Protein AF-A0A7V5J0G6-F1 (afdb_monomer_lite)

Radius of gyration: 29.15 Å; chains: 1; bounding box: 82×30×79 Å

Foldseek 3Di:
DVVVVVVVCVVCVVVLLVPVVVLLLVLLLVLVLVLLCLVLVQVVLVVCLQPQLALDPDPVSSVVSNVVSVCSNVVSVVVSVVVVVVSVVVVCCSNPVLLVVLVVPDPPVVSVVVSSVVSVVVCCVLPVAQWLPDDLPDDFLVNLCRQADPQLVVLSVCVVVVHDNLVLCVLVCVQLVHDSVVCVVLQPPLVVCRSQLVNQLSVLCVVLVPTGRYSLSSVLSSLVVDPCSQVVCVVVVHHSCSSSVVVVVVVVPPPPPQDDSSDPPHDPQSQNPSVCVSNCNNQVLLNVQWDDLDDDPVLVVVCPPPLNVVLLVVLLCCCQPNLLAAEEEEAPPLCLSVSVSVVVVCLSRVVGDPQLNPAAETEGDLLVLVVVPPCSLVSLLVNVVSQVSDDRYEYEYEAPVSQVVDPPDNSVVSCVVVLPDSRYRYYYYYYPVVVVVCCVPDVSNVVSHDYDYRYHPPD

InterPro domains:
  IPR003959 ATPase, AAA-type, core [PF00004] (326-425)
  IPR027417 P-loop containing nucleoside triphosphate hydrolase [G3DSA:3.40.50.300] (274-457)
  IPR027417 P-loop containing nucleoside triphosphate hydrolase [SSF52540] (237-354)
  IPR027417 P-loop containing nucleoside triphosphate hydrolase [SSF52540] (313-457)
  IPR050130 ATP-dependent Clp protease/Chaperone ClpA/ClpB [PTHR11638] (278-456)

Organism: NCBI:txid2053526

Structure (mmCIF, N/CA/C/O backbone):
data_AF-A0A7V5J0G6-F1
#
_entry.id   AF-A0A7V5J0G6-F1
#
loop_
_atom_site.group_PDB
_atom_site.id
_atom_site.type_symbol
_atom_site.label_atom_id
_atom_site.label_alt_id
_atom_site.label_comp_id
_atom_site.label_asym_id
_atom_site.label_entity_id
_atom_site.label_seq_id
_atom_site.pdbx_PDB_ins_code
_atom_site.Cartn_x
_atom_site.Cartn_y
_atom_site.Cartn_z
_atom_site.occupancy
_atom_site.B_iso_or_equiv
_atom_site.auth_seq_id
_atom_site.auth_comp_id
_atom_site.auth_asym_id
_atom_site.auth_atom_id
_atom_site.pdbx_PDB_model_num
ATOM 1 N N . MET A 1 1 ? -20.314 -5.039 38.348 1.00 38.50 1 MET A N 1
ATOM 2 C CA . MET A 1 1 ? -19.892 -4.938 36.930 1.00 38.50 1 MET A CA 1
ATOM 3 C C . MET A 1 1 ? -21.085 -4.979 35.966 1.00 38.50 1 MET A C 1
ATOM 5 O O . MET A 1 1 ? -21.323 -3.988 35.291 1.00 38.50 1 MET A O 1
ATOM 9 N N . PHE A 1 2 ? -21.896 -6.047 35.969 1.00 35.44 2 PHE A N 1
ATOM 10 C CA . PHE A 1 2 ? -23.069 -6.216 35.088 1.00 35.44 2 PHE A CA 1
ATOM 11 C C . PHE A 1 2 ? -24.130 -5.101 35.223 1.00 35.44 2 PHE A C 1
ATOM 13 O O . PHE A 1 2 ? -24.577 -4.539 34.229 1.00 35.44 2 PHE A O 1
ATOM 20 N N . PHE A 1 3 ? -24.456 -4.694 36.456 1.00 36.72 3 PHE A N 1
ATOM 21 C CA . PHE A 1 3 ? -25.476 -3.668 36.733 1.00 36.72 3 PHE A CA 1
ATOM 22 C C . PHE A 1 3 ? -25.109 -2.255 36.241 1.00 36.72 3 PHE A C 1
ATOM 24 O O . PHE A 1 3 ? -25.955 -1.565 35.680 1.00 36.72 3 PHE A O 1
ATOM 31 N N . LYS A 1 4 ? -23.842 -1.831 36.389 1.00 45.47 4 LYS A N 1
ATOM 32 C CA . LYS A 1 4 ? -23.352 -0.545 35.846 1.00 45.47 4 LYS A CA 1
ATOM 33 C C . LYS A 1 4 ? -23.414 -0.527 34.312 1.00 45.47 4 LYS A C 1
ATOM 35 O O . LYS A 1 4 ? -23.750 0.497 33.728 1.00 45.47 4 LYS A O 1
ATOM 40 N N . TYR A 1 5 ? -23.132 -1.664 33.673 1.00 45.06 5 TYR A N 1
ATOM 41 C CA . TYR A 1 5 ? -23.184 -1.806 32.216 1.00 45.06 5 TYR A CA 1
ATOM 42 C C . TYR A 1 5 ? -24.625 -1.730 31.691 1.00 45.06 5 TYR A C 1
ATOM 44 O O . TYR A 1 5 ? -24.895 -1.019 30.725 1.00 45.06 5 TYR A O 1
ATOM 52 N N . LEU A 1 6 ? -25.566 -2.380 32.386 1.00 47.97 6 LEU A N 1
ATOM 53 C CA . LEU A 1 6 ? -26.996 -2.331 32.071 1.00 47.97 6 LEU A CA 1
ATOM 54 C C . LEU A 1 6 ? -27.551 -0.892 32.141 1.00 47.97 6 LEU A C 1
ATOM 56 O O . LEU A 1 6 ? -28.271 -0.462 31.244 1.00 47.97 6 LEU A O 1
ATOM 60 N N . LEU A 1 7 ? -27.154 -0.127 33.166 1.00 53.03 7 LEU A N 1
ATOM 61 C CA . LEU A 1 7 ? -27.546 1.277 33.378 1.00 53.03 7 LEU A CA 1
ATOM 62 C C . LEU A 1 7 ? -26.936 2.257 32.359 1.00 53.03 7 LEU A C 1
ATOM 64 O O . LEU A 1 7 ? -27.538 3.280 32.037 1.00 53.03 7 LEU A O 1
ATOM 68 N N . TYR A 1 8 ? -25.739 1.963 31.852 1.00 53.22 8 TYR A N 1
ATOM 69 C CA . TYR A 1 8 ? -25.131 2.728 30.762 1.00 53.22 8 TYR A CA 1
ATOM 70 C C . TYR A 1 8 ? -25.869 2.481 29.437 1.00 53.22 8 TYR A C 1
ATOM 72 O O . TYR A 1 8 ? -26.201 3.420 28.713 1.00 53.22 8 TYR A O 1
ATOM 80 N N . LEU A 1 9 ? -26.201 1.216 29.159 1.00 51.81 9 LEU A N 1
ATOM 81 C CA . LEU A 1 9 ? -26.947 0.805 27.970 1.00 51.81 9 LEU A CA 1
ATOM 82 C C . LEU A 1 9 ? -28.359 1.390 27.916 1.00 51.81 9 LEU A C 1
ATOM 84 O O . LEU A 1 9 ? -28.805 1.757 26.836 1.00 51.81 9 LEU A O 1
ATOM 88 N N . THR A 1 10 ? -29.065 1.519 29.042 1.00 59.56 10 THR A N 1
ATOM 89 C CA . THR A 1 10 ? -30.402 2.140 29.052 1.00 59.56 10 THR A CA 1
ATOM 90 C C . THR A 1 10 ? -30.366 3.627 28.691 1.00 59.56 10 THR A C 1
ATOM 92 O O . THR A 1 10 ? -31.259 4.091 27.986 1.00 59.56 10 THR A O 1
ATOM 95 N N . LYS A 1 11 ? -29.323 4.371 29.092 1.00 63.06 11 LYS A N 1
ATOM 96 C CA . LYS A 1 11 ? -29.144 5.786 28.707 1.00 63.06 11 LYS A CA 1
ATOM 97 C C . LYS A 1 11 ? -28.737 5.967 27.242 1.00 63.06 11 LYS A C 1
ATOM 99 O O . LYS A 1 11 ? -29.172 6.917 26.598 1.00 63.06 11 LYS A O 1
ATOM 104 N N . GLU A 1 12 ? -27.907 5.073 26.714 1.00 62.50 12 GLU A N 1
ATOM 105 C CA . GLU A 1 12 ? -27.416 5.142 25.330 1.00 62.50 12 GLU A CA 1
ATOM 106 C C . GLU A 1 12 ? -28.337 4.429 24.323 1.00 62.50 12 GLU A C 1
ATOM 108 O O . GLU A 1 12 ? -28.150 4.586 23.119 1.00 62.50 12 GLU A O 1
ATOM 113 N N . PHE A 1 13 ? -29.356 3.688 24.774 1.00 68.44 13 PHE A N 1
ATOM 114 C CA . PHE A 1 13 ? -30.238 2.886 23.918 1.00 68.44 13 PHE A CA 1
ATOM 11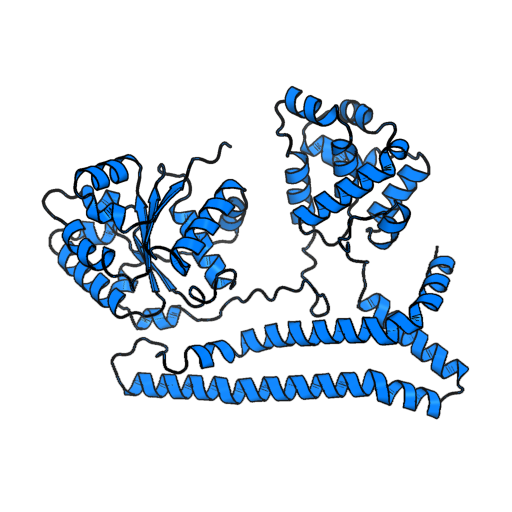5 C C . PHE A 1 13 ? -30.871 3.665 22.748 1.00 68.44 13 PHE A C 1
ATOM 117 O O . PHE A 1 13 ? -30.721 3.212 21.610 1.00 68.44 13 PHE A O 1
ATOM 124 N N . PRO A 1 14 ? -31.502 4.843 22.951 1.00 68.19 14 PRO A N 1
ATOM 125 C CA . PRO A 1 14 ? -32.080 5.597 21.839 1.00 68.19 14 PRO A CA 1
ATOM 126 C C . PRO A 1 14 ? -31.006 6.040 20.843 1.00 68.19 14 PRO A C 1
ATOM 128 O O . PRO A 1 14 ? -31.189 5.934 19.633 1.00 68.19 14 PRO A O 1
ATOM 131 N N . LYS A 1 15 ? -29.843 6.475 21.343 1.00 68.25 15 LYS A N 1
ATOM 132 C CA . LYS A 1 15 ? -28.718 6.859 20.484 1.00 68.25 15 LYS A CA 1
ATOM 133 C C . LYS A 1 15 ? -28.199 5.670 19.679 1.00 68.25 15 LYS A C 1
ATOM 135 O O . LYS A 1 15 ? -27.892 5.804 18.499 1.00 68.25 15 LYS A O 1
ATOM 140 N N . PHE A 1 16 ? -28.102 4.502 20.304 1.00 70.31 16 PHE A N 1
ATOM 141 C CA . PHE A 1 16 ? -27.613 3.303 19.646 1.00 70.31 16 PHE A CA 1
ATOM 142 C C . PHE A 1 16 ? -28.554 2.857 18.523 1.00 70.31 16 PHE A C 1
ATOM 144 O O . PHE A 1 16 ? -28.110 2.706 17.386 1.00 70.31 16 PHE A O 1
ATOM 151 N N . LEU A 1 17 ? -29.848 2.719 18.827 1.00 73.69 17 LEU A N 1
ATOM 152 C CA . LEU A 1 17 ? -30.859 2.273 17.871 1.00 73.69 17 LEU A CA 1
ATOM 153 C C . LEU A 1 17 ? -31.001 3.242 16.689 1.00 73.69 17 LEU A C 1
ATOM 155 O O . LEU A 1 17 ? -30.998 2.798 15.546 1.00 73.69 17 LEU A O 1
ATOM 159 N N . PHE A 1 18 ? -31.091 4.551 16.945 1.00 77.00 18 PHE A N 1
ATOM 160 C CA . PHE A 1 18 ? -31.396 5.533 15.898 1.00 77.00 18 PHE A CA 1
ATOM 161 C C . PHE A 1 18 ? -30.177 6.123 15.184 1.00 77.00 18 PHE A C 1
ATOM 163 O O . PHE A 1 18 ? -30.343 6.670 14.099 1.00 77.00 18 PHE A O 1
ATOM 170 N N . PHE A 1 19 ? -28.967 6.018 15.745 1.00 75.88 19 PHE A N 1
ATOM 171 C CA . PHE A 1 19 ? -27.763 6.583 15.119 1.00 75.88 19 PHE A CA 1
ATOM 172 C C . PHE A 1 19 ? -26.697 5.529 14.825 1.00 75.88 19 PHE A C 1
ATOM 174 O O . PHE A 1 19 ? -26.249 5.436 13.685 1.00 75.88 19 PHE A O 1
ATOM 181 N N . ARG A 1 20 ? -26.323 4.678 15.793 1.00 73.94 20 ARG A N 1
ATOM 182 C CA . ARG A 1 20 ? -25.214 3.726 15.582 1.00 73.94 20 ARG A CA 1
ATOM 183 C C . ARG A 1 20 ? -25.561 2.559 14.664 1.00 73.94 20 ARG A C 1
ATOM 185 O O . ARG A 1 20 ? -24.747 2.214 13.815 1.00 73.94 20 ARG A O 1
ATOM 192 N N . ILE A 1 21 ? -26.732 1.931 14.813 1.00 79.44 21 ILE A N 1
ATOM 193 C CA . ILE A 1 21 ? -27.115 0.814 13.926 1.00 79.44 21 ILE A CA 1
ATOM 194 C C . ILE A 1 21 ? -27.205 1.289 12.461 1.00 79.44 21 ILE A C 1
ATOM 196 O O . ILE A 1 21 ? -26.616 0.625 11.605 1.00 79.44 21 ILE A O 1
ATOM 200 N N . PRO A 1 22 ? -27.847 2.434 12.140 1.00 83.56 22 PRO A N 1
ATOM 201 C CA . PRO A 1 22 ? -27.806 2.987 10.788 1.00 83.56 22 PRO A CA 1
ATOM 202 C C . PRO A 1 22 ? -26.386 3.258 10.289 1.00 83.56 22 PRO A C 1
ATOM 204 O O . PRO A 1 22 ? -26.066 2.900 9.159 1.00 83.56 22 PRO A O 1
ATOM 207 N N . GLU A 1 23 ? -25.517 3.830 11.124 1.00 81.56 23 GLU A N 1
ATOM 208 C CA . GLU A 1 23 ? -24.124 4.105 10.759 1.00 81.56 23 GLU A CA 1
ATOM 209 C C . GLU A 1 23 ? -23.366 2.819 10.380 1.00 81.56 23 GLU A C 1
ATOM 211 O O . GLU A 1 23 ? -22.771 2.730 9.304 1.00 81.56 23 GLU A O 1
ATOM 216 N N . HIS A 1 24 ? -23.467 1.774 11.206 1.00 81.38 24 HIS A N 1
ATOM 217 C CA .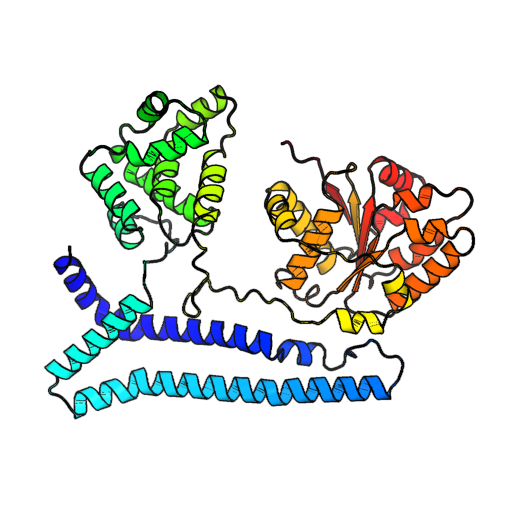 HIS A 1 24 ? -22.871 0.467 10.924 1.00 81.38 24 HIS A CA 1
ATOM 218 C C . HIS A 1 24 ? -23.460 -0.208 9.683 1.00 81.38 24 HIS A C 1
ATOM 220 O O . HIS A 1 24 ? -22.726 -0.867 8.948 1.00 81.38 24 HIS A O 1
ATOM 226 N N . LEU A 1 25 ? -24.756 -0.035 9.405 1.00 85.06 25 LEU A N 1
ATOM 227 C CA . LEU A 1 25 ? -25.374 -0.523 8.170 1.00 85.06 25 LEU A CA 1
ATOM 228 C C . LEU A 1 25 ? -24.869 0.229 6.937 1.00 85.06 25 LEU A C 1
ATOM 230 O O . LEU A 1 25 ? -24.676 -0.389 5.891 1.00 85.06 25 LEU A O 1
ATOM 234 N N . VAL A 1 26 ? -24.601 1.533 7.051 1.00 85.31 26 VAL A N 1
ATOM 235 C CA . VAL A 1 26 ? -23.973 2.319 5.980 1.00 85.31 26 VAL A CA 1
ATOM 236 C C . VAL A 1 26 ? -22.544 1.841 5.728 1.00 85.31 26 VAL A C 1
ATOM 238 O O . VAL A 1 26 ? -22.175 1.637 4.569 1.00 85.31 26 VAL A O 1
ATOM 241 N N . TYR A 1 27 ? -21.748 1.604 6.778 1.00 83.19 27 TYR A N 1
ATOM 242 C CA . TYR A 1 27 ? -20.416 1.010 6.621 1.00 83.19 27 TYR A CA 1
ATOM 243 C C . TYR A 1 27 ? -20.503 -0.384 6.004 1.00 83.19 27 TYR A C 1
ATOM 245 O O . TYR A 1 27 ? -19.831 -0.646 5.008 1.00 83.19 27 TYR A O 1
ATOM 253 N N . PHE A 1 28 ? -21.406 -1.232 6.503 1.00 87.88 28 PHE A N 1
ATOM 254 C CA . PHE A 1 28 ? -21.655 -2.559 5.951 1.00 87.88 28 PHE A CA 1
ATOM 255 C C . PHE A 1 28 ? -21.984 -2.497 4.466 1.00 87.88 28 PHE A C 1
ATOM 257 O O . PHE A 1 28 ? -21.340 -3.185 3.675 1.00 87.88 28 PHE A O 1
ATOM 264 N N . TYR A 1 29 ? -22.925 -1.639 4.068 1.00 88.69 29 TYR A N 1
ATOM 265 C CA . TYR A 1 29 ? -23.266 -1.409 2.669 1.00 88.69 29 TYR A CA 1
ATOM 266 C C . TYR A 1 29 ? -22.033 -0.995 1.867 1.00 88.69 29 TYR A C 1
ATOM 268 O O . TYR A 1 29 ? -21.673 -1.681 0.916 1.00 88.69 29 TYR A O 1
ATOM 276 N N . LYS A 1 30 ? -21.342 0.076 2.272 1.00 85.38 30 LYS A N 1
ATOM 277 C CA . LYS A 1 30 ? -20.170 0.612 1.564 1.00 85.38 30 LYS A CA 1
ATOM 278 C C . LYS A 1 30 ? -19.084 -0.450 1.364 1.00 85.38 30 LYS A C 1
ATOM 280 O O . LYS A 1 30 ? -18.555 -0.597 0.263 1.00 85.38 30 LYS A O 1
ATOM 285 N N . ASN A 1 31 ? -18.762 -1.189 2.418 1.00 84.56 31 ASN A N 1
ATOM 286 C CA . ASN A 1 31 ? -17.647 -2.127 2.449 1.00 84.56 31 ASN A CA 1
ATOM 287 C C . ASN A 1 31 ? -17.973 -3.434 1.719 1.00 84.56 31 ASN A C 1
ATOM 289 O O . ASN A 1 31 ? -17.174 -3.908 0.912 1.00 84.56 31 ASN A O 1
ATOM 293 N N . SER A 1 32 ? -19.170 -3.985 1.935 1.00 88.19 32 SER A N 1
ATOM 294 C CA . SER A 1 32 ? -19.633 -5.182 1.222 1.00 88.19 32 SER A CA 1
ATOM 295 C C . SER A 1 32 ? -19.868 -4.910 -0.264 1.00 88.19 32 SER A C 1
ATOM 297 O O . SER A 1 32 ? -19.494 -5.731 -1.099 1.00 88.19 32 SER A O 1
ATOM 299 N N . PHE A 1 33 ? -20.390 -3.727 -0.609 1.00 89.12 33 PHE A N 1
ATOM 300 C CA . PHE A 1 33 ? -20.491 -3.261 -1.989 1.00 89.12 33 PHE A CA 1
ATOM 301 C C . PHE A 1 33 ? -19.107 -3.171 -2.633 1.00 89.12 33 PHE A C 1
ATOM 303 O O . PHE A 1 33 ? -18.944 -3.624 -3.761 1.00 89.12 33 PHE A O 1
ATOM 310 N N . SER A 1 34 ? -18.101 -2.641 -1.926 1.00 82.12 34 SER A N 1
ATOM 311 C CA . SER A 1 34 ? -16.717 -2.591 -2.421 1.00 82.12 34 SER A CA 1
ATOM 312 C C . SER A 1 34 ? -16.161 -3.990 -2.713 1.00 82.12 34 SER A C 1
ATOM 314 O O . SER A 1 34 ? -15.592 -4.228 -3.777 1.00 82.12 34 SER A O 1
ATOM 316 N N . GLU A 1 35 ? -16.370 -4.953 -1.811 1.00 82.69 35 GLU A N 1
ATOM 317 C CA . GLU A 1 35 ? -15.878 -6.324 -2.004 1.00 82.69 35 GLU A CA 1
ATOM 318 C C . GLU A 1 35 ? -16.619 -7.061 -3.135 1.00 82.69 35 GLU A C 1
ATOM 320 O O . GLU A 1 35 ? -16.025 -7.853 -3.873 1.00 82.69 35 GLU A O 1
ATOM 325 N N . LEU A 1 36 ? -17.910 -6.779 -3.313 1.00 86.62 36 LEU A N 1
ATOM 326 C CA . LEU A 1 36 ? -18.710 -7.322 -4.405 1.00 86.62 36 LEU A CA 1
ATOM 327 C C . LEU A 1 36 ? -18.329 -6.678 -5.752 1.00 86.62 36 LEU A C 1
ATOM 329 O O . LEU A 1 36 ? -18.124 -7.390 -6.737 1.00 86.62 36 LEU A O 1
ATOM 333 N N . GLU A 1 37 ? -18.124 -5.357 -5.788 1.00 84.44 37 GLU A N 1
ATOM 334 C CA . GLU A 1 37 ? -17.611 -4.623 -6.952 1.00 84.44 37 GLU A CA 1
ATOM 335 C C . GLU A 1 37 ? -16.250 -5.168 -7.384 1.00 84.44 37 GLU A C 1
ATOM 337 O O . GLU A 1 37 ? -16.058 -5.419 -8.570 1.00 84.44 37 GLU A O 1
ATOM 342 N N . LYS A 1 38 ? -15.352 -5.464 -6.439 1.00 76.00 38 LYS A N 1
ATOM 343 C CA . LYS A 1 38 ? -14.037 -6.058 -6.711 1.00 76.00 38 LYS A CA 1
ATOM 344 C C . LYS A 1 38 ? -14.129 -7.401 -7.441 1.00 76.00 38 LYS A C 1
ATOM 346 O O . LYS A 1 38 ? -13.305 -7.687 -8.313 1.00 76.00 38 LYS A O 1
ATOM 351 N N . ARG A 1 39 ? -15.124 -8.233 -7.114 1.00 81.81 39 ARG A N 1
ATOM 352 C CA . ARG A 1 39 ? -15.357 -9.526 -7.787 1.00 81.81 39 ARG A CA 1
ATOM 353 C C . ARG A 1 39 ? -15.949 -9.340 -9.183 1.00 81.81 39 ARG A C 1
ATOM 355 O O . ARG A 1 39 ? -15.535 -10.020 -10.121 1.00 81.81 39 ARG A O 1
ATOM 362 N N . LEU A 1 40 ? -16.889 -8.407 -9.327 1.00 85.75 40 LEU A N 1
ATOM 363 C CA . LEU A 1 40 ? -17.576 -8.139 -10.594 1.00 85.75 40 LEU A CA 1
ATOM 364 C C . LEU A 1 40 ? -16.739 -7.295 -11.567 1.00 85.75 40 LEU A C 1
ATOM 366 O O . LEU A 1 40 ? -16.865 -7.439 -12.783 1.00 85.75 40 LEU A O 1
ATOM 370 N N . GLN A 1 41 ? -15.837 -6.468 -11.038 1.00 82.50 41 GLN A N 1
ATOM 371 C CA . GLN A 1 41 ? -14.930 -5.578 -11.759 1.00 82.50 41 GLN A CA 1
ATOM 372 C C . GLN A 1 41 ? -15.653 -4.581 -12.679 1.00 82.50 41 GLN A C 1
ATOM 374 O O . GLN A 1 41 ? -15.213 -4.325 -13.803 1.00 82.50 41 GLN A O 1
ATOM 379 N N . VAL A 1 42 ? -16.784 -4.025 -12.247 1.00 86.62 42 VAL A N 1
ATOM 380 C CA . VAL A 1 42 ? -17.612 -3.159 -13.104 1.00 86.62 42 VAL A CA 1
ATOM 381 C C . VAL A 1 42 ? -16.886 -1.857 -13.442 1.00 86.62 42 VAL A C 1
ATOM 383 O O . VAL A 1 42 ? -16.753 -1.529 -14.623 1.00 86.62 42 VAL A O 1
ATOM 386 N N . ARG A 1 43 ? -16.341 -1.141 -12.444 1.00 81.12 43 ARG A N 1
ATOM 387 C CA . ARG A 1 43 ? -15.629 0.131 -12.683 1.00 81.12 43 ARG A CA 1
ATOM 388 C C . ARG A 1 43 ? -14.358 -0.081 -13.491 1.00 81.12 43 ARG A C 1
ATOM 390 O O . ARG A 1 43 ? -14.043 0.726 -14.360 1.00 81.12 43 ARG A O 1
ATOM 397 N N . LEU A 1 44 ? -13.660 -1.186 -13.234 1.00 74.62 44 LEU A N 1
ATOM 398 C CA . LEU A 1 44 ? -12.487 -1.608 -13.997 1.00 74.62 44 LEU A CA 1
ATOM 399 C C . LEU A 1 44 ? -12.820 -1.758 -15.489 1.00 74.62 44 LEU A C 1
ATOM 401 O O . LEU A 1 44 ? -12.132 -1.202 -16.344 1.00 74.62 44 LEU A O 1
ATOM 405 N N . ASN A 1 45 ? -13.874 -2.514 -15.806 1.00 81.81 45 ASN A N 1
ATOM 406 C CA . ASN A 1 45 ? -14.262 -2.771 -17.190 1.00 81.81 45 ASN A CA 1
ATOM 407 C C . ASN A 1 45 ? -14.825 -1.523 -17.879 1.00 81.81 45 ASN A C 1
ATOM 409 O O . ASN A 1 45 ? -14.576 -1.357 -19.070 1.00 81.81 45 ASN A O 1
ATOM 413 N N . LEU A 1 46 ? -15.489 -0.626 -17.142 1.00 82.25 46 LEU A N 1
ATOM 414 C CA . LEU A 1 46 ? -15.877 0.703 -17.628 1.00 82.25 46 LEU A CA 1
ATOM 415 C C . LEU A 1 46 ? -14.656 1.575 -17.954 1.00 82.25 46 LEU A C 1
ATOM 417 O O . LEU A 1 46 ? -14.559 2.118 -19.050 1.00 82.25 46 LEU A O 1
ATOM 421 N N . GLY A 1 47 ? -13.689 1.679 -17.037 1.00 70.62 47 GLY A N 1
ATOM 422 C CA . GLY A 1 47 ? -12.478 2.483 -17.243 1.00 70.62 47 GLY A CA 1
ATOM 423 C C . GLY A 1 47 ? -11.599 1.970 -18.386 1.00 70.62 47 GLY A C 1
ATOM 424 O O . GLY A 1 47 ? -10.909 2.743 -19.046 1.00 70.62 47 GLY A O 1
ATOM 425 N N . MET A 1 48 ? -11.659 0.667 -18.661 1.00 73.31 48 MET A N 1
ATOM 426 C CA . MET A 1 48 ? -10.955 0.017 -19.765 1.00 73.31 48 MET A CA 1
ATOM 427 C C . MET A 1 48 ? -11.866 -0.339 -20.942 1.00 73.31 48 MET A C 1
ATOM 429 O O . MET A 1 48 ? -11.500 -1.200 -21.739 1.00 73.31 48 MET A O 1
ATOM 433 N N . PHE A 1 49 ? -13.030 0.301 -21.082 1.00 79.81 49 PHE A N 1
ATOM 434 C CA . PHE A 1 49 ? -14.032 -0.099 -22.075 1.00 79.81 49 PHE A CA 1
ATOM 435 C C . PHE A 1 49 ? -13.466 -0.149 -23.502 1.00 79.81 49 PHE A C 1
ATOM 437 O O . PHE A 1 49 ? -13.642 -1.136 -24.212 1.00 79.81 49 PHE A O 1
ATOM 444 N N . PHE A 1 50 ? -12.680 0.865 -23.874 1.00 72.75 50 PHE A N 1
ATOM 445 C CA . PHE A 1 50 ? -12.009 0.955 -25.176 1.00 72.75 50 PHE A CA 1
ATOM 446 C C . PHE A 1 50 ? -10.586 0.378 -25.186 1.00 72.75 50 PHE A C 1
ATOM 448 O O . PHE A 1 50 ? -9.868 0.506 -26.179 1.00 72.75 50 PHE A O 1
ATOM 455 N N . VAL A 1 51 ? -10.145 -0.238 -24.086 1.00 67.38 51 VAL A N 1
ATOM 456 C CA . VAL A 1 51 ? -8.827 -0.868 -23.994 1.00 67.38 51 VAL A CA 1
ATOM 457 C C . VAL A 1 51 ? -8.977 -2.359 -24.302 1.00 67.38 51 VAL A C 1
ATOM 459 O O . VAL A 1 51 ? -9.622 -3.088 -23.534 1.00 67.38 51 VAL A O 1
ATOM 462 N N . PRO A 1 52 ? -8.372 -2.851 -25.394 1.00 64.44 52 PRO A N 1
ATOM 463 C CA . PRO A 1 52 ? -8.427 -4.267 -25.719 1.00 64.44 52 PRO A CA 1
ATOM 464 C C . PRO A 1 52 ? -7.763 -5.088 -24.606 1.00 64.44 52 PRO A C 1
ATOM 466 O O . PRO A 1 52 ? -6.659 -4.768 -24.171 1.00 64.44 52 PRO A O 1
ATOM 469 N N . LEU A 1 53 ? -8.426 -6.158 -24.153 1.00 58.66 53 LEU A N 1
ATOM 470 C CA . LEU A 1 53 ? -7.945 -7.047 -23.080 1.00 58.66 53 LEU A CA 1
ATOM 471 C C . LEU A 1 53 ? -6.578 -7.679 -23.387 1.00 58.66 53 LEU A C 1
ATOM 473 O O . LEU A 1 53 ? -5.856 -8.056 -22.465 1.00 58.66 53 LEU A O 1
ATOM 477 N N . TRP A 1 54 ? -6.227 -7.770 -24.672 1.00 56.78 54 TRP A N 1
ATOM 478 C CA . TRP A 1 54 ? -5.103 -8.563 -25.174 1.00 56.78 54 TRP A CA 1
ATOM 479 C C . TRP A 1 54 ? -4.208 -7.812 -26.155 1.00 56.78 54 TRP A C 1
ATOM 481 O O . TRP A 1 54 ? -3.605 -8.469 -26.993 1.00 56.78 54 TRP A O 1
ATOM 491 N N . GLY A 1 55 ? -4.226 -6.469 -26.156 1.00 52.78 55 GLY A N 1
ATOM 492 C CA . GLY A 1 55 ? -3.444 -5.643 -27.098 1.00 52.78 55 GLY A CA 1
ATOM 493 C C . GLY A 1 55 ? -3.531 -6.100 -28.564 1.00 52.78 55 GLY A C 1
ATOM 494 O O . GLY A 1 55 ? -2.628 -5.853 -29.360 1.00 52.78 55 GLY A O 1
ATOM 495 N N . ALA A 1 56 ? -4.623 -6.791 -28.913 1.00 54.59 56 ALA A N 1
ATOM 496 C CA . ALA A 1 56 ? -4.709 -7.570 -30.131 1.00 54.59 56 ALA A CA 1
ATOM 497 C C . ALA A 1 56 ? -4.622 -6.634 -31.334 1.00 54.59 56 ALA A C 1
ATOM 499 O O . ALA A 1 56 ? -5.322 -5.617 -31.396 1.00 54.59 56 ALA A O 1
ATOM 500 N N . ARG A 1 57 ? -3.749 -6.958 -32.289 1.00 56.50 57 ARG A N 1
ATOM 501 C CA . ARG A 1 57 ? -3.694 -6.243 -33.571 1.00 56.50 57 ARG A CA 1
ATOM 502 C C . ARG A 1 57 ? -4.929 -6.546 -34.421 1.00 56.50 57 ARG A C 1
ATOM 504 O O . ARG A 1 57 ? -5.362 -5.682 -35.171 1.00 56.50 57 ARG A O 1
ATOM 511 N N . ASP A 1 58 ? -5.521 -7.723 -34.226 1.00 77.19 58 ASP A N 1
ATOM 512 C CA . ASP A 1 58 ? -6.679 -8.202 -34.972 1.00 77.19 58 ASP A CA 1
ATOM 513 C C . ASP A 1 58 ? -8.006 -7.610 -34.463 1.00 77.19 58 ASP A C 1
ATOM 515 O O . ASP A 1 58 ? -8.285 -7.572 -33.258 1.00 77.19 58 ASP A O 1
ATOM 519 N N . TRP A 1 59 ? -8.834 -7.147 -35.396 1.00 79.38 59 TRP A N 1
ATOM 520 C CA . TRP A 1 59 ? -10.099 -6.467 -35.128 1.00 79.38 59 TRP A CA 1
ATOM 521 C C . TRP A 1 59 ? -11.133 -7.406 -34.491 1.00 79.38 59 TRP A C 1
ATOM 523 O O . TRP A 1 59 ? -11.879 -6.978 -33.606 1.00 79.38 59 TRP A O 1
ATOM 533 N N . ALA A 1 60 ? -11.125 -8.694 -34.851 1.00 82.31 60 ALA A N 1
ATOM 534 C CA . ALA A 1 60 ? -12.048 -9.688 -34.307 1.00 82.31 60 ALA A CA 1
ATOM 535 C C . ALA A 1 60 ? -11.838 -9.894 -32.794 1.00 82.31 60 ALA A C 1
ATOM 537 O O . ALA A 1 60 ? -12.786 -9.876 -32.007 1.00 82.31 60 ALA A O 1
ATOM 538 N N . LEU A 1 61 ? -10.581 -9.989 -32.353 1.00 71.94 61 LEU A N 1
ATOM 539 C CA . LEU A 1 61 ? -10.230 -10.124 -30.934 1.00 71.94 61 LEU A CA 1
ATOM 540 C C . LEU A 1 61 ? -10.553 -8.859 -30.129 1.00 71.94 61 LEU A C 1
ATOM 542 O O . LEU A 1 61 ? -10.965 -8.949 -28.969 1.00 71.94 61 LEU A O 1
ATOM 546 N N . ARG A 1 62 ? -10.414 -7.672 -30.735 1.00 78.56 62 ARG A N 1
ATOM 547 C CA . ARG A 1 62 ? -10.863 -6.415 -30.114 1.00 78.56 62 ARG A CA 1
ATOM 548 C C . ARG A 1 62 ? -12.375 -6.406 -29.909 1.00 78.56 62 ARG A C 1
ATOM 550 O O . ARG A 1 62 ? -12.831 -5.998 -28.843 1.00 78.56 62 ARG A O 1
ATOM 557 N N . PHE A 1 63 ? -13.133 -6.896 -30.887 1.00 85.12 63 PHE A N 1
ATOM 558 C CA . PHE A 1 63 ? -14.588 -6.981 -30.806 1.00 85.12 63 PHE A CA 1
ATOM 559 C C . PHE A 1 63 ? -15.052 -7.964 -29.721 1.00 85.12 63 PHE A C 1
ATOM 561 O O . PHE A 1 63 ? -15.865 -7.602 -28.872 1.00 85.12 63 PHE A O 1
ATOM 568 N N . VAL A 1 64 ? -14.462 -9.162 -29.655 1.00 83.62 64 VAL A N 1
ATOM 569 C CA . VAL A 1 64 ? -14.743 -10.138 -28.583 1.00 83.62 64 VAL A CA 1
ATOM 570 C C . VAL A 1 64 ? -14.400 -9.562 -27.205 1.00 83.62 64 VAL A C 1
ATOM 572 O O . VAL A 1 64 ? -15.172 -9.708 -26.256 1.00 83.62 64 VAL A O 1
ATOM 575 N N . SER A 1 65 ? -13.269 -8.857 -27.088 1.00 79.00 65 SER A N 1
ATOM 576 C CA . SER A 1 65 ? -12.890 -8.165 -25.854 1.00 79.00 65 SER A CA 1
ATOM 577 C C . SER A 1 65 ? -13.930 -7.122 -25.441 1.00 79.00 65 SER A C 1
ATOM 579 O O . SER A 1 65 ? -14.247 -7.014 -24.257 1.00 79.00 65 SER A O 1
ATOM 581 N N . LEU A 1 66 ? -14.446 -6.344 -26.393 1.00 85.94 66 LEU A N 1
ATOM 582 C CA . LEU A 1 66 ? -15.474 -5.339 -26.135 1.00 85.94 66 LEU A CA 1
ATOM 583 C C . LEU A 1 66 ? -16.766 -6.000 -25.646 1.00 85.94 66 LEU A C 1
ATOM 585 O O . LEU A 1 66 ? -17.287 -5.592 -24.610 1.00 85.94 66 LEU A O 1
ATOM 589 N N . LEU A 1 67 ? -17.232 -7.058 -26.319 1.00 90.12 67 LEU A N 1
ATOM 590 C CA . LEU A 1 67 ? -18.425 -7.808 -25.911 1.00 90.12 67 LEU A CA 1
ATOM 591 C C . LEU A 1 67 ? -18.290 -8.384 -24.498 1.00 90.12 67 LEU A C 1
ATOM 593 O O . LEU A 1 67 ? -19.207 -8.258 -23.690 1.00 90.12 67 LEU A O 1
ATOM 597 N N . TYR A 1 68 ? -17.131 -8.955 -24.165 1.00 87.56 68 TYR A N 1
ATOM 598 C CA . TYR A 1 68 ? -16.870 -9.474 -22.824 1.00 87.56 68 TYR A CA 1
ATOM 599 C C . TYR A 1 68 ? -16.937 -8.381 -21.748 1.00 87.56 68 TYR A C 1
ATOM 601 O O . TYR A 1 68 ? -17.542 -8.579 -20.690 1.00 87.56 68 TYR A O 1
ATOM 609 N N . ARG A 1 69 ? -16.332 -7.211 -22.005 1.00 86.75 69 ARG A N 1
ATOM 610 C CA . ARG A 1 69 ? -16.406 -6.072 -21.077 1.00 86.75 69 ARG A CA 1
ATOM 611 C C . ARG A 1 69 ? -17.835 -5.573 -20.941 1.00 86.75 69 ARG A C 1
ATOM 613 O O . ARG A 1 69 ? -18.286 -5.368 -19.820 1.00 86.75 69 ARG A O 1
ATOM 620 N N . LEU A 1 70 ? -18.545 -5.424 -22.057 1.00 92.81 70 LEU A N 1
ATOM 621 C CA . LEU A 1 70 ? -19.935 -4.983 -22.081 1.00 92.81 70 LEU A CA 1
ATOM 622 C C . LEU A 1 70 ? -20.825 -5.923 -21.260 1.00 92.81 70 LEU A C 1
ATOM 624 O O . LEU A 1 70 ? -21.560 -5.457 -20.393 1.00 92.81 70 LEU A O 1
ATOM 628 N N . PHE A 1 71 ? -20.672 -7.237 -21.437 1.00 92.69 71 PHE A N 1
ATOM 629 C CA . PHE A 1 71 ? -21.367 -8.237 -20.629 1.00 92.69 71 PHE A CA 1
ATOM 630 C C . PHE A 1 71 ? -21.078 -8.065 -19.132 1.00 92.69 71 PHE A C 1
ATOM 632 O O . PHE A 1 71 ? -22.009 -7.970 -18.333 1.00 92.69 71 PHE A O 1
ATOM 639 N N . ARG A 1 72 ? -19.800 -7.957 -18.737 1.00 88.88 72 ARG A N 1
ATOM 640 C CA . ARG A 1 72 ? -19.430 -7.750 -17.326 1.00 88.88 72 ARG A CA 1
ATOM 641 C C . ARG A 1 72 ? -19.980 -6.451 -16.745 1.00 88.88 72 ARG A C 1
ATOM 643 O O . ARG A 1 72 ? -20.375 -6.439 -15.584 1.00 88.88 72 ARG A O 1
ATOM 650 N N . ILE A 1 73 ? -20.006 -5.373 -17.523 1.00 91.44 73 ILE A N 1
ATOM 651 C CA . ILE A 1 73 ? -20.525 -4.076 -17.078 1.00 91.44 73 ILE A CA 1
ATOM 652 C C . ILE A 1 73 ? -22.030 -4.152 -16.868 1.00 91.44 73 ILE A C 1
ATOM 654 O O . ILE A 1 73 ? -22.498 -3.741 -15.812 1.00 91.44 73 ILE A O 1
ATOM 658 N N . VAL A 1 74 ? -22.780 -4.690 -17.833 1.00 95.69 74 VAL A N 1
ATOM 659 C CA . VAL A 1 74 ? -24.245 -4.771 -17.761 1.00 95.69 74 VAL A CA 1
ATOM 660 C C . VAL A 1 74 ? -24.665 -5.723 -16.645 1.00 95.69 74 VAL A C 1
ATOM 662 O O . VAL A 1 74 ? -25.382 -5.324 -15.729 1.00 95.69 74 VAL A O 1
ATOM 665 N N . PHE A 1 75 ? -24.164 -6.959 -16.668 1.00 95.69 75 PHE A N 1
ATOM 666 C CA . PHE A 1 75 ? -24.534 -7.973 -15.684 1.00 95.69 75 PHE A CA 1
ATOM 667 C C . PHE A 1 75 ? -24.025 -7.619 -14.283 1.00 95.69 75 PHE A C 1
ATOM 669 O O . PHE A 1 75 ? -24.752 -7.743 -13.300 1.00 95.69 75 PHE A O 1
ATOM 676 N N . GLY A 1 76 ? -22.796 -7.107 -14.179 1.00 92.00 76 GLY A N 1
ATOM 677 C CA . GLY A 1 76 ? -22.242 -6.673 -12.903 1.00 92.00 76 GLY A CA 1
ATOM 678 C C . GLY A 1 76 ? -22.979 -5.463 -12.320 1.00 92.00 76 GLY A C 1
ATOM 679 O O . GLY A 1 76 ? -23.268 -5.454 -11.126 1.00 92.00 76 GLY A O 1
ATOM 680 N N . SER A 1 77 ? -23.345 -4.474 -13.144 1.00 93.75 77 SER A N 1
ATOM 681 C CA . SER A 1 77 ? -24.177 -3.340 -12.703 1.00 93.75 77 SER A CA 1
ATOM 682 C C . SER A 1 77 ? -25.554 -3.798 -12.230 1.00 93.75 77 SER A C 1
ATOM 684 O O . SER A 1 77 ? -26.039 -3.305 -11.216 1.00 93.75 77 SER A O 1
ATOM 686 N N . PHE A 1 78 ? -26.161 -4.769 -12.920 1.00 96.19 78 PHE A N 1
ATOM 687 C CA . PHE A 1 78 ? -27.438 -5.347 -12.512 1.00 96.19 78 PHE A CA 1
ATOM 688 C C . PHE A 1 78 ? -27.344 -6.031 -11.142 1.00 96.19 78 PHE A C 1
ATOM 690 O O . PHE A 1 78 ? -28.158 -5.749 -10.267 1.00 96.19 78 PHE A O 1
ATOM 697 N N . ILE A 1 79 ? -26.317 -6.860 -10.913 1.00 94.94 79 ILE A N 1
ATOM 698 C CA . ILE A 1 79 ? -26.098 -7.498 -9.605 1.00 94.94 79 ILE A CA 1
ATOM 699 C C . ILE A 1 79 ? -25.901 -6.445 -8.509 1.00 94.94 79 ILE A C 1
ATOM 701 O O . ILE A 1 79 ? -26.504 -6.565 -7.444 1.00 94.94 79 ILE A O 1
ATOM 705 N N . LEU A 1 80 ? -25.089 -5.410 -8.756 1.00 93.25 80 LEU A N 1
ATOM 706 C CA . LEU A 1 80 ? -24.871 -4.327 -7.789 1.00 93.25 80 LEU A CA 1
ATOM 707 C C . LEU A 1 80 ? -26.179 -3.599 -7.454 1.00 93.25 80 LEU A C 1
ATOM 709 O O . LEU A 1 80 ? -26.433 -3.322 -6.287 1.00 93.25 80 LEU A O 1
ATOM 713 N N . LEU A 1 81 ? -27.026 -3.338 -8.453 1.00 95.50 81 LEU A N 1
ATOM 714 C CA . LEU A 1 81 ? -28.329 -2.702 -8.262 1.00 95.50 81 LEU A CA 1
ATOM 715 C C . LEU A 1 81 ? -29.259 -3.577 -7.415 1.00 95.50 81 LEU A C 1
ATOM 717 O O . LEU A 1 81 ? -29.822 -3.092 -6.435 1.00 95.50 81 LEU A O 1
ATOM 721 N N . VAL A 1 82 ? -29.389 -4.864 -7.751 1.00 95.81 82 VAL A N 1
ATOM 722 C CA . VAL A 1 82 ? -30.197 -5.820 -6.974 1.00 95.81 82 VAL A CA 1
ATOM 723 C C . VAL A 1 82 ? -29.692 -5.902 -5.533 1.00 95.81 82 VAL A C 1
ATOM 725 O O . VAL A 1 82 ? -30.488 -5.858 -4.599 1.00 95.81 82 VAL A O 1
ATOM 728 N N . TYR A 1 83 ? -28.373 -5.951 -5.337 1.00 94.56 83 TYR A N 1
ATOM 729 C CA . TYR A 1 83 ? -27.755 -5.959 -4.014 1.00 94.56 83 TYR A CA 1
ATOM 730 C C . TYR A 1 83 ? -28.103 -4.705 -3.197 1.00 94.56 83 TYR A C 1
ATOM 732 O O . TYR A 1 83 ? -28.508 -4.811 -2.038 1.00 94.56 83 TYR A O 1
ATOM 740 N N . THR A 1 84 ? -28.010 -3.519 -3.807 1.00 92.62 84 THR A N 1
ATOM 741 C CA . THR A 1 84 ? -28.395 -2.255 -3.166 1.00 92.62 84 THR A CA 1
ATOM 742 C C . THR A 1 84 ? -29.878 -2.237 -2.793 1.00 92.62 84 THR A C 1
ATOM 744 O O . THR A 1 84 ? -30.212 -1.832 -1.680 1.00 92.62 84 THR A O 1
ATOM 747 N N . LEU A 1 85 ? -30.769 -2.714 -3.671 1.00 94.75 85 LEU A N 1
ATOM 748 C CA . LEU A 1 85 ? -32.204 -2.799 -3.380 1.00 94.75 85 LEU A CA 1
ATOM 749 C C . LEU A 1 85 ? -32.508 -3.763 -2.227 1.00 94.75 85 LEU A C 1
ATOM 751 O O . LEU A 1 85 ? -33.306 -3.430 -1.352 1.00 94.75 85 LEU A O 1
ATOM 755 N N . LEU A 1 86 ? -31.853 -4.927 -2.186 1.00 93.00 86 LEU A N 1
ATOM 756 C CA . LEU A 1 86 ? -32.021 -5.900 -1.103 1.00 93.00 86 LEU A CA 1
ATOM 757 C C . LEU A 1 86 ? -31.602 -5.319 0.252 1.00 93.00 86 LEU A C 1
ATOM 759 O O . LEU A 1 86 ? -32.343 -5.445 1.226 1.00 93.00 86 LEU A O 1
ATOM 763 N N . LEU A 1 87 ? -30.453 -4.641 0.318 1.00 90.00 87 LEU A N 1
ATOM 764 C CA . LEU A 1 87 ? -29.994 -4.009 1.558 1.00 90.00 87 LEU A CA 1
ATOM 765 C C . LEU A 1 87 ? -30.869 -2.826 1.979 1.00 90.00 87 LEU A C 1
ATOM 767 O O . LEU A 1 87 ? -31.153 -2.680 3.168 1.00 90.00 87 LEU A O 1
ATOM 771 N N . ALA A 1 88 ? -31.340 -2.015 1.030 1.00 88.81 88 ALA A N 1
ATOM 772 C CA . ALA A 1 88 ? -32.284 -0.938 1.316 1.00 88.81 88 ALA A CA 1
ATOM 773 C C . ALA A 1 88 ? -33.612 -1.489 1.863 1.00 88.81 88 ALA A C 1
ATOM 775 O O . ALA A 1 88 ? -34.123 -0.987 2.864 1.00 88.81 88 ALA A O 1
ATOM 776 N N . SER A 1 89 ? -34.130 -2.567 1.265 1.00 89.50 89 SER A N 1
ATOM 777 C CA . SER A 1 89 ? -35.326 -3.261 1.751 1.00 89.50 89 SER A CA 1
ATOM 778 C C . SER A 1 89 ? -35.113 -3.844 3.148 1.00 89.50 89 SER A C 1
ATOM 780 O O . SER A 1 89 ? -35.992 -3.731 3.998 1.00 89.50 89 SER A O 1
ATOM 782 N N . PHE A 1 90 ? -33.950 -4.443 3.415 1.00 88.00 90 PHE A N 1
ATOM 783 C CA . PHE A 1 90 ? -33.610 -4.963 4.738 1.00 88.00 90 PHE A CA 1
ATOM 784 C C . PHE A 1 90 ? -33.559 -3.849 5.794 1.00 88.00 90 PHE A C 1
ATOM 786 O O . PHE A 1 90 ? -34.163 -3.984 6.857 1.00 88.00 90 PHE A O 1
ATOM 793 N N . ALA A 1 91 ? -32.910 -2.721 5.489 1.00 85.56 91 ALA A N 1
ATOM 794 C CA . ALA A 1 91 ? -32.862 -1.565 6.383 1.00 85.56 91 ALA A CA 1
ATOM 795 C C . ALA A 1 91 ? -34.263 -0.985 6.650 1.00 85.56 91 ALA A C 1
ATOM 797 O O . ALA A 1 91 ? -34.600 -0.692 7.798 1.00 85.56 91 ALA A O 1
ATOM 798 N N . PHE A 1 92 ? -35.107 -0.878 5.618 1.00 86.25 92 PHE A N 1
ATOM 799 C CA . PHE A 1 92 ? -36.498 -0.443 5.761 1.00 86.25 92 PHE A CA 1
ATOM 800 C C . PHE A 1 92 ? -37.293 -1.372 6.686 1.00 86.25 92 PHE 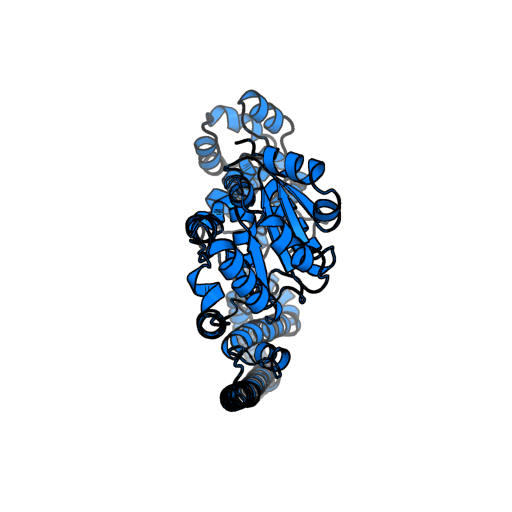A C 1
ATOM 802 O O . PHE A 1 92 ? -37.996 -0.909 7.589 1.00 86.25 92 PHE A O 1
ATOM 809 N N . LEU A 1 93 ? -37.153 -2.688 6.503 1.00 85.44 93 LEU A N 1
ATOM 810 C CA . LEU A 1 93 ? -37.822 -3.667 7.353 1.00 85.44 93 LEU A CA 1
ATOM 811 C C . LEU A 1 93 ? -37.374 -3.537 8.815 1.00 85.44 93 LEU A C 1
ATOM 813 O O . LEU A 1 93 ? -38.218 -3.528 9.712 1.00 85.44 93 LEU A O 1
ATOM 817 N N . LEU A 1 94 ? -36.073 -3.374 9.051 1.00 81.94 94 LEU A N 1
ATOM 818 C CA . LEU A 1 94 ? -35.500 -3.285 10.392 1.00 81.94 94 LEU A CA 1
ATOM 819 C C . LEU A 1 94 ? -35.939 -2.009 11.132 1.00 81.94 94 LEU A C 1
ATOM 821 O O . LEU A 1 94 ? -36.310 -2.091 12.300 1.00 81.94 94 LEU A O 1
ATOM 825 N N . PHE A 1 95 ? -35.949 -0.845 10.473 1.00 80.44 95 PHE A N 1
ATOM 826 C CA . PHE A 1 95 ? -36.200 0.434 11.156 1.00 80.44 95 PHE A CA 1
ATOM 827 C C . PHE A 1 95 ? -37.632 0.961 11.082 1.00 80.44 95 PHE A C 1
ATOM 829 O O . PHE A 1 95 ? -38.034 1.688 11.986 1.00 80.44 95 PHE A O 1
ATOM 836 N N . LEU A 1 96 ? -38.410 0.623 10.049 1.00 81.44 96 LEU A N 1
ATOM 837 C CA . LEU A 1 96 ? -39.811 1.052 9.955 1.00 81.44 96 LEU A CA 1
ATOM 838 C C . LEU A 1 96 ? -40.781 -0.074 10.300 1.00 81.44 96 LEU A C 1
ATOM 840 O O . LEU A 1 96 ? -41.677 0.114 11.123 1.00 81.44 96 LEU A O 1
ATOM 844 N N . SER A 1 97 ? -40.615 -1.249 9.689 1.00 82.31 97 SER A N 1
ATOM 845 C CA . SER A 1 97 ? -41.627 -2.305 9.810 1.00 82.31 97 SER A CA 1
ATOM 846 C C . SER A 1 97 ? -41.587 -3.026 11.159 1.00 82.31 97 SER A C 1
ATOM 848 O O . SER A 1 97 ? -42.637 -3.296 11.741 1.00 82.31 97 SER A O 1
ATOM 850 N N . LEU A 1 98 ? -40.389 -3.296 11.689 1.00 81.06 98 LEU A N 1
ATOM 851 C CA . LEU A 1 98 ? -40.212 -4.057 12.922 1.00 81.06 98 LEU A CA 1
ATOM 852 C C . LEU A 1 98 ? -40.724 -3.294 14.156 1.00 81.06 98 LEU A C 1
ATOM 854 O O . LEU A 1 98 ? -41.508 -3.882 14.902 1.00 81.06 98 LEU A O 1
ATOM 858 N N . PRO A 1 99 ? -40.418 -1.994 14.359 1.00 80.69 99 PRO A N 1
ATOM 859 C CA . PRO A 1 99 ? -41.041 -1.225 15.433 1.00 80.69 99 PRO A CA 1
ATOM 860 C C . PRO A 1 99 ? -42.564 -1.170 15.288 1.00 80.69 99 PRO A C 1
ATOM 862 O O . PRO A 1 99 ? -43.274 -1.441 16.253 1.00 80.69 99 PRO A O 1
ATOM 865 N N . TYR A 1 100 ? -43.077 -0.900 14.081 1.00 85.19 100 TYR A N 1
ATOM 866 C CA . TYR A 1 100 ? -44.520 -0.846 13.830 1.00 85.19 100 TYR A CA 1
ATOM 867 C C . TYR A 1 100 ? -45.224 -2.160 14.200 1.00 85.19 100 TYR A C 1
ATOM 869 O O . TYR A 1 100 ? -46.229 -2.148 14.911 1.00 85.19 100 TYR A O 1
ATOM 877 N N . PHE A 1 101 ? -44.685 -3.302 13.766 1.00 84.25 101 PHE A N 1
ATOM 878 C CA . PHE A 1 101 ? -45.269 -4.610 14.054 1.00 84.25 101 PHE A CA 1
ATOM 879 C C . PHE A 1 101 ? -45.197 -4.964 15.542 1.00 84.25 101 PHE A C 1
ATOM 881 O O . PHE A 1 101 ? -46.164 -5.501 16.087 1.00 84.25 101 PHE A O 1
ATOM 888 N N . LEU A 1 102 ? -44.087 -4.631 16.209 1.00 83.06 102 LEU A N 1
ATOM 889 C CA . LEU A 1 102 ? -43.930 -4.846 17.646 1.00 83.06 102 LEU A CA 1
ATOM 890 C C . LEU A 1 102 ? -44.951 -4.029 18.447 1.00 83.06 102 LEU A C 1
ATOM 892 O O . LEU A 1 102 ? -45.619 -4.595 19.308 1.00 83.06 102 LEU A O 1
ATOM 896 N N . PHE A 1 103 ? -45.139 -2.745 18.126 1.00 85.56 103 PHE A N 1
ATOM 897 C CA . PHE A 1 103 ? -46.135 -1.899 18.797 1.00 85.56 103 PHE A CA 1
ATOM 898 C C . PHE A 1 103 ? -47.583 -2.275 18.464 1.00 85.56 103 PHE A C 1
ATOM 900 O O . PHE A 1 103 ? -48.471 -2.048 19.280 1.00 85.56 103 PHE A O 1
ATOM 907 N N . LYS A 1 104 ? -47.835 -2.859 17.287 1.00 88.31 104 LYS A N 1
ATOM 908 C CA . LYS A 1 104 ? -49.164 -3.359 16.909 1.00 88.31 104 LYS A CA 1
ATOM 909 C C . LYS A 1 104 ? -49.521 -4.674 17.610 1.00 88.31 104 LYS A C 1
ATOM 911 O O . LYS A 1 104 ? -50.686 -4.888 17.928 1.00 88.31 104 LYS A O 1
ATOM 916 N N . SER A 1 105 ? -48.545 -5.561 17.800 1.00 88.12 105 SER A N 1
ATOM 917 C CA . SER A 1 105 ? -48.786 -6.945 18.241 1.00 88.12 105 SER A CA 1
ATOM 918 C C . SER A 1 105 ? -48.618 -7.147 19.745 1.00 88.12 105 SER A C 1
ATOM 920 O O . SER A 1 105 ? -49.131 -8.123 20.286 1.00 88.12 105 SER A O 1
ATOM 922 N N . PHE A 1 106 ? -47.905 -6.248 20.426 1.00 86.69 106 PHE A N 1
ATOM 923 C CA . PHE A 1 106 ? -47.590 -6.376 21.844 1.00 86.69 106 PHE A CA 1
ATOM 924 C C . PHE A 1 106 ? -47.937 -5.106 22.628 1.00 86.69 106 PHE A C 1
ATOM 926 O O . PHE A 1 106 ? -47.889 -4.005 22.077 1.00 86.69 106 PHE A O 1
ATOM 933 N N . PRO A 1 107 ? -48.220 -5.224 23.941 1.00 90.75 107 PRO A N 1
ATOM 934 C CA . PRO A 1 107 ? -48.298 -4.068 24.825 1.00 90.75 107 PRO A CA 1
ATOM 935 C C . PRO A 1 107 ? -47.024 -3.223 24.728 1.00 90.75 107 PRO A C 1
ATOM 937 O O . PRO A 1 107 ? -45.924 -3.771 24.633 1.00 90.75 107 PRO A O 1
ATOM 940 N N . VAL A 1 108 ? -47.166 -1.897 24.823 1.00 79.00 108 VAL A N 1
ATOM 941 C CA . VAL A 1 108 ? -46.071 -0.920 24.643 1.00 79.00 108 VAL A CA 1
ATOM 942 C C . VAL A 1 108 ? -44.817 -1.299 25.439 1.00 79.00 108 VAL A C 1
ATOM 944 O O . VAL A 1 108 ? -43.711 -1.256 24.907 1.00 79.00 108 VAL A O 1
ATOM 947 N N . PHE A 1 109 ? -44.984 -1.734 26.690 1.00 76.94 109 PHE A N 1
ATOM 948 C CA . PHE A 1 109 ? -43.874 -2.160 27.543 1.00 76.94 109 PHE A CA 1
ATOM 949 C C . PHE A 1 109 ? -43.105 -3.367 26.978 1.00 76.94 109 PHE A C 1
ATOM 951 O O . PHE A 1 109 ? -41.876 -3.357 26.938 1.00 76.94 109 PHE A O 1
ATOM 958 N N . LEU A 1 110 ? -43.814 -4.391 26.498 1.00 75.31 110 LEU A N 1
ATOM 959 C CA . LEU A 1 110 ? -43.201 -5.603 25.956 1.00 75.31 110 LEU A CA 1
ATOM 960 C C . LEU A 1 110 ? -42.546 -5.337 24.589 1.00 75.31 110 LEU A C 1
ATOM 962 O O . LEU A 1 110 ? -41.460 -5.844 24.317 1.00 75.31 110 LEU A O 1
ATOM 966 N N . ALA A 1 111 ? -43.162 -4.485 23.762 1.00 78.88 111 ALA A N 1
ATOM 967 C CA . ALA A 1 111 ? -42.590 -4.023 22.498 1.00 78.88 111 ALA A CA 1
ATOM 968 C C . ALA A 1 111 ? -41.264 -3.269 22.712 1.00 78.88 111 ALA A C 1
ATOM 970 O O . ALA A 1 111 ? -40.276 -3.539 22.026 1.00 78.88 111 ALA A O 1
ATOM 971 N N . LEU A 1 112 ? -41.214 -2.374 23.706 1.00 78.25 112 LEU A N 1
ATOM 972 C CA . LEU A 1 112 ? -39.993 -1.660 24.091 1.00 78.25 112 LEU A CA 1
ATOM 973 C C . LEU A 1 112 ? -38.913 -2.608 24.627 1.00 78.25 112 LEU A C 1
ATOM 975 O O . LEU A 1 112 ? -37.744 -2.449 24.282 1.00 78.25 112 LEU A O 1
ATOM 979 N N . LEU A 1 113 ? -39.290 -3.614 25.421 1.00 79.81 113 LEU A N 1
ATOM 980 C CA . LEU A 1 113 ? -38.358 -4.612 25.951 1.00 79.81 113 LEU A CA 1
ATOM 981 C C . LEU A 1 113 ? -37.750 -5.474 24.835 1.00 79.81 113 LEU A C 1
ATOM 983 O O . LEU A 1 113 ? -36.545 -5.719 24.831 1.00 79.81 113 LEU A O 1
ATOM 987 N N . LEU A 1 114 ? -38.553 -5.885 23.851 1.00 79.56 114 LEU A N 1
ATOM 988 C CA . LEU A 1 114 ? -38.075 -6.628 22.683 1.00 79.56 114 LEU A CA 1
ATOM 989 C C . LEU A 1 114 ? -37.156 -5.777 21.798 1.00 79.56 114 LEU A C 1
ATOM 991 O O . LEU A 1 114 ? -36.092 -6.250 21.399 1.00 79.56 114 LEU A O 1
ATOM 995 N N . LEU A 1 115 ? -37.506 -4.511 21.543 1.00 79.00 115 LEU A N 1
ATOM 996 C CA . LEU A 1 115 ? -36.624 -3.568 20.841 1.00 79.00 115 LEU A CA 1
ATOM 997 C C . LEU A 1 115 ? -35.299 -3.370 21.587 1.00 79.00 115 LEU A C 1
ATOM 999 O O . LEU A 1 115 ? -34.237 -3.344 20.959 1.00 79.00 115 LEU A O 1
ATOM 1003 N N . TYR A 1 116 ? -35.351 -3.277 22.918 1.00 77.88 116 TYR A N 1
ATOM 1004 C CA . TYR A 1 116 ? -34.167 -3.223 23.771 1.00 77.88 116 TYR A CA 1
ATOM 1005 C C . TYR A 1 116 ? -33.304 -4.473 23.624 1.00 77.88 116 TYR A C 1
ATOM 1007 O O . TYR A 1 116 ? -32.100 -4.360 23.405 1.00 77.88 116 TYR A O 1
ATOM 1015 N N . PHE A 1 117 ? -33.910 -5.658 23.651 1.00 78.06 117 PHE A N 1
ATOM 1016 C CA . PHE A 1 117 ? -33.200 -6.925 23.505 1.00 78.06 117 PHE A CA 1
ATOM 1017 C C . PHE A 1 117 ? -32.546 -7.088 22.122 1.00 78.06 117 PHE A C 1
ATOM 1019 O O . PHE A 1 117 ? -31.368 -7.428 22.032 1.00 78.06 117 PHE A O 1
ATOM 1026 N N . VAL A 1 118 ? -33.264 -6.770 21.040 1.00 76.56 118 VAL A N 1
ATOM 1027 C CA . VAL A 1 118 ? -32.722 -6.801 19.668 1.00 76.56 118 VAL A CA 1
ATOM 1028 C C . VAL A 1 118 ? -31.565 -5.812 19.516 1.00 76.56 118 VAL A C 1
ATOM 1030 O O . VAL A 1 118 ? -30.528 -6.148 18.946 1.00 76.56 118 VAL A O 1
ATOM 1033 N N . SER A 1 119 ? -31.700 -4.611 20.079 1.00 70.62 119 SER A N 1
ATOM 1034 C CA . SER A 1 119 ? -30.631 -3.608 20.052 1.00 70.62 119 SER A CA 1
ATOM 1035 C C . SER A 1 119 ? -29.443 -4.004 20.921 1.00 70.62 119 SER A C 1
ATOM 1037 O O . SER A 1 119 ? -28.313 -3.698 20.565 1.00 70.62 119 SER A O 1
ATOM 1039 N N . TYR A 1 120 ? -29.670 -4.705 22.032 1.00 71.88 120 TYR A N 1
ATOM 1040 C CA . TYR A 1 120 ? -28.613 -5.244 22.884 1.00 71.88 120 TYR A CA 1
ATOM 1041 C C . TYR A 1 120 ? -27.800 -6.318 22.152 1.00 71.88 120 TYR A C 1
ATOM 1043 O O . TYR A 1 120 ? -26.570 -6.266 22.156 1.00 71.88 120 TYR A O 1
ATOM 1051 N N . ILE A 1 121 ? -28.472 -7.237 21.451 1.00 73.81 121 ILE A N 1
ATOM 1052 C CA . ILE A 1 121 ? -27.808 -8.212 20.573 1.00 73.81 121 ILE A CA 1
ATOM 1053 C C . ILE A 1 121 ? -27.032 -7.478 19.476 1.00 73.81 121 ILE A C 1
ATOM 1055 O O . ILE A 1 121 ? -25.856 -7.763 19.261 1.00 73.81 121 ILE A O 1
ATOM 1059 N N . GLY A 1 122 ? -27.653 -6.488 18.828 1.00 70.19 122 GLY A N 1
ATOM 1060 C CA . GLY A 1 122 ? -26.996 -5.652 17.825 1.00 70.19 122 GLY A CA 1
ATOM 1061 C C . GLY A 1 122 ? -25.756 -4.939 18.372 1.00 70.19 122 GLY A C 1
ATOM 1062 O O . GLY A 1 122 ? -24.719 -4.937 17.722 1.00 70.19 122 GLY A O 1
ATOM 1063 N N . TYR A 1 123 ? -25.819 -4.396 19.588 1.00 66.62 123 TYR A N 1
ATOM 1064 C CA . TYR A 1 123 ? -24.684 -3.769 20.267 1.00 66.62 123 TYR A CA 1
ATOM 1065 C C . TYR A 1 123 ? -23.545 -4.756 20.494 1.00 66.62 123 TYR A C 1
ATOM 1067 O O . TYR A 1 123 ? -22.403 -4.438 20.177 1.00 66.62 123 TYR A O 1
ATOM 1075 N N . PHE A 1 124 ? -23.850 -5.958 20.983 1.00 65.94 124 PHE A N 1
ATOM 1076 C CA . PHE A 1 124 ? -22.851 -6.993 21.231 1.00 65.94 124 PHE A CA 1
ATOM 1077 C C . PHE A 1 124 ? -22.180 -7.482 19.936 1.00 65.94 124 PHE A C 1
ATOM 1079 O O . PHE A 1 124 ? -20.964 -7.658 19.895 1.00 65.94 124 PHE A O 1
ATOM 1086 N N . VAL A 1 125 ? -22.959 -7.652 18.863 1.00 66.69 125 VAL A N 1
ATOM 1087 C CA . VAL A 1 125 ? -22.461 -8.094 17.549 1.00 66.69 125 VAL A CA 1
ATOM 1088 C C . VAL A 1 125 ? -21.650 -6.998 16.847 1.00 66.69 125 VAL A C 1
ATOM 1090 O O . VAL A 1 125 ? -20.606 -7.285 16.263 1.00 66.69 125 VAL A O 1
ATOM 1093 N N . LEU A 1 126 ? -22.109 -5.744 16.901 1.00 64.31 126 LEU A N 1
ATOM 1094 C CA . LEU A 1 126 ? -21.484 -4.616 16.198 1.00 64.31 126 LEU A CA 1
ATOM 1095 C C . LEU A 1 126 ? -20.316 -3.993 16.972 1.00 64.31 126 LEU A C 1
ATOM 1097 O O . LEU A 1 126 ? -19.428 -3.411 16.358 1.00 64.31 126 LEU A O 1
ATOM 1101 N N . ASN A 1 127 ? -20.282 -4.127 18.299 1.00 61.06 127 ASN A N 1
ATOM 1102 C CA . ASN A 1 127 ? -19.191 -3.656 19.153 1.00 61.06 127 ASN A CA 1
ATOM 1103 C C . ASN A 1 127 ? -18.651 -4.796 20.033 1.00 61.06 127 ASN A C 1
ATOM 1105 O O . ASN A 1 127 ? -18.819 -4.733 21.253 1.00 61.06 127 ASN A O 1
ATOM 1109 N N . PRO A 1 128 ? -17.957 -5.812 19.477 1.00 49.91 128 PRO A N 1
ATOM 1110 C CA . PRO A 1 128 ? -17.376 -6.845 20.326 1.00 49.91 128 PRO A CA 1
ATOM 1111 C C . PRO A 1 128 ? -16.374 -6.251 21.333 1.00 49.91 128 PRO A C 1
ATOM 1113 O O . PRO A 1 128 ? -16.289 -6.729 22.457 1.00 49.91 128 PRO A O 1
ATOM 1116 N N . PHE A 1 129 ? -15.690 -5.153 20.986 1.00 49.84 129 PHE A N 1
ATOM 1117 C CA . PHE A 1 129 ? -14.863 -4.341 21.885 1.00 49.84 129 PHE A CA 1
ATOM 1118 C C . PHE A 1 129 ? -14.813 -2.907 21.333 1.00 49.84 129 PHE A C 1
ATOM 1120 O O . PHE A 1 129 ? -14.678 -2.731 20.121 1.00 49.84 129 PHE A O 1
ATOM 1127 N N . LYS A 1 130 ? -14.954 -1.878 22.181 1.00 48.38 130 LYS A N 1
ATOM 1128 C CA . LYS A 1 130 ? -14.931 -0.468 21.749 1.00 48.38 130 LYS A CA 1
ATOM 1129 C C . LYS A 1 130 ? -13.576 -0.191 21.088 1.00 48.38 130 LYS A C 1
ATOM 1131 O O . LYS A 1 130 ? -12.541 -0.337 21.735 1.00 48.38 130 LYS A O 1
ATOM 1136 N N . GLN A 1 131 ? -13.590 0.161 19.805 1.00 51.88 131 GLN A N 1
ATOM 1137 C CA . GLN A 1 131 ? -12.388 0.574 19.083 1.00 51.88 131 GLN A CA 1
ATOM 1138 C C . GLN A 1 131 ? -11.750 1.769 19.808 1.00 51.88 131 GLN A C 1
ATOM 1140 O O . GLN A 1 131 ? -12.466 2.611 20.366 1.00 51.88 131 GLN A O 1
ATOM 1145 N N . LEU A 1 132 ? -10.419 1.854 19.809 1.00 51.72 132 LEU A N 1
ATOM 1146 C CA . LEU A 1 132 ? -9.699 3.056 20.231 1.00 51.72 132 LEU A CA 1
ATOM 1147 C C . LEU A 1 132 ? -10.081 4.207 19.286 1.00 51.72 132 LEU A C 1
ATOM 1149 O O . LEU A 1 132 ? -9.473 4.410 18.243 1.00 51.72 132 LEU A O 1
ATOM 1153 N N . ILE A 1 133 ? -11.140 4.950 19.617 1.00 44.34 133 ILE A N 1
ATOM 1154 C CA . ILE A 1 133 ? -11.486 6.179 18.901 1.00 44.34 133 ILE A CA 1
ATOM 1155 C C . ILE A 1 133 ? -10.418 7.203 19.281 1.00 44.34 133 ILE A C 1
ATOM 1157 O O . ILE A 1 133 ? -10.404 7.705 20.411 1.00 44.34 133 ILE A O 1
ATOM 1161 N N . PHE A 1 134 ? -9.512 7.471 18.345 1.00 49.91 134 PHE A N 1
ATOM 1162 C CA . PHE A 1 134 ? -8.442 8.455 18.452 1.00 49.91 134 PHE A CA 1
ATOM 1163 C C . PHE A 1 134 ? -9.030 9.862 18.524 1.00 49.91 134 PHE A C 1
ATOM 1165 O O . PHE A 1 134 ? -9.282 10.523 17.524 1.00 49.91 134 PHE A O 1
ATOM 1172 N N . ASN A 1 135 ? -9.301 10.296 19.747 1.00 49.16 135 ASN A N 1
ATOM 1173 C CA . ASN A 1 135 ? -9.439 11.700 20.071 1.00 49.16 135 ASN A CA 1
ATOM 1174 C C . ASN A 1 135 ? -8.593 11.916 21.325 1.00 49.16 135 ASN A C 1
ATOM 1176 O O . ASN A 1 135 ? -8.814 11.239 22.334 1.00 49.16 135 ASN A O 1
ATOM 1180 N N . GLU A 1 136 ? -7.560 12.744 21.191 1.00 52.72 136 GLU A N 1
ATOM 1181 C CA . GLU A 1 136 ? -6.451 12.895 22.145 1.00 52.72 136 GLU A CA 1
ATOM 1182 C C . GLU A 1 136 ? -6.824 13.728 23.377 1.00 52.72 136 GLU A C 1
ATOM 1184 O O . GLU A 1 136 ? -6.073 13.768 24.347 1.00 52.72 136 GLU A O 1
ATOM 1189 N N . LYS A 1 137 ? -7.975 14.407 23.361 1.00 47.50 137 LYS A N 1
ATOM 1190 C CA . LYS A 1 137 ? -8.312 15.381 24.400 1.00 47.50 137 LYS A CA 1
ATOM 1191 C C . LYS A 1 137 ? -9.029 14.736 25.589 1.00 47.50 137 LYS A C 1
ATOM 1193 O O . LYS A 1 137 ? -10.089 14.140 25.422 1.00 47.50 137 LYS A O 1
ATOM 1198 N N . ASP A 1 138 ? -8.416 14.913 26.762 1.00 51.75 138 ASP A N 1
ATOM 1199 C CA . ASP A 1 138 ? -8.971 14.737 28.111 1.00 51.75 138 ASP A CA 1
ATOM 1200 C C . ASP A 1 138 ? -9.591 13.363 28.413 1.00 51.75 138 ASP A C 1
ATOM 1202 O O . ASP A 1 138 ? -10.758 13.267 28.781 1.00 51.75 138 ASP A O 1
ATOM 1206 N N . LYS A 1 139 ? -8.795 12.293 28.283 1.00 62.03 139 LYS A N 1
ATOM 1207 C CA . LYS A 1 139 ? -9.189 10.929 28.680 1.00 62.03 139 LYS A CA 1
ATOM 1208 C C . LYS A 1 139 ? -8.481 10.464 29.952 1.00 62.03 139 LYS A C 1
ATOM 1210 O O . LYS A 1 139 ? -7.293 10.733 30.120 1.00 62.03 139 LYS A O 1
ATOM 1215 N N . THR A 1 140 ? -9.192 9.722 30.797 1.00 62.84 140 THR A N 1
ATOM 1216 C CA . THR A 1 140 ? -8.670 9.069 32.018 1.00 62.84 140 THR A CA 1
ATOM 1217 C C . THR A 1 140 ? -8.539 7.548 31.843 1.00 62.84 140 THR A C 1
ATOM 1219 O O . THR A 1 140 ? -8.955 6.987 30.820 1.00 62.84 140 THR A O 1
ATOM 1222 N N . PHE A 1 141 ? -7.992 6.832 32.835 1.00 65.06 141 PHE A N 1
ATOM 1223 C CA . PHE A 1 141 ? -7.994 5.362 32.831 1.00 65.06 141 PHE A CA 1
ATOM 1224 C C . PHE A 1 141 ? -9.415 4.770 32.747 1.00 65.06 141 PHE A C 1
ATOM 1226 O O . PHE A 1 141 ? -9.607 3.726 32.114 1.00 65.06 141 PHE A O 1
ATOM 1233 N N . GLU A 1 142 ? -10.427 5.443 33.309 1.00 62.12 142 GLU A N 1
ATOM 1234 C CA . GLU A 1 142 ? -11.833 5.025 33.194 1.00 62.12 142 GLU A CA 1
ATOM 1235 C C . GLU A 1 142 ? -12.336 5.074 31.742 1.00 62.12 142 GLU A C 1
ATOM 1237 O O . GLU A 1 142 ? -13.085 4.191 31.308 1.00 62.12 142 GLU A O 1
ATOM 1242 N N . ASP A 1 143 ? -11.871 6.040 30.946 1.00 60.88 143 ASP A N 1
ATOM 1243 C CA . ASP A 1 143 ? -12.216 6.123 29.525 1.00 60.88 143 ASP A CA 1
ATOM 1244 C C . ASP A 1 143 ? -11.579 4.983 28.721 1.00 60.88 143 ASP A C 1
ATOM 1246 O O . ASP A 1 143 ? -12.242 4.378 27.861 1.00 60.88 143 ASP A O 1
ATOM 1250 N N . LEU A 1 144 ? -10.327 4.632 29.049 1.00 60.03 144 LEU A N 1
ATOM 1251 C CA . LEU A 1 144 ? -9.607 3.501 28.454 1.00 60.03 144 LEU A CA 1
ATOM 1252 C C . LEU A 1 144 ? -10.248 2.148 28.790 1.00 60.03 144 LEU A C 1
ATOM 1254 O O . LEU A 1 144 ? -10.199 1.232 27.963 1.00 60.03 144 LEU A O 1
ATOM 1258 N N . TYR A 1 145 ? -10.895 2.027 29.954 1.00 59.78 145 TYR A N 1
ATOM 1259 C CA . TYR A 1 145 ? -11.550 0.802 30.425 1.00 59.78 145 TYR A CA 1
ATOM 1260 C C . TYR A 1 145 ? -12.570 0.250 29.420 1.00 59.78 145 TYR A C 1
ATOM 1262 O O . TYR A 1 145 ? -12.678 -0.954 29.171 1.00 59.78 145 TYR A O 1
ATOM 1270 N N . SER A 1 146 ? -13.325 1.146 28.789 1.00 52.50 146 SER A N 1
ATOM 1271 C CA . SER A 1 146 ? -14.360 0.765 27.830 1.00 52.50 146 SER A CA 1
ATOM 1272 C C . SER A 1 146 ? -13.795 0.205 26.512 1.00 52.50 146 SER A C 1
ATOM 1274 O O . SER A 1 146 ? -14.470 -0.599 25.867 1.00 52.50 146 SER A O 1
ATOM 1276 N N . SER A 1 147 ? -12.554 0.559 26.159 1.00 53.59 147 SER A N 1
ATOM 1277 C CA . SER A 1 147 ? -11.833 0.176 24.928 1.00 53.59 147 SER A CA 1
ATOM 1278 C C . SER A 1 147 ? -10.748 -0.888 25.110 1.00 53.59 147 SER A C 1
ATOM 1280 O O . SER A 1 147 ? -10.051 -1.238 24.155 1.00 53.59 147 SER A O 1
ATOM 1282 N N . SER A 1 148 ? -10.590 -1.412 26.324 1.00 57.69 148 SER A N 1
ATOM 1283 C CA . SER A 1 148 ? -9.529 -2.354 26.656 1.00 57.69 148 SER A CA 1
ATOM 1284 C C . SER A 1 148 ? -9.968 -3.814 26.630 1.00 57.69 148 SER A C 1
ATOM 1286 O O . SER A 1 148 ? -11.099 -4.165 26.985 1.00 57.69 148 SER A O 1
ATOM 1288 N N . LEU A 1 149 ? -9.051 -4.679 26.178 1.00 58.12 149 LEU A N 1
ATOM 1289 C CA . LEU A 1 149 ? -9.211 -6.129 26.272 1.00 58.12 149 LEU A CA 1
ATOM 1290 C C . LEU A 1 149 ? -9.302 -6.550 27.741 1.00 58.12 149 LEU A C 1
ATOM 1292 O O . LEU A 1 149 ? -8.811 -5.869 28.637 1.00 58.12 149 LEU A O 1
ATOM 1296 N N . LEU A 1 150 ? -9.885 -7.719 27.999 1.00 55.50 150 LEU A N 1
ATOM 1297 C CA . LEU A 1 150 ? -10.151 -8.196 29.360 1.00 55.50 150 LEU A CA 1
ATOM 1298 C C . LEU A 1 150 ? -8.876 -8.275 30.229 1.00 55.50 150 LEU A C 1
ATOM 1300 O O . LEU A 1 150 ? -8.928 -7.966 31.415 1.00 55.50 150 LEU A O 1
ATOM 1304 N N . LYS A 1 151 ? -7.720 -8.605 29.630 1.00 60.34 151 LYS A N 1
ATOM 1305 C CA . LYS A 1 151 ? -6.403 -8.544 30.294 1.00 60.34 151 LYS A CA 1
ATOM 1306 C C . LYS A 1 151 ? -5.953 -7.109 30.596 1.00 60.34 151 LYS A C 1
ATOM 1308 O O . LYS A 1 151 ? -5.527 -6.838 31.707 1.00 60.34 151 LYS A O 1
ATOM 1313 N N . ALA A 1 152 ? -6.110 -6.184 29.652 1.00 60.59 152 ALA A N 1
ATOM 1314 C CA . ALA A 1 152 ? -5.784 -4.773 29.854 1.00 60.59 152 ALA A CA 1
ATOM 1315 C C . ALA A 1 152 ? -6.693 -4.104 30.903 1.00 60.59 152 ALA A C 1
ATOM 1317 O O . ALA A 1 152 ? -6.233 -3.254 31.652 1.00 60.59 152 ALA A O 1
ATOM 1318 N N . ARG A 1 153 ? -7.960 -4.527 31.031 1.00 64.12 153 ARG A N 1
ATOM 1319 C CA . ARG A 1 153 ? -8.840 -4.103 32.137 1.00 64.12 153 ARG A CA 1
ATOM 1320 C C . ARG A 1 153 ? -8.318 -4.554 33.491 1.00 64.12 153 ARG A C 1
ATOM 1322 O O . ARG A 1 153 ? -8.212 -3.735 34.391 1.00 64.12 153 ARG A O 1
ATOM 1329 N N . LYS A 1 154 ? -7.962 -5.837 33.612 1.00 68.12 154 LYS A N 1
ATOM 1330 C CA . LYS A 1 154 ? -7.354 -6.375 34.836 1.00 68.12 154 LYS A CA 1
ATOM 1331 C C . LYS A 1 154 ? -6.054 -5.649 35.178 1.00 68.12 154 LYS A C 1
ATOM 1333 O O . LYS A 1 154 ? -5.814 -5.394 36.348 1.00 68.12 154 LYS A O 1
ATOM 1338 N N . PHE A 1 155 ? -5.265 -5.290 34.165 1.00 72.31 155 PHE A N 1
ATOM 1339 C CA . PHE A 1 155 ? -4.036 -4.521 34.333 1.00 72.31 155 PHE A CA 1
ATOM 1340 C C . PHE A 1 155 ? -4.290 -3.093 34.844 1.00 72.31 155 PHE A C 1
ATOM 1342 O O . PHE A 1 155 ? -3.641 -2.638 35.781 1.00 72.31 155 PHE A O 1
ATOM 1349 N N . LEU A 1 156 ? -5.285 -2.400 34.285 1.00 69.62 156 LEU A N 1
ATOM 1350 C CA . LEU A 1 156 ? -5.713 -1.084 34.772 1.00 69.62 156 LEU A CA 1
ATOM 1351 C C . LEU A 1 156 ? -6.238 -1.151 36.213 1.00 69.62 156 LEU A C 1
ATOM 1353 O O . LEU A 1 156 ? -5.884 -0.305 37.027 1.00 69.62 156 LEU A O 1
ATOM 1357 N N . GLU A 1 157 ? -7.029 -2.174 36.547 1.00 70.62 157 GLU A N 1
ATOM 1358 C CA . GLU A 1 157 ? -7.504 -2.412 37.916 1.00 70.62 157 GLU A CA 1
ATOM 1359 C C . GLU A 1 157 ? -6.339 -2.691 38.879 1.00 70.62 157 GLU A C 1
ATOM 1361 O O . GLU A 1 157 ? -6.329 -2.163 39.988 1.00 70.62 157 GLU A O 1
ATOM 1366 N N . SER A 1 158 ? -5.319 -3.460 38.470 1.00 74.31 158 SER A N 1
ATOM 1367 C CA . SER A 1 158 ? -4.130 -3.670 39.309 1.00 74.31 158 SER A CA 1
ATOM 1368 C C . SER A 1 158 ? -3.335 -2.385 39.531 1.00 74.31 158 SER A C 1
ATOM 1370 O O . SER A 1 158 ? -2.910 -2.141 40.656 1.00 74.31 158 SER A O 1
ATOM 1372 N N . ILE A 1 159 ? -3.211 -1.523 38.514 1.00 73.62 159 ILE A N 1
ATOM 1373 C CA . ILE A 1 159 ? -2.575 -0.204 38.662 1.00 73.62 159 ILE A CA 1
ATOM 1374 C C . ILE A 1 159 ? -3.378 0.665 39.640 1.00 73.62 159 ILE A C 1
ATOM 1376 O O . ILE A 1 159 ? -2.806 1.269 40.544 1.00 73.62 159 ILE A O 1
ATOM 1380 N N . GLN A 1 160 ? -4.707 0.712 39.505 1.00 70.00 160 GLN A N 1
ATOM 1381 C CA . GLN A 1 160 ? -5.578 1.512 40.374 1.00 70.00 160 GLN A CA 1
ATOM 1382 C C . GLN A 1 160 ? -5.587 1.024 41.827 1.00 70.00 160 GLN A C 1
ATOM 1384 O O . GLN A 1 160 ? -5.612 1.844 42.746 1.00 70.00 160 GLN A O 1
ATOM 1389 N N . ASP A 1 161 ? -5.483 -0.281 42.052 1.00 72.00 161 ASP A N 1
ATOM 1390 C CA . ASP A 1 161 ? -5.497 -0.872 43.390 1.00 72.00 161 ASP A CA 1
ATOM 1391 C C . ASP A 1 161 ? -4.093 -1.045 44.001 1.00 72.00 161 ASP A C 1
ATOM 1393 O O . ASP A 1 161 ? -3.975 -1.646 45.066 1.00 72.00 161 ASP A O 1
ATOM 1397 N N . ASN A 1 162 ? -3.030 -0.532 43.356 1.00 66.25 162 ASN A N 1
ATOM 1398 C CA . ASN A 1 162 ? -1.624 -0.763 43.743 1.00 66.25 162 ASN A CA 1
ATOM 1399 C C . ASN A 1 162 ? -1.309 -2.256 43.967 1.00 66.25 162 ASN A C 1
ATOM 1401 O O . ASN A 1 162 ? -0.611 -2.629 44.911 1.00 66.25 162 ASN A O 1
ATOM 1405 N N . ARG A 1 163 ? -1.870 -3.124 43.124 1.00 67.25 163 ARG A N 1
ATOM 1406 C CA . ARG A 1 163 ? -1.587 -4.560 43.125 1.00 67.25 163 ARG A CA 1
ATOM 1407 C C . ARG A 1 163 ? -0.413 -4.859 42.200 1.00 67.25 163 ARG A C 1
ATOM 1409 O O . ARG A 1 163 ? -0.133 -4.091 41.285 1.00 67.25 163 ARG A O 1
ATOM 1416 N N . ASP A 1 164 ? 0.229 -5.994 42.447 1.00 67.19 164 ASP A N 1
ATOM 1417 C CA . ASP A 1 164 ? 1.376 -6.476 41.685 1.00 67.19 164 ASP A CA 1
ATOM 1418 C C . ASP A 1 164 ? 1.085 -6.508 40.169 1.00 67.19 164 ASP A C 1
ATOM 1420 O O . ASP A 1 164 ? 0.081 -7.071 39.711 1.00 67.19 164 ASP A O 1
ATOM 1424 N N . ILE A 1 165 ? 1.959 -5.848 39.410 1.00 70.06 165 ILE A N 1
ATOM 1425 C CA . ILE A 1 165 ? 1.902 -5.692 37.956 1.00 70.06 165 ILE A CA 1
ATOM 1426 C C . ILE A 1 165 ? 3.024 -6.450 37.238 1.00 70.06 165 ILE A C 1
ATOM 1428 O O . ILE A 1 165 ? 3.082 -6.423 36.006 1.00 70.06 165 ILE A O 1
ATOM 1432 N N . ASP A 1 166 ? 3.843 -7.201 37.973 1.00 69.56 166 ASP A N 1
ATOM 1433 C CA . ASP A 1 166 ? 5.085 -7.800 37.490 1.00 69.56 166 ASP A CA 1
ATOM 1434 C C . ASP A 1 166 ? 4.877 -8.750 36.306 1.00 69.56 166 ASP A C 1
ATOM 1436 O O . ASP A 1 166 ? 5.621 -8.749 35.319 1.00 69.56 166 ASP A O 1
ATOM 1440 N N . SER A 1 167 ? 3.773 -9.497 36.349 1.00 71.38 167 SER A N 1
ATOM 1441 C CA . SER A 1 167 ? 3.381 -10.447 35.299 1.00 71.38 167 SER A CA 1
ATOM 1442 C C . SER A 1 167 ? 3.174 -9.830 33.908 1.00 71.38 167 SER A C 1
ATOM 1444 O O . SER A 1 167 ? 3.141 -10.566 32.925 1.00 71.38 167 SER A O 1
ATOM 1446 N N . TYR A 1 168 ? 3.019 -8.506 33.800 1.00 74.75 168 TYR A N 1
ATOM 1447 C CA . TYR A 1 168 ? 2.815 -7.814 32.522 1.00 74.75 168 TYR A CA 1
ATOM 1448 C C . TYR A 1 168 ? 4.113 -7.278 31.906 1.00 74.75 168 TYR A C 1
ATOM 1450 O O . TYR A 1 168 ? 4.124 -6.922 30.728 1.00 74.75 168 TYR A O 1
ATOM 1458 N N . PHE A 1 169 ? 5.200 -7.239 32.678 1.00 84.00 169 PHE A N 1
ATOM 1459 C CA . PHE A 1 169 ? 6.504 -6.737 32.240 1.00 84.00 169 PHE A CA 1
ATOM 1460 C C . PHE A 1 169 ? 7.520 -7.858 31.997 1.00 84.00 169 PHE A C 1
ATOM 1462 O O . PHE A 1 169 ? 8.508 -7.634 31.298 1.00 84.00 169 PHE A O 1
ATOM 1469 N N . SER A 1 170 ? 7.260 -9.079 32.479 1.00 80.19 170 SER A N 1
ATOM 1470 C CA . SER A 1 170 ? 8.115 -10.249 32.235 1.00 80.19 170 SER A CA 1
ATOM 1471 C C . SER A 1 170 ? 8.353 -10.518 30.746 1.00 80.19 170 SER A C 1
ATOM 1473 O O . SER A 1 170 ? 9.464 -10.845 30.341 1.00 80.19 170 SER A O 1
ATOM 1475 N N . ASP A 1 171 ? 7.327 -10.338 29.911 1.00 78.94 171 ASP A N 1
ATOM 1476 C CA . ASP A 1 171 ? 7.428 -10.565 28.465 1.00 78.94 171 ASP A CA 1
ATOM 1477 C C . ASP A 1 171 ? 8.304 -9.512 27.772 1.00 78.94 171 ASP A C 1
ATOM 1479 O O . ASP A 1 171 ? 8.997 -9.827 26.804 1.00 78.94 171 ASP A O 1
ATOM 1483 N N . ILE A 1 172 ? 8.298 -8.277 28.283 1.00 84.50 172 ILE A N 1
ATOM 1484 C CA . ILE A 1 172 ? 9.160 -7.190 27.806 1.00 84.50 172 ILE A CA 1
ATOM 1485 C C . ILE A 1 172 ? 10.604 -7.445 28.244 1.00 84.50 172 ILE A C 1
ATOM 1487 O O . ILE A 1 172 ? 11.511 -7.345 27.422 1.00 84.50 172 ILE A O 1
ATOM 1491 N N . ALA A 1 173 ? 10.811 -7.823 29.510 1.00 84.94 173 ALA A N 1
ATOM 1492 C CA . ALA A 1 173 ? 12.126 -8.148 30.064 1.00 84.94 173 ALA A CA 1
ATOM 1493 C C . ALA A 1 173 ? 12.814 -9.258 29.261 1.00 84.94 173 ALA A C 1
ATOM 1495 O O . ALA A 1 173 ? 13.938 -9.091 28.797 1.00 84.94 173 ALA A O 1
ATOM 1496 N N . ASN A 1 174 ? 12.082 -10.348 29.014 1.00 81.06 174 ASN A N 1
ATOM 1497 C CA . ASN A 1 174 ? 12.564 -11.476 28.225 1.00 81.06 174 ASN A CA 1
ATOM 1498 C C . ASN A 1 174 ? 12.899 -11.081 26.782 1.00 81.06 174 ASN A C 1
ATOM 1500 O O . ASN A 1 174 ? 13.850 -11.607 26.217 1.00 81.06 174 ASN A O 1
ATOM 1504 N N . TYR A 1 175 ? 12.123 -10.178 26.174 1.00 79.62 175 TYR A N 1
ATOM 1505 C CA . TYR A 1 175 ? 12.375 -9.729 24.804 1.00 79.62 175 TYR A CA 1
ATOM 1506 C C . TYR A 1 175 ? 13.614 -8.838 24.687 1.00 79.62 175 TYR A C 1
ATOM 1508 O O . TYR A 1 175 ? 14.362 -8.960 23.724 1.00 79.62 175 TYR A O 1
ATOM 1516 N N . LEU A 1 176 ? 13.813 -7.937 25.648 1.00 80.25 176 LEU A N 1
ATOM 1517 C CA . LEU A 1 176 ? 14.959 -7.028 25.668 1.00 80.25 176 LEU A CA 1
ATOM 1518 C C . LEU A 1 176 ? 16.226 -7.679 26.246 1.00 80.25 176 LEU A C 1
ATOM 1520 O O . LEU A 1 176 ? 17.250 -7.010 26.334 1.00 80.25 176 LEU A O 1
ATOM 1524 N N . GLU A 1 177 ? 16.149 -8.947 26.663 1.00 81.12 177 GLU A N 1
ATOM 1525 C CA . GLU A 1 177 ? 17.220 -9.666 27.368 1.00 81.12 177 GLU A CA 1
ATOM 1526 C C . GLU A 1 177 ? 17.707 -8.917 28.627 1.00 81.12 177 GLU A C 1
ATOM 1528 O O . GLU A 1 177 ? 18.890 -8.907 28.966 1.00 81.12 177 GLU A O 1
ATOM 1533 N N . LEU A 1 178 ? 16.772 -8.278 29.338 1.00 85.38 178 LEU A N 1
ATOM 1534 C CA . LEU A 1 178 ? 17.037 -7.500 30.549 1.00 85.38 178 LEU A CA 1
ATOM 1535 C C . LEU A 1 178 ? 16.646 -8.270 31.812 1.00 85.38 178 LEU A C 1
ATOM 1537 O O . LEU A 1 178 ? 15.679 -9.035 31.818 1.00 85.38 178 LEU A O 1
ATOM 1541 N N . ASP A 1 179 ? 17.350 -8.007 32.917 1.00 82.31 179 ASP A N 1
ATOM 1542 C CA . ASP A 1 179 ? 16.919 -8.485 34.232 1.00 82.31 179 ASP A CA 1
ATOM 1543 C C . ASP A 1 179 ? 15.644 -7.743 34.657 1.00 82.31 179 ASP A C 1
ATOM 1545 O O . ASP A 1 179 ? 15.587 -6.511 34.694 1.00 82.31 179 ASP A O 1
ATOM 1549 N N . TYR A 1 180 ? 14.621 -8.513 35.022 1.00 80.69 180 TYR A N 1
ATOM 1550 C CA . TYR A 1 180 ? 13.350 -8.008 35.521 1.00 80.69 180 TYR A CA 1
ATOM 1551 C C . TYR A 1 180 ? 13.520 -7.013 36.681 1.00 80.69 180 TYR A C 1
ATOM 1553 O O . TYR A 1 180 ? 12.866 -5.971 36.712 1.00 80.69 180 TYR A O 1
ATOM 1561 N N . LYS A 1 181 ? 14.457 -7.283 37.599 1.00 79.88 181 LYS A N 1
ATOM 1562 C CA . LYS A 1 181 ? 14.725 -6.408 38.755 1.00 79.88 181 LYS A CA 1
ATOM 1563 C C . LYS A 1 181 ? 15.256 -5.030 38.359 1.00 79.88 181 LYS A C 1
ATOM 1565 O O . LYS A 1 181 ? 15.148 -4.073 39.127 1.00 79.88 181 LYS A O 1
ATOM 1570 N N . GLU A 1 182 ? 15.866 -4.910 37.180 1.00 79.19 182 GLU A N 1
ATOM 1571 C CA . GLU A 1 182 ? 16.290 -3.615 36.647 1.00 79.19 182 GLU A CA 1
ATOM 1572 C C . GLU A 1 182 ? 15.095 -2.827 36.094 1.00 79.19 182 GLU A C 1
ATOM 1574 O O . GLU A 1 182 ? 15.046 -1.609 36.272 1.00 79.19 182 GLU A O 1
ATOM 1579 N N . LEU A 1 183 ? 14.106 -3.515 35.509 1.00 78.62 183 LEU A N 1
ATOM 1580 C CA . LEU A 1 183 ? 12.881 -2.907 34.981 1.00 78.62 183 LEU A CA 1
ATOM 1581 C C . LEU A 1 183 ? 11.915 -2.443 36.076 1.00 78.62 183 LEU A C 1
ATOM 1583 O O . LEU A 1 183 ? 11.279 -1.402 35.912 1.00 78.62 183 LEU A O 1
ATOM 1587 N N . GLU A 1 184 ? 11.857 -3.150 37.207 1.00 78.38 184 GLU A N 1
ATOM 1588 C CA . GLU A 1 184 ? 11.003 -2.821 38.362 1.00 78.38 184 GLU A CA 1
ATOM 1589 C C . GLU A 1 184 ? 11.170 -1.363 38.832 1.00 78.38 184 GLU A C 1
ATOM 1591 O O . GLU A 1 184 ? 10.204 -0.690 39.197 1.00 78.38 184 GLU A O 1
ATOM 1596 N N . LYS A 1 185 ? 12.385 -0.813 38.714 1.00 80.19 185 LYS A N 1
ATOM 1597 C CA . LYS A 1 185 ? 12.707 0.577 39.083 1.00 80.19 185 LYS A CA 1
ATOM 1598 C C . LYS A 1 185 ? 11.889 1.611 38.298 1.00 80.19 185 LYS A C 1
ATOM 1600 O O . LYS A 1 185 ? 11.525 2.650 38.850 1.00 80.19 185 LYS A O 1
ATOM 1605 N N . PHE A 1 186 ? 11.558 1.311 37.042 1.00 82.12 186 PHE A N 1
ATOM 1606 C CA . PHE A 1 186 ? 10.795 2.183 36.140 1.00 82.12 186 PHE A CA 1
ATOM 1607 C C . PHE A 1 186 ? 9.273 2.011 36.281 1.00 82.12 186 PHE A C 1
ATOM 1609 O O . PHE A 1 186 ? 8.494 2.753 35.683 1.00 82.12 186 PHE A O 1
ATOM 1616 N N . ILE A 1 187 ? 8.833 1.049 37.090 1.00 76.75 187 ILE A N 1
ATOM 1617 C CA . ILE A 1 187 ? 7.420 0.706 37.283 1.00 76.75 187 ILE A CA 1
ATOM 1618 C C . ILE A 1 187 ? 6.859 1.382 38.558 1.00 76.75 187 ILE A C 1
ATOM 1620 O O . ILE A 1 187 ? 5.709 1.187 38.947 1.00 76.75 187 ILE A O 1
ATOM 1624 N N . SER A 1 188 ? 7.640 2.258 39.197 1.00 72.31 188 SER A N 1
ATOM 1625 C CA . SER A 1 188 ? 7.217 3.049 40.357 1.00 72.31 188 SER A CA 1
ATOM 1626 C C . SER A 1 188 ? 6.447 4.326 39.964 1.00 72.31 188 SER A C 1
ATOM 1628 O O . SER A 1 188 ? 6.617 4.875 38.874 1.00 72.31 188 SER A O 1
ATOM 1630 N N . ASN A 1 189 ? 5.568 4.804 40.856 1.00 71.88 189 ASN A N 1
ATOM 1631 C CA . ASN A 1 189 ? 4.807 6.063 40.725 1.00 71.88 189 ASN A CA 1
ATOM 1632 C C . ASN A 1 189 ? 3.915 6.185 39.469 1.00 71.88 189 ASN A C 1
ATOM 1634 O O . ASN A 1 189 ? 3.627 7.280 38.990 1.00 71.88 189 ASN A O 1
ATOM 1638 N N . VAL A 1 190 ? 3.416 5.058 38.950 1.00 76.50 190 VAL A N 1
ATOM 1639 C CA . VAL A 1 190 ? 2.556 4.999 37.747 1.00 76.50 190 VAL A CA 1
ATOM 1640 C C . VAL A 1 190 ? 1.292 5.858 37.886 1.00 76.50 190 VAL A C 1
ATOM 1642 O O . VAL A 1 190 ? 0.862 6.486 36.920 1.00 76.50 190 VAL A O 1
ATOM 1645 N N . LYS A 1 191 ? 0.705 5.926 39.089 1.00 72.44 191 LYS A N 1
ATOM 1646 C CA . LYS A 1 191 ? -0.508 6.719 39.355 1.00 72.44 191 LYS A CA 1
ATOM 1647 C C . LYS A 1 191 ? -0.308 8.217 39.140 1.00 72.44 191 LYS A C 1
ATOM 1649 O O . LYS A 1 191 ? -1.191 8.864 38.586 1.00 72.44 191 LYS A O 1
ATOM 1654 N N . ASP A 1 192 ? 0.851 8.752 39.513 1.00 78.44 192 ASP A N 1
ATOM 1655 C CA . ASP A 1 192 ? 1.118 10.192 39.435 1.00 78.44 192 ASP A CA 1
ATOM 1656 C C . ASP A 1 192 ? 1.238 10.677 37.979 1.00 78.44 192 ASP A C 1
ATOM 1658 O O . ASP A 1 192 ? 1.026 11.854 37.689 1.00 78.44 192 ASP A O 1
ATOM 1662 N N . LYS A 1 193 ? 1.514 9.756 37.043 1.00 81.25 193 LYS A N 1
ATOM 1663 C CA . LYS A 1 193 ? 1.670 10.025 35.606 1.00 81.25 193 LYS A CA 1
ATOM 1664 C C . LYS A 1 193 ? 0.513 9.506 34.742 1.00 81.25 193 LYS A C 1
ATOM 1666 O O . LYS A 1 193 ? 0.670 9.357 33.530 1.00 81.25 193 LYS A O 1
ATOM 1671 N N . GLU A 1 194 ? -0.668 9.267 35.323 1.00 80.19 194 GLU A N 1
ATOM 1672 C CA . GLU A 1 194 ? -1.841 8.709 34.621 1.00 80.19 194 GLU A CA 1
ATOM 1673 C C . GLU A 1 194 ? -2.117 9.395 33.272 1.00 80.19 194 GLU A C 1
ATOM 1675 O O . GLU A 1 194 ? -2.216 8.730 32.239 1.00 80.19 194 GLU A O 1
ATOM 1680 N N . LYS A 1 195 ? -2.196 10.731 33.255 1.00 79.62 195 LYS A N 1
ATOM 1681 C CA . LYS A 1 195 ? -2.539 11.491 32.042 1.00 79.62 195 LYS A CA 1
ATOM 1682 C C . LYS A 1 195 ? -1.513 11.289 30.922 1.00 79.62 195 LYS A C 1
ATOM 1684 O O . LYS A 1 195 ? -1.880 11.191 29.748 1.00 79.62 195 LYS A O 1
ATOM 1689 N N . GLU A 1 196 ? -0.236 11.214 31.277 1.00 84.25 196 GLU A N 1
ATOM 1690 C CA . GLU A 1 196 ? 0.858 11.036 30.325 1.00 84.25 196 GLU A CA 1
ATOM 1691 C C . GLU A 1 196 ? 0.871 9.613 29.763 1.00 84.25 196 GLU A C 1
ATOM 1693 O O . GLU A 1 196 ? 0.951 9.430 28.547 1.00 84.25 196 GLU A O 1
ATOM 1698 N N . ILE A 1 197 ? 0.659 8.613 30.625 1.00 85.44 197 ILE A N 1
ATOM 1699 C CA . ILE A 1 197 ? 0.540 7.205 30.229 1.00 85.44 197 ILE A CA 1
ATOM 1700 C C . ILE A 1 197 ? -0.630 7.027 29.274 1.00 85.44 197 ILE A C 1
ATOM 1702 O O . ILE A 1 197 ? -0.448 6.450 28.204 1.00 85.44 197 ILE A O 1
ATOM 1706 N N . VAL A 1 198 ? -1.815 7.552 29.600 1.00 81.00 198 VAL A N 1
ATOM 1707 C CA . VAL A 1 198 ? -3.001 7.468 28.730 1.00 81.00 198 VAL A CA 1
ATOM 1708 C C . VAL A 1 198 ? -2.721 8.103 27.366 1.00 81.00 198 VAL A C 1
ATOM 1710 O O . VAL A 1 198 ? -3.030 7.511 26.330 1.00 81.00 198 VAL A O 1
ATOM 1713 N N . THR A 1 199 ? -2.083 9.274 27.348 1.00 82.56 199 THR A N 1
ATOM 1714 C CA . THR A 1 199 ? -1.745 9.985 26.107 1.00 82.56 199 THR A CA 1
ATOM 1715 C C . THR A 1 199 ? -0.748 9.190 25.262 1.00 82.56 199 THR A C 1
ATOM 1717 O O . THR A 1 199 ? -0.969 8.979 24.067 1.00 82.56 199 THR A O 1
ATOM 1720 N N . ARG A 1 200 ? 0.327 8.682 25.877 1.00 85.56 200 ARG A N 1
ATOM 1721 C CA . ARG A 1 200 ? 1.359 7.886 25.199 1.00 85.56 200 ARG A CA 1
ATOM 1722 C C . ARG A 1 200 ? 0.797 6.572 24.666 1.00 85.56 200 ARG A C 1
ATOM 1724 O O . ARG A 1 200 ? 1.063 6.205 23.528 1.00 85.56 200 ARG A O 1
ATOM 1731 N N . THR A 1 201 ? -0.041 5.919 25.459 1.00 84.81 201 THR A N 1
ATOM 1732 C CA . THR A 1 201 ? -0.784 4.710 25.098 1.00 84.81 201 THR A CA 1
ATOM 1733 C C . THR A 1 201 ? -1.629 4.946 23.842 1.00 84.81 201 THR A C 1
ATOM 1735 O O . THR A 1 201 ? -1.543 4.189 22.878 1.00 84.81 201 THR A O 1
ATOM 1738 N N . LEU A 1 202 ? -2.418 6.026 23.806 1.00 78.25 202 LEU A N 1
ATOM 1739 C CA . LEU A 1 202 ? -3.227 6.370 22.634 1.00 78.25 202 LEU A CA 1
ATOM 1740 C C . LEU A 1 202 ? -2.357 6.638 21.404 1.00 78.25 202 LEU A C 1
ATOM 1742 O O . LEU A 1 202 ? -2.674 6.147 20.321 1.00 78.25 202 LEU A O 1
ATOM 1746 N N . ARG A 1 203 ? -1.239 7.349 21.573 1.00 80.62 203 ARG A N 1
ATOM 1747 C CA . ARG A 1 203 ? -0.292 7.639 20.492 1.00 80.62 203 ARG A CA 1
ATOM 1748 C C . ARG A 1 203 ? 0.316 6.364 19.902 1.00 80.62 203 ARG A C 1
ATOM 1750 O O . ARG A 1 203 ? 0.172 6.143 18.705 1.00 80.62 203 ARG A O 1
ATOM 1757 N N . LEU A 1 204 ? 0.857 5.474 20.739 1.00 79.69 204 LEU A N 1
ATOM 1758 C CA . LEU A 1 204 ? 1.400 4.177 20.306 1.00 79.69 204 LEU A CA 1
ATOM 1759 C C . LEU A 1 204 ? 0.348 3.333 19.577 1.00 79.69 204 LEU A C 1
ATOM 1761 O O . LEU A 1 204 ? 0.620 2.750 18.529 1.00 79.69 204 LEU A O 1
ATOM 1765 N N . GLY A 1 205 ? -0.884 3.303 20.094 1.00 75.88 205 GLY A N 1
ATOM 1766 C CA . GLY A 1 205 ? -1.995 2.630 19.422 1.00 75.88 205 GLY A CA 1
ATOM 1767 C C . GLY A 1 205 ? -2.304 3.228 18.045 1.00 75.88 205 GLY A C 1
ATOM 1768 O O . GLY A 1 205 ? -2.612 2.484 17.114 1.00 75.88 205 GLY A O 1
ATOM 1769 N N . THR A 1 206 ? -2.188 4.553 17.899 1.00 72.56 206 THR A N 1
ATOM 1770 C CA . THR A 1 206 ? -2.431 5.272 16.634 1.00 72.56 206 THR A CA 1
ATOM 1771 C C . THR A 1 206 ? -1.356 4.950 15.610 1.00 72.56 206 THR A C 1
ATOM 1773 O O . THR A 1 206 ? -1.673 4.535 14.492 1.00 72.56 206 THR A O 1
ATOM 1776 N N . ASP A 1 207 ? -0.094 5.097 16.009 1.00 71.31 207 ASP A N 1
ATOM 1777 C CA . ASP A 1 207 ? 1.074 4.931 15.144 1.00 71.31 207 ASP A CA 1
ATOM 1778 C C . ASP A 1 207 ? 1.142 3.499 14.598 1.00 71.31 207 ASP A C 1
ATOM 1780 O O . ASP A 1 207 ? 1.367 3.269 13.406 1.00 71.31 207 ASP A O 1
ATOM 1784 N N . LEU A 1 208 ? 0.820 2.524 15.451 1.00 70.88 208 LEU A N 1
ATOM 1785 C CA . LEU A 1 208 ? 0.783 1.110 15.092 1.00 70.88 208 LEU A CA 1
ATOM 1786 C C . LEU A 1 208 ? -0.536 0.678 14.420 1.00 70.88 208 LEU A C 1
ATOM 1788 O O . LEU A 1 208 ? -0.653 -0.461 13.958 1.00 70.88 208 LEU A O 1
ATOM 1792 N N . LYS A 1 209 ? -1.520 1.582 14.301 1.00 67.56 209 LYS A N 1
ATOM 1793 C CA . LYS A 1 209 ? -2.873 1.328 13.764 1.00 67.56 209 LYS A CA 1
ATOM 1794 C C . LYS A 1 209 ? -3.590 0.179 14.477 1.00 67.56 209 LYS A C 1
ATOM 1796 O O . LYS A 1 209 ? -4.273 -0.640 13.853 1.00 67.56 209 LYS A O 1
ATOM 1801 N N . TYR A 1 210 ? -3.420 0.098 15.790 1.00 71.69 210 TYR A N 1
ATOM 1802 C CA . TYR A 1 210 ? -4.026 -0.929 16.624 1.00 71.69 210 TYR A CA 1
ATOM 1803 C C . TYR A 1 210 ? -5.426 -0.519 17.078 1.00 71.69 210 TYR A C 1
ATOM 1805 O O . TYR A 1 210 ? -5.676 0.606 17.500 1.00 71.69 210 TYR A O 1
ATOM 1813 N N . ARG A 1 211 ? -6.366 -1.466 16.984 1.00 60.72 211 ARG A N 1
ATOM 1814 C CA . ARG A 1 211 ? -7.797 -1.229 17.240 1.00 60.72 211 ARG A CA 1
ATOM 1815 C C . ARG A 1 211 ? -8.205 -1.365 18.698 1.00 60.72 211 ARG A C 1
ATOM 1817 O O . ARG A 1 211 ? -9.225 -0.805 19.095 1.00 60.72 211 ARG A O 1
ATOM 1824 N N . TYR A 1 212 ? -7.443 -2.131 19.470 1.00 67.81 212 TYR A N 1
ATOM 1825 C CA . TYR A 1 212 ? -7.758 -2.471 20.852 1.00 67.81 212 TYR A CA 1
ATOM 1826 C C . TYR A 1 212 ? -6.566 -2.177 21.741 1.00 67.81 212 TYR A C 1
ATOM 1828 O O . TYR A 1 212 ? -5.419 -2.348 21.329 1.00 67.81 212 TYR A O 1
ATOM 1836 N N . LEU A 1 213 ? -6.856 -1.792 22.977 1.00 71.19 213 LEU A N 1
ATOM 1837 C CA . LEU A 1 213 ? -5.835 -1.624 23.993 1.00 71.19 213 LEU A CA 1
ATOM 1838 C C . LEU A 1 213 ? -5.422 -2.996 24.552 1.00 71.19 213 LEU A C 1
ATOM 1840 O O . LEU A 1 213 ? -6.242 -3.659 25.202 1.00 71.19 213 LEU A O 1
ATOM 1844 N N . SER A 1 214 ? -4.178 -3.423 24.301 1.00 75.94 214 SER A N 1
ATOM 1845 C CA . SER A 1 214 ? -3.570 -4.572 24.993 1.00 75.94 214 SER A CA 1
ATOM 1846 C C . SER A 1 214 ? -2.838 -4.144 26.264 1.00 75.94 214 SER A C 1
ATOM 1848 O O . SER A 1 214 ? -2.524 -2.969 26.461 1.00 75.94 214 SER A O 1
ATOM 1850 N N . SER A 1 215 ? -2.575 -5.123 27.131 1.00 79.94 215 SER A N 1
ATOM 1851 C CA . SER A 1 215 ? -1.717 -4.948 28.303 1.00 79.94 215 SER A CA 1
ATOM 1852 C C . SER A 1 215 ? -0.305 -4.526 27.907 1.00 79.94 215 SER A C 1
ATOM 1854 O O . SER A 1 215 ? 0.265 -3.663 28.555 1.00 79.94 215 SER A O 1
ATOM 1856 N N . ASP A 1 216 ? 0.213 -5.068 26.806 1.00 82.94 216 ASP A N 1
ATOM 1857 C CA . ASP A 1 216 ? 1.574 -4.808 26.322 1.00 82.94 216 ASP A CA 1
ATOM 1858 C C . ASP A 1 216 ? 1.732 -3.348 25.896 1.00 82.94 216 ASP A C 1
ATOM 1860 O O . ASP A 1 216 ? 2.733 -2.712 26.197 1.00 82.94 216 ASP A O 1
ATOM 1864 N N . LEU A 1 217 ? 0.706 -2.784 25.249 1.00 83.06 217 LEU A N 1
ATOM 1865 C CA . LEU A 1 217 ? 0.712 -1.385 24.822 1.00 83.06 217 LEU A CA 1
ATOM 1866 C C . LEU A 1 217 ? 0.711 -0.423 26.017 1.00 83.06 217 LEU A C 1
ATOM 1868 O O . LEU A 1 217 ? 1.414 0.584 25.994 1.00 83.06 217 LEU A O 1
ATOM 1872 N N . LEU A 1 218 ? -0.044 -0.757 27.068 1.00 84.75 218 LEU A N 1
ATOM 1873 C CA . LEU A 1 218 ? -0.016 -0.028 28.337 1.00 84.75 218 LEU A CA 1
ATOM 1874 C C . LEU A 1 218 ? 1.338 -0.185 29.044 1.00 84.75 218 LEU A C 1
ATOM 1876 O O . LEU A 1 218 ? 1.890 0.805 29.506 1.00 84.75 218 LEU A O 1
ATOM 1880 N N . ALA A 1 219 ? 1.890 -1.398 29.104 1.00 87.19 219 ALA A N 1
ATOM 1881 C CA . ALA A 1 219 ? 3.176 -1.667 29.744 1.00 87.19 219 ALA A CA 1
ATOM 1882 C C . ALA A 1 219 ? 4.323 -0.911 29.049 1.00 87.19 219 ALA A C 1
ATOM 1884 O O . ALA A 1 219 ? 5.106 -0.230 29.708 1.00 87.19 219 ALA A O 1
ATOM 1885 N N . CYS A 1 220 ? 4.367 -0.922 27.713 1.00 88.75 220 CYS A N 1
ATOM 1886 C CA . CYS A 1 220 ? 5.324 -0.126 26.944 1.00 88.75 220 CYS A CA 1
ATOM 1887 C C . CYS A 1 220 ? 5.124 1.382 27.144 1.00 88.75 220 CYS A C 1
ATOM 1889 O O . CYS A 1 220 ? 6.103 2.116 27.256 1.00 88.75 220 CYS A O 1
ATOM 1891 N N . ALA A 1 221 ? 3.877 1.861 27.218 1.00 88.56 221 ALA A N 1
ATOM 1892 C CA . ALA A 1 221 ? 3.605 3.269 27.492 1.00 88.56 221 ALA A CA 1
ATOM 1893 C C . ALA A 1 221 ? 4.096 3.691 28.885 1.00 88.56 221 ALA A C 1
ATOM 1895 O O . ALA A 1 221 ? 4.668 4.770 29.005 1.00 88.56 221 ALA A O 1
ATOM 1896 N N . ILE A 1 222 ? 3.923 2.845 29.907 1.00 88.62 222 ILE A N 1
ATOM 1897 C CA . ILE A 1 222 ? 4.436 3.095 31.263 1.00 88.62 222 ILE A CA 1
ATOM 1898 C C . ILE A 1 222 ? 5.956 3.273 31.232 1.00 88.62 222 ILE A C 1
ATOM 1900 O O . ILE A 1 222 ? 6.449 4.261 31.767 1.00 88.62 222 ILE A O 1
ATOM 1904 N N . LEU A 1 223 ? 6.684 2.376 30.559 1.00 88.19 223 LEU A N 1
ATOM 1905 C CA . LEU A 1 223 ? 8.143 2.474 30.439 1.00 88.19 223 LEU A CA 1
ATOM 1906 C C . LEU A 1 223 ? 8.573 3.737 29.683 1.00 88.19 223 LEU A C 1
ATOM 1908 O O . LEU A 1 223 ? 9.452 4.455 30.146 1.00 88.19 223 LEU A O 1
ATOM 1912 N N . TYR A 1 224 ? 7.920 4.061 28.563 1.00 87.81 224 TYR A N 1
ATOM 1913 C CA . TYR A 1 224 ? 8.259 5.247 27.768 1.00 87.81 224 TYR A CA 1
ATOM 1914 C C . TYR A 1 224 ? 7.991 6.583 28.465 1.00 87.81 224 TYR A C 1
ATOM 1916 O O . TYR A 1 224 ? 8.604 7.584 28.106 1.00 87.81 224 TYR A O 1
ATOM 1924 N N . VAL A 1 225 ? 7.063 6.619 29.419 1.00 87.75 225 VAL A N 1
ATOM 1925 C CA . VAL A 1 225 ? 6.756 7.817 30.217 1.00 87.75 225 VAL A CA 1
ATOM 1926 C C . VAL A 1 225 ? 7.818 8.077 31.300 1.00 87.75 225 VAL A C 1
ATOM 1928 O O . VAL A 1 225 ? 7.866 9.148 31.913 1.00 87.75 225 VAL A O 1
ATOM 1931 N N . GLN A 1 226 ? 8.714 7.120 31.544 1.00 87.88 226 GLN A N 1
ATOM 1932 C CA . GLN A 1 226 ? 9.846 7.338 32.433 1.00 87.88 226 GLN A CA 1
ATOM 1933 C C . GLN A 1 226 ? 11.015 7.961 31.675 1.00 87.88 226 GLN A C 1
ATOM 1935 O O . GLN A 1 226 ? 11.616 7.341 30.800 1.00 87.88 226 GLN A O 1
ATOM 1940 N N . GLU A 1 227 ? 11.380 9.181 32.066 1.00 81.06 227 GLU A N 1
ATOM 1941 C CA . GLU A 1 227 ? 12.463 9.951 31.440 1.00 81.06 227 GLU A CA 1
ATOM 1942 C C . GLU A 1 227 ? 13.814 9.217 31.468 1.00 81.06 227 GLU A C 1
ATOM 1944 O O . GLU A 1 227 ? 14.622 9.344 30.547 1.00 81.06 227 GLU A O 1
ATOM 1949 N N . ASP A 1 228 ? 14.057 8.411 32.504 1.00 86.19 228 ASP A N 1
ATOM 1950 C CA . ASP A 1 228 ? 15.307 7.668 32.668 1.00 86.19 228 ASP A CA 1
ATOM 1951 C C . ASP A 1 228 ? 15.333 6.332 31.918 1.00 86.19 228 ASP A C 1
ATOM 1953 O O . ASP A 1 228 ? 16.402 5.744 31.757 1.00 86.19 228 ASP A O 1
ATOM 1957 N N . PHE A 1 229 ? 14.189 5.853 31.421 1.00 87.31 229 PHE A N 1
ATOM 1958 C CA . PHE A 1 229 ? 14.127 4.573 30.721 1.00 87.31 229 PHE A CA 1
ATOM 1959 C C . PHE A 1 229 ? 14.822 4.633 29.355 1.00 87.31 229 PHE A C 1
ATOM 1961 O O . PHE A 1 229 ? 15.548 3.710 28.999 1.00 87.31 229 PHE A O 1
ATOM 1968 N N . ILE A 1 230 ? 14.678 5.741 28.619 1.00 84.06 230 ILE A N 1
ATOM 1969 C CA . ILE A 1 230 ? 15.360 5.926 27.324 1.00 84.06 230 ILE A CA 1
ATOM 1970 C C . ILE A 1 230 ? 16.881 5.930 27.525 1.00 84.06 230 ILE A C 1
ATOM 1972 O O . ILE A 1 230 ? 17.590 5.184 26.857 1.00 84.06 230 ILE A O 1
ATOM 1976 N N . LYS A 1 231 ? 17.375 6.674 28.525 1.00 86.12 231 LYS A N 1
ATOM 1977 C CA . LYS A 1 231 ? 18.805 6.681 28.883 1.00 86.12 231 LYS A CA 1
ATOM 1978 C C . LYS A 1 231 ? 19.300 5.287 29.266 1.00 86.12 231 LYS A C 1
ATOM 1980 O O . LYS A 1 231 ? 20.435 4.924 28.978 1.00 86.12 231 LYS A O 1
ATOM 1985 N N . TYR A 1 232 ? 18.465 4.512 29.952 1.00 87.44 232 TYR A N 1
ATOM 1986 C CA . TYR A 1 232 ? 18.796 3.148 30.338 1.00 87.44 232 TYR A CA 1
ATOM 1987 C C . TYR A 1 232 ? 18.898 2.204 29.129 1.00 87.44 232 TYR A C 1
ATOM 1989 O O . TYR A 1 232 ? 19.816 1.385 29.097 1.00 87.44 232 TYR A O 1
ATOM 1997 N N . LEU A 1 233 ? 18.033 2.345 28.116 1.00 83.88 233 LEU A N 1
ATOM 1998 C CA . LEU A 1 233 ? 18.171 1.609 26.853 1.00 83.88 233 LEU A CA 1
ATOM 1999 C C . LEU A 1 233 ? 19.483 1.958 26.141 1.00 83.88 233 LEU A C 1
ATOM 2001 O O . LEU A 1 233 ? 20.217 1.048 25.752 1.00 83.88 233 LEU A O 1
ATOM 2005 N N . ASP A 1 234 ? 19.826 3.248 26.072 1.00 83.88 234 ASP A N 1
ATOM 2006 C CA . ASP A 1 234 ? 21.081 3.709 25.468 1.00 83.88 234 ASP A CA 1
ATOM 2007 C C . ASP A 1 234 ? 22.303 3.093 26.175 1.00 83.88 234 ASP A C 1
ATOM 2009 O O . ASP A 1 234 ? 23.219 2.593 25.524 1.00 83.88 234 ASP A O 1
ATOM 2013 N N . LEU A 1 235 ? 22.297 3.043 27.515 1.00 87.50 235 LEU A N 1
ATOM 2014 C CA . LEU A 1 235 ? 23.359 2.407 28.311 1.00 87.50 235 LEU A CA 1
ATOM 2015 C C . LEU A 1 235 ? 23.508 0.902 28.042 1.00 87.50 235 LEU A C 1
ATOM 2017 O O . LEU A 1 235 ? 24.582 0.340 28.266 1.00 87.50 235 LEU A O 1
ATOM 2021 N N . LYS A 1 236 ? 22.441 0.240 27.591 1.00 84.44 236 LYS A N 1
ATOM 2022 C CA . LYS A 1 236 ? 22.425 -1.187 27.244 1.00 84.44 236 LYS A CA 1
ATOM 2023 C C . LYS A 1 236 ? 22.666 -1.434 25.751 1.00 84.44 236 LYS A C 1
ATOM 2025 O O . LYS A 1 236 ? 22.573 -2.579 25.322 1.00 84.44 236 LYS A O 1
ATOM 2030 N N . ASN A 1 237 ? 23.009 -0.399 24.975 1.00 80.56 237 ASN A N 1
ATOM 2031 C CA . ASN A 1 237 ? 23.133 -0.450 23.513 1.00 80.56 237 ASN A CA 1
ATOM 2032 C C . ASN A 1 237 ? 21.853 -0.948 22.815 1.00 80.56 237 ASN A C 1
ATOM 2034 O O . ASN A 1 237 ? 21.922 -1.597 21.771 1.00 80.56 237 ASN A O 1
ATOM 2038 N N . LEU A 1 238 ? 20.684 -0.663 23.394 1.00 77.38 238 LEU A N 1
ATOM 2039 C CA . LEU A 1 238 ? 19.389 -0.976 22.800 1.00 77.38 238 LEU A CA 1
ATOM 2040 C C . LEU A 1 238 ? 18.821 0.277 22.123 1.00 77.38 238 LEU A C 1
ATOM 2042 O O . LEU A 1 238 ? 18.845 1.351 22.723 1.00 77.38 238 LEU A O 1
ATOM 2046 N N . PRO A 1 239 ? 18.265 0.172 20.904 1.00 76.12 239 PRO A N 1
ATOM 2047 C CA . PRO A 1 239 ? 17.659 1.320 20.241 1.00 76.12 239 PRO A CA 1
ATOM 2048 C C . PRO A 1 239 ? 16.443 1.838 21.024 1.00 76.12 239 PRO A C 1
ATOM 2050 O O . PRO A 1 239 ? 15.678 1.055 21.593 1.00 76.12 239 PRO A O 1
ATOM 2053 N N . ALA A 1 240 ? 16.206 3.152 20.995 1.00 75.19 240 ALA A N 1
ATOM 2054 C CA . ALA A 1 240 ? 15.062 3.783 21.668 1.00 75.19 240 ALA A CA 1
ATOM 2055 C C . ALA A 1 240 ? 13.699 3.208 21.218 1.00 75.19 240 ALA A C 1
ATOM 2057 O O . ALA A 1 240 ? 12.743 3.160 21.997 1.00 75.19 240 ALA A O 1
ATOM 2058 N N . ASP A 1 241 ? 13.632 2.685 19.993 1.00 76.12 241 ASP A N 1
ATOM 2059 C CA . ASP A 1 241 ? 12.426 2.109 19.387 1.00 76.12 241 ASP A CA 1
ATOM 2060 C C . ASP A 1 241 ? 12.249 0.609 19.704 1.00 76.12 241 ASP A C 1
ATOM 2062 O O . ASP A 1 241 ? 11.367 -0.055 19.154 1.00 76.12 241 ASP A O 1
ATOM 2066 N N . SER A 1 242 ? 13.067 0.035 20.596 1.00 78.12 242 SER A N 1
ATOM 2067 C CA . SER A 1 242 ? 13.032 -1.402 20.921 1.00 78.12 242 SER A CA 1
ATOM 2068 C C . SER A 1 242 ? 11.649 -1.886 21.371 1.00 78.12 242 SER A C 1
ATOM 2070 O O . SER A 1 242 ? 11.213 -2.975 20.983 1.00 78.12 242 SER A O 1
ATOM 2072 N N . LEU A 1 243 ? 10.924 -1.078 22.155 1.00 82.38 243 LEU A N 1
ATOM 2073 C CA . LEU A 1 243 ? 9.565 -1.416 22.590 1.00 82.38 243 LEU A CA 1
ATOM 2074 C C . LEU A 1 243 ? 8.551 -1.336 21.441 1.00 82.38 243 LEU A C 1
ATOM 2076 O O . LEU A 1 243 ? 7.616 -2.135 21.396 1.00 82.38 243 LEU A O 1
ATOM 2080 N N . ASP A 1 244 ? 8.740 -0.438 20.476 1.00 81.00 244 ASP A N 1
ATOM 2081 C CA . ASP A 1 244 ? 7.883 -0.369 19.289 1.00 81.00 244 ASP A CA 1
ATOM 2082 C C . ASP A 1 244 ? 8.044 -1.624 18.423 1.00 81.00 244 ASP A C 1
ATOM 2084 O O . ASP A 1 244 ? 7.063 -2.155 17.888 1.00 81.00 244 ASP A O 1
ATOM 2088 N N . VAL A 1 245 ? 9.270 -2.149 18.316 1.00 73.81 245 VAL A N 1
ATOM 2089 C CA . VAL A 1 245 ? 9.543 -3.429 17.645 1.00 73.81 245 VAL A CA 1
ATOM 2090 C C . VAL A 1 245 ? 8.905 -4.591 18.412 1.00 73.81 245 VAL A C 1
ATOM 2092 O O . VAL A 1 245 ? 8.211 -5.410 17.801 1.00 73.81 245 VAL A O 1
ATOM 2095 N N . PHE A 1 246 ? 9.047 -4.629 19.741 1.00 81.75 246 PHE A N 1
ATOM 2096 C CA . PHE A 1 246 ? 8.374 -5.617 20.591 1.00 81.75 246 PHE A CA 1
ATOM 2097 C C . PHE A 1 246 ? 6.860 -5.634 20.353 1.00 81.75 246 PHE A C 1
ATOM 2099 O O . PHE A 1 246 ? 6.275 -6.691 20.093 1.00 81.75 246 PHE A O 1
ATOM 2106 N N . LEU A 1 247 ? 6.223 -4.459 20.377 1.00 79.38 247 LEU A N 1
ATOM 2107 C CA . LEU A 1 247 ? 4.793 -4.318 20.123 1.00 79.38 247 LEU A CA 1
ATOM 2108 C C . LEU A 1 247 ? 4.432 -4.819 18.722 1.00 79.38 247 LEU A C 1
ATOM 2110 O O . LEU A 1 247 ? 3.451 -5.541 18.564 1.00 79.38 247 LEU A O 1
ATOM 2114 N N . LYS A 1 248 ? 5.215 -4.504 17.687 1.00 75.00 248 LYS A N 1
ATOM 2115 C CA . LYS A 1 248 ? 4.984 -5.040 16.332 1.00 75.00 248 LYS A CA 1
ATOM 2116 C C . LYS A 1 248 ? 5.028 -6.571 16.305 1.00 75.00 248 LYS A C 1
ATOM 2118 O O . LYS A 1 248 ? 4.157 -7.191 15.689 1.00 75.00 248 LYS A O 1
ATOM 2123 N N . ILE A 1 249 ? 5.982 -7.187 17.002 1.00 70.38 249 ILE A N 1
ATOM 2124 C CA . ILE A 1 249 ? 6.126 -8.647 17.067 1.00 70.38 249 ILE A CA 1
ATOM 2125 C C . ILE A 1 249 ? 4.959 -9.285 17.820 1.00 70.38 249 ILE A C 1
ATOM 2127 O O . ILE A 1 249 ? 4.343 -10.215 17.296 1.00 70.38 249 ILE A O 1
ATOM 2131 N N . GLN A 1 250 ? 4.608 -8.802 19.013 1.00 73.44 250 GLN A N 1
ATOM 2132 C CA . GLN A 1 250 ? 3.522 -9.408 19.794 1.00 73.44 250 GLN A CA 1
ATOM 2133 C C . GLN A 1 250 ? 2.187 -9.334 19.062 1.00 73.44 250 GLN A C 1
ATOM 2135 O O . GLN A 1 250 ? 1.456 -10.319 18.964 1.00 73.44 250 GLN A O 1
ATOM 2140 N N . TYR A 1 251 ? 1.906 -8.196 18.439 1.00 69.38 251 TYR A N 1
ATOM 2141 C CA . TYR A 1 251 ? 0.672 -8.017 17.690 1.00 69.38 251 TYR A CA 1
ATOM 2142 C C . TYR A 1 251 ? 0.655 -8.754 16.352 1.00 69.38 251 TYR A C 1
ATOM 2144 O O . TYR A 1 251 ? -0.426 -9.048 15.845 1.00 69.38 251 TYR A O 1
ATOM 2152 N N . SER A 1 252 ? 1.812 -9.114 15.789 1.00 63.84 252 SER A N 1
ATOM 2153 C CA . SER A 1 252 ? 1.862 -10.009 14.627 1.00 63.84 252 SER A CA 1
ATOM 2154 C C . SER A 1 252 ? 1.342 -11.419 14.945 1.00 63.84 252 SER A C 1
ATOM 2156 O O . SER A 1 252 ? 0.808 -12.083 14.055 1.00 63.84 252 SER A O 1
ATOM 2158 N N . LYS A 1 253 ? 1.452 -11.855 16.213 1.00 61.91 253 LYS A N 1
ATOM 2159 C CA . LYS A 1 253 ? 0.974 -13.161 16.700 1.00 61.91 253 LYS A CA 1
ATOM 2160 C C . LYS A 1 253 ? -0.527 -13.173 16.981 1.00 61.91 253 LYS A C 1
ATOM 2162 O O . LYS A 1 253 ? -1.149 -14.234 16.958 1.00 61.91 253 LYS A O 1
ATOM 2167 N N . ILE A 1 254 ? -1.117 -12.011 17.253 1.00 56.94 254 ILE A N 1
ATOM 2168 C CA . ILE A 1 254 ? -2.565 -11.877 17.400 1.00 56.94 254 ILE A CA 1
ATOM 2169 C C . ILE A 1 254 ? -3.160 -12.024 15.994 1.00 56.94 254 ILE A C 1
ATOM 2171 O O . ILE A 1 254 ? -2.700 -11.337 15.076 1.00 56.94 254 ILE A O 1
ATOM 2175 N N . PRO A 1 255 ? -4.169 -12.891 15.771 1.00 49.75 255 PRO A N 1
ATOM 2176 C CA . PRO A 1 255 ? -4.871 -12.891 14.499 1.00 49.75 255 PRO A CA 1
ATOM 2177 C C . PRO A 1 255 ? -5.346 -11.463 14.268 1.00 49.75 255 PRO A C 1
ATOM 2179 O O . PRO A 1 255 ? -6.090 -10.920 15.084 1.00 49.75 255 PRO A O 1
ATOM 2182 N N . LYS A 1 256 ? -4.861 -10.824 13.194 1.00 53.25 256 LYS A N 1
ATOM 2183 C CA . LYS A 1 256 ? -5.377 -9.524 12.775 1.00 53.25 256 LYS A CA 1
ATOM 2184 C C . LYS A 1 256 ? -6.880 -9.721 12.675 1.00 53.25 256 LYS A C 1
ATOM 2186 O O . LYS A 1 256 ? -7.324 -10.393 11.746 1.00 53.25 256 LYS A O 1
ATOM 2191 N N . ASN A 1 257 ? -7.641 -9.191 13.634 1.00 52.41 257 ASN A N 1
ATOM 2192 C CA . ASN A 1 257 ? -9.077 -9.041 13.485 1.00 52.41 257 ASN A CA 1
ATOM 2193 C C . ASN A 1 257 ? -9.212 -8.081 12.315 1.00 52.41 257 ASN A C 1
ATOM 2195 O O . ASN A 1 257 ? -9.145 -6.862 12.480 1.00 52.41 257 ASN A O 1
ATOM 2199 N N . SER A 1 258 ? -9.239 -8.648 11.110 1.00 56.28 258 SER A N 1
ATOM 2200 C CA . SER A 1 258 ? -9.435 -7.887 9.902 1.00 56.28 258 SER A CA 1
ATOM 2201 C C . SER A 1 258 ? -10.723 -7.111 10.106 1.00 56.28 258 SER A C 1
ATOM 2203 O O . SER A 1 258 ? -11.663 -7.689 10.660 1.00 56.28 258 SER A O 1
ATOM 2205 N N . PRO A 1 259 ? -10.763 -5.843 9.682 1.00 66.25 259 PRO A N 1
ATOM 2206 C CA . PRO A 1 259 ? -11.991 -5.085 9.673 1.00 66.25 259 PRO A CA 1
ATOM 2207 C C . PRO A 1 259 ? -13.204 -5.931 9.326 1.00 66.25 259 PRO A C 1
ATOM 2209 O O . PRO A 1 259 ? -13.208 -6.615 8.299 1.00 66.25 259 PRO A O 1
ATOM 2212 N N . ASN A 1 260 ? -14.218 -5.894 10.183 1.00 76.56 260 ASN A N 1
ATOM 2213 C CA . ASN A 1 260 ? -15.515 -6.410 9.806 1.00 76.56 260 ASN A CA 1
ATOM 2214 C C . ASN A 1 260 ? -16.112 -5.480 8.756 1.00 76.56 260 ASN A C 1
ATOM 2216 O O . ASN A 1 260 ? -15.788 -4.294 8.681 1.00 76.56 260 ASN A O 1
ATOM 2220 N N . LEU A 1 261 ? -17.034 -6.003 7.955 1.00 78.69 261 LEU A N 1
ATOM 2221 C CA . LEU A 1 261 ? -17.682 -5.209 6.914 1.00 78.69 261 LEU A CA 1
ATOM 2222 C C . LEU A 1 261 ? -18.427 -3.992 7.482 1.00 78.69 261 LEU A C 1
ATOM 2224 O O . LEU A 1 261 ? -18.599 -3.019 6.770 1.00 78.69 261 LEU A O 1
ATOM 2228 N N . TRP A 1 262 ? -18.847 -4.000 8.744 1.00 78.12 262 TRP A N 1
ATOM 2229 C CA . TRP A 1 262 ? -19.534 -2.876 9.395 1.00 78.12 262 TRP A CA 1
ATOM 2230 C C . TRP A 1 262 ? -18.599 -1.881 10.109 1.00 78.12 262 TRP A C 1
ATOM 2232 O O . TRP A 1 262 ? -19.090 -0.958 10.763 1.00 78.12 262 TRP A O 1
ATOM 2242 N N . ASP A 1 263 ? -17.278 -2.052 9.992 1.00 72.88 263 ASP A N 1
ATOM 2243 C CA . ASP A 1 263 ? -16.286 -1.138 10.567 1.00 72.88 263 ASP A CA 1
ATOM 2244 C C . ASP A 1 263 ? -15.953 0.013 9.598 1.00 72.88 263 ASP A C 1
ATOM 2246 O O . ASP A 1 263 ? -15.871 -0.168 8.380 1.00 72.88 263 ASP A O 1
ATOM 2250 N N . ASN A 1 264 ? -15.712 1.212 10.130 1.00 72.12 264 ASN A N 1
ATOM 2251 C CA . ASN A 1 264 ? -15.408 2.404 9.328 1.00 72.12 264 ASN A CA 1
ATOM 2252 C C . ASN A 1 264 ? -14.012 2.376 8.674 1.00 72.12 264 ASN A C 1
ATOM 2254 O O . ASN A 1 264 ? -13.808 2.956 7.608 1.00 72.12 264 ASN A O 1
ATOM 2258 N N . ASP A 1 265 ? -13.067 1.676 9.292 1.00 62.69 265 ASP A N 1
ATOM 2259 C CA . ASP A 1 265 ? -11.678 1.495 8.884 1.00 62.69 265 ASP A CA 1
ATOM 2260 C C . ASP A 1 265 ? -11.475 0.195 8.083 1.00 62.69 265 ASP A C 1
ATOM 2262 O O . ASP A 1 265 ? -10.345 -0.247 7.857 1.00 62.69 265 ASP A O 1
ATOM 2266 N N . PHE A 1 266 ? -12.569 -0.415 7.606 1.00 70.44 266 PHE A N 1
ATOM 2267 C CA . PHE A 1 266 ? -12.503 -1.469 6.602 1.00 70.44 266 PHE A CA 1
ATOM 2268 C C . PHE A 1 266 ? -11.873 -0.947 5.318 1.00 70.44 266 PHE A C 1
ATOM 2270 O O . PHE A 1 266 ? -12.426 -0.124 4.588 1.00 70.44 266 PHE A O 1
ATOM 2277 N N . VAL A 1 267 ? -10.703 -1.494 5.016 1.00 60.88 267 VAL A N 1
ATOM 2278 C CA . VAL A 1 267 ? -10.043 -1.309 3.734 1.00 60.88 267 VAL A CA 1
ATOM 2279 C C . VAL A 1 267 ? -10.265 -2.583 2.937 1.00 60.88 267 VAL A C 1
ATOM 2281 O O . VAL A 1 267 ? -9.650 -3.612 3.225 1.00 60.88 267 VAL A O 1
ATOM 2284 N N . SER A 1 268 ? -11.119 -2.526 1.908 1.00 60.09 268 SER A N 1
ATOM 2285 C CA . SER A 1 268 ? -11.115 -3.583 0.899 1.00 60.09 268 SER A CA 1
ATOM 2286 C C . SER A 1 268 ? -9.736 -3.547 0.254 1.00 60.09 268 SER A C 1
ATOM 2288 O O . SER A 1 268 ? -9.429 -2.617 -0.496 1.00 60.09 268 SER A O 1
ATOM 2290 N N . ASN A 1 269 ? -8.883 -4.527 0.551 1.00 55.41 269 ASN A N 1
ATOM 2291 C CA . ASN A 1 269 ? -7.675 -4.731 -0.232 1.00 55.41 269 ASN A CA 1
ATOM 2292 C C . ASN A 1 269 ? -8.161 -5.043 -1.650 1.00 55.41 269 ASN A C 1
ATOM 2294 O O . ASN A 1 269 ? -8.610 -6.164 -1.920 1.00 55.41 269 ASN A O 1
ATOM 2298 N N . TYR A 1 270 ? -8.152 -4.038 -2.529 1.00 49.03 270 TYR A N 1
ATOM 2299 C CA . TYR A 1 270 ? -8.392 -4.196 -3.955 1.00 49.03 270 TYR A CA 1
ATOM 2300 C C . TYR A 1 270 ? -7.238 -5.035 -4.478 1.00 49.03 270 TYR A C 1
ATOM 2302 O O . TYR A 1 270 ? -6.256 -4.503 -4.959 1.00 49.03 270 TYR A O 1
ATOM 2310 N N . VAL A 1 271 ? -7.312 -6.355 -4.318 1.00 47.50 271 VAL A N 1
ATOM 2311 C CA . VAL A 1 271 ? -6.491 -7.279 -5.088 1.00 47.50 271 VAL A CA 1
ATOM 2312 C C . VAL A 1 271 ? -7.094 -7.218 -6.472 1.00 47.50 271 VAL A C 1
ATOM 2314 O O . VAL A 1 271 ? -8.129 -7.842 -6.701 1.00 47.50 271 VAL A O 1
ATOM 2317 N N . TYR A 1 272 ? -6.533 -6.387 -7.347 1.00 49.16 272 TYR A N 1
ATOM 2318 C CA . TYR A 1 272 ? -7.010 -6.309 -8.717 1.00 49.16 272 TYR A CA 1
ATOM 2319 C C . TYR A 1 272 ? -6.865 -7.691 -9.352 1.00 49.16 272 TYR A C 1
ATOM 2321 O O . TYR A 1 272 ? -5.739 -8.133 -9.580 1.00 49.16 272 TYR A O 1
ATOM 2329 N N . PRO A 1 273 ? -7.970 -8.377 -9.697 1.00 41.84 273 PRO A N 1
ATOM 2330 C CA . PRO A 1 273 ? -7.920 -9.620 -10.446 1.00 41.84 273 PRO A CA 1
ATOM 2331 C C . PRO A 1 273 ? -7.852 -9.255 -11.933 1.00 41.84 273 PRO A C 1
ATOM 2333 O O . PRO A 1 273 ? -8.592 -9.793 -12.757 1.00 41.84 273 PRO A O 1
ATOM 2336 N N . TYR A 1 274 ? -7.017 -8.268 -12.283 1.00 43.47 274 TYR A N 1
ATOM 2337 C CA . TYR A 1 274 ? -6.554 -8.186 -13.652 1.00 43.47 274 TYR A CA 1
ATOM 2338 C C . TYR A 1 274 ? -5.610 -9.366 -13.787 1.00 43.47 274 TYR A C 1
ATOM 2340 O O . TYR A 1 274 ? -4.510 -9.363 -13.236 1.00 43.47 274 TYR A O 1
ATOM 2348 N N . ASP A 1 275 ? -6.100 -10.417 -14.428 1.00 44.34 275 ASP A N 1
ATOM 2349 C CA . ASP A 1 275 ? -5.290 -11.558 -14.801 1.00 44.34 275 ASP A CA 1
ATOM 2350 C C . ASP A 1 275 ? -4.269 -11.067 -15.838 1.00 44.34 275 ASP A C 1
ATOM 2352 O O . ASP A 1 275 ? -4.493 -11.122 -17.050 1.00 44.34 275 ASP A O 1
ATOM 2356 N N . LEU A 1 276 ? -3.173 -10.476 -15.344 1.00 48.25 276 LEU A N 1
ATOM 2357 C CA . LEU A 1 276 ? -2.048 -9.982 -16.141 1.00 48.25 276 LEU A CA 1
ATOM 2358 C C . LEU A 1 276 ? -1.502 -11.101 -17.042 1.00 48.25 276 LEU A C 1
ATOM 2360 O O . LEU A 1 276 ? -1.022 -10.801 -18.132 1.00 48.25 276 LEU A O 1
ATOM 2364 N N . SER A 1 277 ? -1.729 -12.371 -16.668 1.00 38.91 277 SER A N 1
ATOM 2365 C CA . SER A 1 277 ? -1.410 -13.552 -17.477 1.00 38.91 277 SER A CA 1
ATOM 2366 C C . SER A 1 277 ? -2.057 -13.553 -18.870 1.00 38.91 277 SER A C 1
ATOM 2368 O O . SER A 1 277 ? -1.584 -14.224 -19.784 1.00 38.91 277 SER A O 1
ATOM 2370 N N . LYS A 1 278 ? -3.133 -12.780 -19.091 1.00 40.00 278 LYS A N 1
ATOM 2371 C CA . LYS A 1 278 ? -3.755 -12.643 -20.420 1.00 40.00 278 LYS A CA 1
ATOM 2372 C C . LYS A 1 278 ? -3.211 -11.477 -21.241 1.00 40.00 278 LYS A C 1
ATOM 2374 O O . LYS A 1 278 ? -3.247 -11.563 -22.467 1.00 40.00 278 LYS A O 1
ATOM 2379 N N . GLN A 1 279 ? -2.661 -10.432 -20.613 1.00 47.62 279 GLN A N 1
ATOM 2380 C CA . GLN A 1 279 ? -1.780 -9.493 -21.323 1.00 47.62 279 GLN A CA 1
ATOM 2381 C C . GLN A 1 279 ? -0.473 -10.184 -21.729 1.00 47.62 279 GLN A C 1
ATOM 2383 O O . GLN A 1 279 ? 0.095 -9.821 -22.759 1.00 47.62 279 GLN A O 1
ATOM 2388 N N . ASP A 1 280 ? -0.074 -11.249 -21.020 1.00 47.66 280 ASP A N 1
ATOM 2389 C CA . ASP A 1 280 ? 1.100 -12.044 -21.382 1.00 47.66 280 ASP A CA 1
ATOM 2390 C C . ASP A 1 280 ? 0.979 -12.765 -22.750 1.00 47.66 280 ASP A C 1
ATOM 2392 O O . ASP A 1 280 ? 1.958 -13.251 -23.313 1.00 47.66 280 ASP A O 1
ATOM 2396 N N . LYS A 1 281 ? -0.209 -12.812 -23.361 1.00 46.91 281 LYS A N 1
ATOM 2397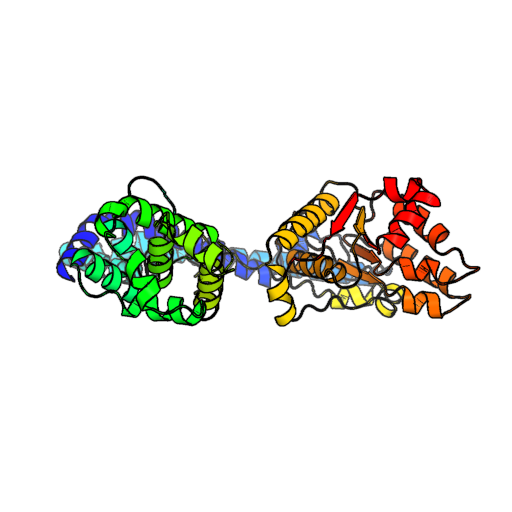 C CA . LYS A 1 281 ? -0.367 -13.322 -24.736 1.00 46.91 281 LYS A CA 1
ATOM 2398 C C . LYS A 1 281 ? -0.193 -12.244 -25.811 1.00 46.91 281 LYS A C 1
ATOM 2400 O O . LYS A 1 281 ? 0.081 -12.571 -26.959 1.00 46.91 281 LYS A O 1
ATOM 2405 N N . SER A 1 282 ? -0.350 -10.970 -25.446 1.00 53.75 282 SER A N 1
ATOM 2406 C CA . SER A 1 282 ? -0.269 -9.818 -26.357 1.00 53.75 282 SER A CA 1
ATOM 2407 C C . SER A 1 282 ? 1.154 -9.371 -26.658 1.00 53.75 282 SER A C 1
ATOM 2409 O O . SER A 1 282 ? 1.363 -8.639 -27.625 1.00 53.75 282 SER A O 1
ATOM 2411 N N . THR A 1 283 ? 2.091 -9.716 -25.777 1.00 64.94 283 THR A N 1
ATOM 2412 C CA . THR A 1 283 ? 3.454 -9.183 -25.783 1.00 64.94 283 THR A CA 1
ATOM 2413 C C . THR A 1 283 ? 4.487 -10.312 -25.847 1.00 64.94 283 THR A C 1
ATOM 2415 O O . THR A 1 283 ? 5.246 -10.517 -24.898 1.00 64.94 283 THR A O 1
ATOM 2418 N N . PRO A 1 284 ? 4.465 -11.136 -26.911 1.00 69.50 284 PRO A N 1
ATOM 2419 C CA . PRO A 1 284 ? 5.189 -12.402 -26.941 1.00 69.50 284 PRO A CA 1
ATOM 2420 C C . PRO A 1 284 ? 6.707 -12.219 -26.852 1.00 69.50 284 PRO A C 1
ATOM 2422 O O . PRO A 1 284 ? 7.368 -13.035 -26.210 1.00 69.50 284 PRO A O 1
ATOM 2425 N N . ILE A 1 285 ? 7.261 -11.158 -27.453 1.00 77.12 285 ILE A N 1
ATOM 2426 C CA . ILE A 1 285 ? 8.703 -10.896 -27.406 1.00 77.12 285 ILE A CA 1
ATOM 2427 C C . ILE A 1 285 ? 9.061 -10.362 -26.024 1.00 77.12 285 ILE A C 1
ATOM 2429 O O . ILE A 1 285 ? 9.952 -10.902 -25.377 1.00 77.12 285 ILE A O 1
ATOM 2433 N N . LEU A 1 286 ? 8.326 -9.362 -25.534 1.00 75.38 286 LEU A N 1
ATOM 2434 C CA . LEU A 1 286 ? 8.588 -8.770 -24.227 1.00 75.38 286 LEU A CA 1
ATOM 2435 C C . LEU A 1 286 ? 8.509 -9.817 -23.106 1.00 75.38 286 LEU A C 1
ATOM 2437 O O . LEU A 1 286 ? 9.372 -9.835 -22.242 1.00 75.38 286 LEU A O 1
ATOM 2441 N N . ASN A 1 287 ? 7.531 -10.726 -23.135 1.00 72.56 287 ASN A N 1
ATOM 2442 C CA . ASN A 1 287 ? 7.349 -11.716 -22.065 1.00 72.56 287 ASN A CA 1
ATOM 2443 C C . ASN A 1 287 ? 8.387 -12.822 -22.079 1.00 72.56 287 ASN A C 1
ATOM 2445 O O . ASN A 1 287 ? 8.712 -13.356 -21.025 1.00 72.56 287 ASN A O 1
ATOM 2449 N N . LYS A 1 288 ? 8.908 -13.168 -23.259 1.00 75.56 288 LYS A N 1
ATOM 2450 C CA . LYS A 1 288 ? 9.961 -14.174 -23.379 1.00 75.56 288 LYS A CA 1
ATOM 2451 C C . LYS A 1 288 ? 11.242 -13.746 -22.654 1.00 75.56 288 LYS A C 1
ATOM 2453 O O . LYS A 1 288 ? 11.961 -14.606 -22.161 1.00 75.56 288 LYS A O 1
ATOM 2458 N N . TYR A 1 289 ? 11.503 -12.439 -22.590 1.00 77.88 289 TYR A N 1
ATOM 2459 C CA . TYR A 1 289 ? 12.699 -11.848 -21.977 1.00 77.88 289 TYR A CA 1
ATOM 2460 C C . TYR A 1 289 ? 12.383 -11.015 -20.723 1.00 77.88 289 TYR A C 1
ATOM 2462 O O . TYR A 1 289 ? 13.240 -10.277 -20.229 1.00 77.88 289 TYR A O 1
ATOM 2470 N N . ALA A 1 290 ? 11.150 -11.111 -20.216 1.00 76.44 290 ALA A N 1
ATOM 2471 C CA . ALA A 1 290 ? 10.742 -10.449 -18.989 1.00 76.44 290 ALA A CA 1
ATOM 2472 C C . ALA A 1 290 ? 10.801 -11.402 -17.797 1.00 76.44 290 ALA A C 1
ATOM 2474 O O . ALA A 1 290 ? 10.321 -12.533 -17.855 1.00 76.44 290 ALA A O 1
ATOM 2475 N N . ASN A 1 291 ? 11.307 -10.896 -16.678 1.00 69.38 291 ASN A N 1
ATOM 2476 C CA . ASN A 1 291 ? 11.295 -11.599 -15.408 1.00 69.38 291 ASN A CA 1
ATOM 2477 C C . ASN A 1 291 ? 9.987 -11.338 -14.657 1.00 69.38 291 ASN A C 1
ATOM 2479 O O . ASN A 1 291 ? 9.489 -10.208 -14.588 1.00 69.38 291 ASN A O 1
ATOM 2483 N N . SER A 1 292 ? 9.448 -12.388 -14.032 1.00 63.28 292 SER A N 1
ATOM 2484 C CA . SER A 1 292 ? 8.335 -12.243 -13.095 1.00 63.28 292 SER A CA 1
ATOM 2485 C C . SER A 1 292 ? 8.816 -11.509 -11.843 1.00 63.28 292 SER A C 1
ATOM 2487 O O . SER A 1 292 ? 9.709 -11.975 -11.131 1.00 63.28 292 SER A O 1
ATOM 2489 N N . LEU A 1 293 ? 8.193 -10.368 -11.538 1.00 66.06 293 LEU A N 1
ATOM 2490 C CA . LEU A 1 293 ? 8.299 -9.713 -10.234 1.00 66.06 293 LEU A CA 1
ATOM 2491 C C . LEU A 1 293 ? 7.440 -10.489 -9.228 1.00 66.06 293 LEU A C 1
ATOM 2493 O O . LEU A 1 293 ? 6.419 -9.995 -8.748 1.00 66.06 293 LEU A O 1
ATOM 2497 N N . ASP A 1 294 ? 7.803 -11.743 -8.966 1.00 55.66 294 ASP A N 1
ATOM 2498 C CA . ASP A 1 294 ? 7.082 -12.556 -7.999 1.00 55.66 294 ASP A CA 1
ATOM 2499 C C . ASP A 1 294 ? 7.406 -12.075 -6.582 1.00 55.66 294 ASP A C 1
ATOM 2501 O O . ASP A 1 294 ? 8.562 -11.774 -6.245 1.00 55.66 294 ASP A O 1
ATOM 2505 N N . VAL A 1 295 ? 6.365 -11.954 -5.761 1.00 54.97 295 VAL A N 1
ATOM 2506 C CA . VAL A 1 295 ? 6.482 -11.423 -4.403 1.00 54.97 295 VAL A CA 1
ATOM 2507 C C . VAL A 1 295 ? 5.901 -12.435 -3.434 1.00 54.97 295 VAL A C 1
ATOM 2509 O O . VAL A 1 295 ? 4.689 -12.548 -3.257 1.00 54.97 295 VAL A O 1
ATOM 2512 N N . SER A 1 296 ? 6.797 -13.192 -2.804 1.00 48.16 296 SER A N 1
ATOM 2513 C CA . SER A 1 296 ? 6.439 -14.133 -1.747 1.00 48.16 296 SER A CA 1
ATOM 2514 C C . SER A 1 296 ? 6.090 -13.386 -0.452 1.00 48.16 296 SER A C 1
ATOM 2516 O O . SER A 1 296 ? 6.560 -12.272 -0.203 1.00 48.16 296 SER A O 1
ATOM 2518 N N . LYS A 1 297 ? 5.291 -14.003 0.426 1.00 37.50 297 LYS A N 1
ATOM 2519 C CA . LYS A 1 297 ? 4.957 -13.407 1.732 1.00 37.50 297 LYS A CA 1
ATOM 2520 C C . LYS A 1 297 ? 6.195 -13.103 2.590 1.00 37.50 297 LYS A C 1
ATOM 2522 O O . LYS A 1 297 ? 6.178 -12.105 3.291 1.00 37.50 297 LYS A O 1
ATOM 2527 N N . LYS A 1 298 ? 7.272 -13.892 2.482 1.00 40.19 298 LYS A N 1
ATOM 2528 C CA . LYS A 1 298 ? 8.537 -13.663 3.211 1.00 40.19 298 LYS A CA 1
ATOM 2529 C C . LYS A 1 298 ? 9.245 -12.371 2.802 1.00 40.19 298 LYS A C 1
ATOM 2531 O O . LYS A 1 298 ? 9.837 -11.715 3.644 1.00 40.19 298 LYS A O 1
ATOM 2536 N N . SER A 1 299 ? 9.145 -11.960 1.536 1.00 46.84 299 SER A N 1
ATOM 2537 C CA . SER A 1 299 ? 9.724 -10.679 1.106 1.00 46.84 299 SER A CA 1
ATOM 2538 C C . SER A 1 299 ? 9.011 -9.459 1.703 1.00 46.84 299 SER A C 1
ATOM 2540 O O . SER A 1 299 ? 9.613 -8.395 1.747 1.00 46.84 299 SER A O 1
ATOM 2542 N N . LEU A 1 300 ? 7.769 -9.603 2.196 1.00 48.94 300 LEU A N 1
ATOM 2543 C CA . LEU A 1 300 ? 6.968 -8.487 2.714 1.00 48.94 300 LEU A CA 1
ATOM 2544 C C . LEU A 1 300 ? 7.510 -7.858 3.998 1.00 48.94 300 LEU A C 1
ATOM 2546 O O . LEU A 1 300 ? 7.276 -6.675 4.220 1.00 48.94 300 LEU A O 1
ATOM 2550 N N . GLU A 1 301 ? 8.194 -8.630 4.838 1.00 44.62 301 GLU A N 1
ATOM 2551 C CA . GLU A 1 301 ? 8.617 -8.187 6.172 1.00 44.62 301 GLU A CA 1
ATOM 2552 C C . GLU A 1 301 ? 9.717 -7.119 6.103 1.00 44.62 301 GLU A C 1
ATOM 2554 O O . GLU A 1 301 ? 9.670 -6.142 6.846 1.00 44.62 301 GLU A O 1
ATOM 2559 N N . VAL A 1 302 ? 10.616 -7.217 5.118 1.00 47.16 302 VAL A N 1
ATOM 2560 C CA . VAL A 1 302 ? 11.700 -6.245 4.871 1.00 47.16 302 VAL A CA 1
ATOM 2561 C C . VAL A 1 302 ? 11.161 -4.883 4.401 1.00 47.16 302 VAL A C 1
ATOM 2563 O O . VAL A 1 302 ? 11.813 -3.855 4.547 1.00 47.16 302 VAL A O 1
ATOM 2566 N N . TYR A 1 303 ? 9.941 -4.832 3.858 1.00 51.34 303 TYR A N 1
ATOM 2567 C CA . TYR A 1 303 ? 9.385 -3.627 3.228 1.00 51.34 303 TYR A CA 1
ATOM 2568 C C . TYR A 1 303 ? 8.770 -2.607 4.184 1.00 51.34 303 TYR A C 1
ATOM 2570 O O . TYR A 1 303 ? 8.339 -1.544 3.733 1.00 51.34 303 TYR A O 1
ATOM 2578 N N . TYR A 1 304 ? 8.706 -2.923 5.477 1.00 51.47 304 TYR A N 1
ATOM 2579 C CA . TYR A 1 304 ? 8.099 -2.066 6.496 1.00 51.47 304 TYR A CA 1
ATOM 2580 C C . TYR A 1 304 ? 9.112 -1.249 7.312 1.00 51.47 304 TYR A C 1
ATOM 2582 O O . TYR A 1 304 ? 8.700 -0.551 8.238 1.00 51.47 304 TYR A O 1
ATOM 2590 N N . VAL A 1 305 ? 10.404 -1.295 6.972 1.00 58.31 305 VAL A N 1
ATOM 2591 C CA . VAL A 1 305 ? 11.426 -0.447 7.606 1.00 58.31 305 VAL A CA 1
ATOM 2592 C C . VAL A 1 305 ? 11.282 0.995 7.096 1.00 58.31 305 VAL A C 1
ATOM 2594 O O . VAL A 1 305 ? 11.091 1.228 5.898 1.00 58.31 305 VAL A O 1
ATOM 2597 N N . GLU A 1 306 ? 11.338 1.970 8.004 1.00 55.94 306 GLU A N 1
ATOM 2598 C CA . GLU A 1 306 ? 10.977 3.375 7.756 1.00 55.94 306 GLU A CA 1
ATOM 2599 C C . GLU A 1 306 ? 11.704 4.045 6.565 1.00 55.94 306 GLU A C 1
ATOM 2601 O O . GLU A 1 306 ? 11.018 4.667 5.740 1.00 55.94 306 GLU A O 1
ATOM 2606 N N . PRO A 1 307 ? 13.027 3.864 6.347 1.00 62.44 307 PRO A N 1
ATOM 2607 C CA . PRO A 1 307 ? 13.722 4.459 5.200 1.00 62.44 307 PRO A CA 1
ATOM 2608 C C . PRO A 1 307 ? 13.166 3.964 3.857 1.00 62.44 307 PRO A C 1
ATOM 2610 O O . PRO A 1 307 ? 13.035 4.725 2.895 1.00 62.44 307 PRO A O 1
ATOM 2613 N N . PHE A 1 308 ? 12.740 2.700 3.798 1.00 73.19 308 PHE A N 1
ATOM 2614 C CA . PHE A 1 308 ? 12.206 2.088 2.585 1.00 73.19 308 PHE A CA 1
ATOM 2615 C C . PHE A 1 308 ? 10.833 2.655 2.197 1.00 73.19 308 PHE A C 1
ATOM 2617 O O . PHE A 1 308 ? 10.520 2.805 1.011 1.00 73.19 308 PHE A O 1
ATOM 2624 N N . ILE A 1 309 ? 10.021 3.032 3.192 1.00 74.62 309 ILE A N 1
ATOM 2625 C CA . ILE A 1 309 ? 8.715 3.672 2.985 1.00 74.62 309 ILE A CA 1
ATOM 2626 C C . ILE A 1 309 ? 8.893 5.026 2.289 1.00 74.62 309 ILE A C 1
ATOM 2628 O O . ILE A 1 309 ? 8.129 5.352 1.373 1.00 74.62 309 ILE A O 1
ATOM 2632 N N . ARG A 1 310 ? 9.918 5.795 2.674 1.00 81.88 310 ARG A N 1
ATOM 2633 C CA . ARG A 1 310 ? 10.230 7.089 2.057 1.00 81.88 310 ARG A CA 1
ATOM 2634 C C . ARG A 1 310 ? 10.575 6.937 0.574 1.00 81.88 310 ARG A C 1
ATOM 2636 O O . ARG A 1 310 ? 9.923 7.573 -0.256 1.00 81.88 310 ARG A O 1
ATOM 2643 N N . TYR A 1 311 ? 11.526 6.063 0.231 1.00 88.75 311 TYR A N 1
ATOM 2644 C CA . TYR A 1 311 ? 11.924 5.828 -1.167 1.00 88.75 311 TYR A CA 1
ATOM 2645 C C . TYR A 1 311 ? 10.761 5.326 -2.026 1.00 88.75 311 TYR A C 1
ATOM 2647 O O . TYR A 1 311 ? 10.606 5.724 -3.180 1.00 88.75 311 TYR A O 1
ATOM 2655 N N . ARG A 1 312 ? 9.900 4.483 -1.449 1.00 87.19 312 ARG A N 1
ATOM 2656 C CA . ARG A 1 312 ? 8.693 3.968 -2.104 1.00 87.19 312 ARG A CA 1
ATOM 2657 C C . ARG A 1 312 ? 7.721 5.094 -2.448 1.00 87.19 312 ARG A C 1
ATOM 2659 O O . ARG A 1 312 ? 7.222 5.151 -3.571 1.00 87.19 312 ARG A O 1
ATOM 2666 N N . ASN A 1 313 ? 7.456 5.993 -1.503 1.00 87.06 313 ASN A N 1
ATOM 2667 C CA . ASN A 1 313 ? 6.560 7.127 -1.730 1.00 87.06 313 ASN A CA 1
ATOM 2668 C C . ASN A 1 313 ? 7.125 8.081 -2.794 1.00 87.06 313 ASN A C 1
ATOM 2670 O O . ASN A 1 313 ? 6.380 8.552 -3.655 1.00 87.06 313 ASN A O 1
ATOM 2674 N N . GLU A 1 314 ? 8.439 8.312 -2.784 1.00 91.38 314 GLU A N 1
ATOM 2675 C CA . GLU A 1 314 ? 9.117 9.114 -3.803 1.00 91.38 314 GLU A CA 1
ATOM 2676 C C . GLU A 1 314 ? 9.032 8.466 -5.195 1.00 91.38 314 GLU A C 1
ATOM 2678 O O . GLU A 1 314 ? 8.709 9.142 -6.175 1.00 91.38 314 GLU A O 1
ATOM 2683 N N . LEU A 1 315 ? 9.241 7.149 -5.296 1.00 93.94 315 LEU A N 1
ATOM 2684 C CA . LEU A 1 315 ? 9.087 6.396 -6.543 1.00 93.94 315 LEU A CA 1
ATOM 2685 C C . LEU A 1 315 ? 7.667 6.544 -7.114 1.00 93.94 315 LEU A C 1
ATOM 2687 O O . LEU A 1 315 ? 7.506 6.872 -8.290 1.00 93.94 315 LEU A O 1
ATOM 2691 N N . ILE A 1 316 ? 6.639 6.354 -6.281 1.00 92.44 316 ILE A N 1
ATOM 2692 C CA . ILE A 1 316 ? 5.228 6.504 -6.676 1.00 92.44 316 ILE A CA 1
ATOM 2693 C C . ILE A 1 316 ? 4.951 7.924 -7.179 1.00 92.44 316 ILE A C 1
ATOM 2695 O O . ILE A 1 316 ? 4.371 8.093 -8.251 1.00 92.44 316 ILE A O 1
ATOM 2699 N N . HIS A 1 317 ? 5.387 8.940 -6.433 1.00 92.88 317 HIS A N 1
ATOM 2700 C CA . HIS A 1 317 ? 5.154 10.339 -6.782 1.00 92.88 317 HIS A CA 1
ATOM 2701 C C . HIS A 1 317 ? 5.756 10.705 -8.148 1.00 92.88 317 HIS A C 1
ATOM 2703 O O . HIS A 1 317 ? 5.088 11.313 -8.989 1.00 92.88 317 HIS A O 1
ATOM 2709 N N . ASN A 1 318 ? 6.995 10.279 -8.411 1.00 93.81 318 ASN A N 1
ATOM 2710 C CA . ASN A 1 318 ? 7.676 10.578 -9.670 1.00 93.81 318 ASN A CA 1
ATOM 2711 C C . ASN A 1 318 ? 7.071 9.855 -10.880 1.00 93.81 318 ASN A C 1
ATOM 2713 O O . ASN A 1 318 ? 7.097 10.390 -11.989 1.00 93.81 318 ASN A O 1
ATOM 2717 N N . LEU A 1 319 ? 6.514 8.658 -10.681 1.00 92.69 319 LEU A N 1
ATOM 2718 C CA . LEU A 1 319 ? 5.833 7.900 -11.735 1.00 92.69 319 LEU A CA 1
ATOM 2719 C C . LEU A 1 319 ? 4.410 8.399 -12.027 1.00 92.69 319 LEU A C 1
ATOM 2721 O O . LEU A 1 319 ? 3.892 8.157 -13.123 1.00 92.69 319 LEU A O 1
ATOM 2725 N N . ASP A 1 320 ? 3.775 9.052 -11.053 1.00 89.06 320 ASP A N 1
ATOM 2726 C CA . ASP A 1 320 ? 2.440 9.640 -11.174 1.00 89.06 320 ASP A CA 1
ATOM 2727 C C . ASP A 1 320 ? 2.492 11.037 -11.810 1.00 89.06 320 ASP A C 1
ATOM 2729 O O . ASP A 1 320 ? 1.987 11.233 -12.919 1.00 89.06 320 ASP A O 1
ATOM 2733 N N . VAL A 1 321 ? 3.145 11.984 -11.126 1.00 83.88 321 VAL A N 1
ATOM 2734 C CA . VAL A 1 321 ? 3.119 13.422 -11.455 1.00 83.88 321 VAL A CA 1
ATOM 2735 C C . VAL A 1 321 ? 4.455 13.924 -12.005 1.00 83.88 321 VAL A C 1
ATOM 2737 O O . VAL A 1 321 ? 4.476 14.873 -12.784 1.00 83.88 321 VAL A O 1
ATOM 2740 N N . GLY A 1 322 ? 5.566 13.303 -11.602 1.00 80.44 322 GLY A N 1
ATOM 2741 C CA . GLY A 1 322 ? 6.914 13.756 -11.950 1.00 80.44 322 GLY A CA 1
ATOM 2742 C C . GLY A 1 322 ? 7.365 13.404 -13.372 1.00 80.44 322 GLY A C 1
ATOM 2743 O O . GLY A 1 322 ? 6.587 13.345 -14.324 1.00 80.44 322 GLY A O 1
ATOM 2744 N N . SER A 1 323 ? 8.666 13.142 -13.520 1.00 79.44 323 SER A N 1
ATOM 2745 C CA . SER A 1 323 ? 9.320 12.848 -14.807 1.00 79.44 323 SER A CA 1
ATOM 2746 C C . SER A 1 323 ? 8.824 11.567 -15.490 1.00 79.44 323 SER A C 1
ATOM 2748 O O . SER A 1 323 ? 9.167 11.326 -16.649 1.00 79.44 323 SER A O 1
ATOM 2750 N N . LYS A 1 324 ? 8.072 10.712 -14.774 1.00 90.44 324 LYS A N 1
ATOM 2751 C CA . LYS A 1 324 ? 7.687 9.339 -15.162 1.00 90.44 324 LYS A CA 1
ATOM 2752 C C . LYS A 1 324 ? 8.868 8.390 -15.368 1.00 90.44 324 LYS A C 1
ATOM 2754 O O . LYS A 1 324 ? 8.670 7.226 -15.716 1.00 90.44 324 LYS A O 1
ATOM 2759 N N . LYS A 1 325 ? 10.085 8.869 -15.127 1.00 93.44 325 LYS A N 1
ATOM 2760 C CA . LYS A 1 325 ? 11.333 8.147 -15.333 1.00 93.44 325 LYS A CA 1
ATOM 2761 C C . LYS A 1 325 ? 12.170 8.253 -14.083 1.00 93.44 325 LYS A C 1
ATOM 2763 O O . LYS A 1 325 ? 12.533 9.357 -13.679 1.00 93.44 325 LYS A O 1
ATOM 2768 N N . VAL A 1 326 ? 12.441 7.119 -13.456 1.00 95.25 326 VAL A N 1
ATOM 2769 C CA . VAL A 1 326 ? 13.127 7.070 -12.164 1.00 95.25 326 VAL A CA 1
ATOM 2770 C C . VAL A 1 326 ? 14.381 6.223 -12.268 1.00 95.25 326 VAL A C 1
ATOM 2772 O O . VAL A 1 326 ? 14.332 5.105 -12.776 1.00 95.25 326 VAL A O 1
ATOM 2775 N N . LEU A 1 327 ? 15.500 6.771 -11.802 1.00 94.06 327 LEU A N 1
ATOM 2776 C CA . LEU A 1 327 ? 16.775 6.077 -11.701 1.00 94.06 327 LEU A CA 1
ATOM 2777 C C . LEU A 1 327 ? 17.056 5.792 -10.225 1.00 94.06 327 LEU A C 1
ATOM 2779 O O . LEU A 1 327 ? 17.296 6.711 -9.445 1.00 94.06 327 LEU A O 1
ATOM 2783 N N . ILE A 1 328 ? 17.006 4.519 -9.847 1.00 94.81 328 ILE A N 1
ATOM 2784 C CA . ILE A 1 328 ? 17.293 4.040 -8.498 1.00 94.81 328 ILE A CA 1
ATOM 2785 C C . ILE A 1 328 ? 18.792 3.738 -8.415 1.00 94.81 328 ILE A C 1
ATOM 2787 O O . ILE A 1 328 ? 19.285 2.821 -9.077 1.00 94.81 328 ILE A O 1
ATOM 2791 N N . VAL A 1 329 ? 19.514 4.503 -7.599 1.00 93.12 329 VAL A N 1
ATOM 2792 C CA . VAL A 1 329 ? 20.969 4.399 -7.430 1.00 93.12 329 VAL A CA 1
ATOM 2793 C C . VAL A 1 329 ? 21.282 3.915 -6.021 1.00 93.12 329 VAL A C 1
ATOM 2795 O O . VAL A 1 329 ? 20.738 4.442 -5.061 1.00 93.12 329 VAL A O 1
ATOM 2798 N N . GLY A 1 330 ? 22.156 2.923 -5.886 1.00 91.69 330 GLY A N 1
ATOM 2799 C CA . GLY A 1 330 ? 22.556 2.365 -4.589 1.00 91.69 330 GLY A CA 1
ATOM 2800 C C . GLY A 1 330 ? 23.593 1.258 -4.757 1.00 91.69 330 GLY A C 1
ATOM 2801 O O . GLY A 1 330 ? 23.847 0.850 -5.889 1.00 91.69 330 GLY A O 1
ATOM 2802 N N . ASN A 1 331 ? 24.179 0.756 -3.670 1.00 87.69 331 ASN A N 1
ATOM 2803 C CA . ASN A 1 331 ? 25.102 -0.386 -3.726 1.00 87.69 331 ASN A CA 1
ATOM 2804 C C . ASN A 1 331 ? 24.368 -1.695 -4.078 1.00 87.69 331 ASN A C 1
ATOM 2806 O O . ASN A 1 331 ? 23.138 -1.777 -4.014 1.00 87.69 331 ASN A O 1
ATOM 2810 N N . ALA A 1 332 ? 25.101 -2.735 -4.472 1.00 83.00 332 ALA A N 1
ATOM 2811 C CA . ALA A 1 332 ? 24.513 -4.061 -4.640 1.00 83.00 332 ALA A CA 1
ATOM 2812 C C . ALA A 1 332 ? 23.955 -4.558 -3.292 1.00 83.00 332 ALA A C 1
ATOM 2814 O O . ALA A 1 332 ? 24.572 -4.354 -2.256 1.00 83.00 332 ALA A O 1
ATOM 2815 N N . GLY A 1 333 ? 22.778 -5.188 -3.295 1.00 79.69 333 GLY A N 1
ATOM 2816 C CA . GLY A 1 333 ? 22.177 -5.753 -2.077 1.00 79.69 333 GLY A CA 1
ATOM 2817 C C . GLY A 1 333 ? 21.272 -4.818 -1.262 1.00 79.69 333 GLY A C 1
ATOM 2818 O O . GLY A 1 333 ? 20.438 -5.323 -0.521 1.00 79.69 333 GLY A O 1
ATOM 2819 N N . VAL A 1 334 ? 21.285 -3.495 -1.483 1.00 83.75 334 VAL A N 1
ATOM 2820 C CA . VAL A 1 334 ? 20.468 -2.515 -0.711 1.00 83.75 334 VAL A CA 1
ATOM 2821 C C . VAL A 1 334 ? 18.951 -2.561 -0.988 1.00 83.75 334 VAL A C 1
ATOM 2823 O O . VAL A 1 334 ? 18.185 -1.718 -0.532 1.00 83.75 334 VAL A O 1
ATOM 2826 N N . GLY A 1 335 ? 18.481 -3.524 -1.787 1.00 83.00 335 GLY A N 1
ATOM 2827 C CA . GLY A 1 335 ? 17.050 -3.718 -2.047 1.00 83.00 335 GLY A CA 1
ATOM 2828 C C . GLY A 1 335 ? 16.446 -2.891 -3.191 1.00 83.00 335 GLY A C 1
ATOM 2829 O O . GLY A 1 335 ? 15.232 -2.701 -3.217 1.00 83.00 335 GLY A O 1
ATOM 2830 N N . LYS A 1 336 ? 17.233 -2.444 -4.181 1.00 88.88 336 LYS A N 1
ATOM 2831 C CA . LYS A 1 336 ? 16.742 -1.687 -5.361 1.00 88.88 336 LYS A CA 1
ATOM 2832 C C . LYS A 1 336 ? 15.603 -2.393 -6.113 1.00 88.88 336 LYS A C 1
ATOM 2834 O O . LYS A 1 336 ? 14.531 -1.822 -6.305 1.00 88.88 336 LYS A O 1
ATOM 2839 N N . THR A 1 337 ? 15.793 -3.661 -6.480 1.00 86.31 337 THR A N 1
ATOM 2840 C CA . THR A 1 337 ? 14.750 -4.505 -7.097 1.00 86.31 337 THR A CA 1
ATOM 2841 C C . THR A 1 337 ? 13.554 -4.672 -6.161 1.00 86.31 337 THR A C 1
ATOM 2843 O O . THR A 1 337 ? 12.395 -4.671 -6.577 1.00 86.31 337 THR A O 1
ATOM 2846 N N . SER A 1 338 ? 13.833 -4.785 -4.866 1.00 83.94 338 SER A N 1
ATOM 2847 C CA . SER A 1 338 ? 12.839 -4.957 -3.818 1.00 83.94 338 SER A CA 1
ATOM 2848 C C . SER A 1 338 ? 11.922 -3.720 -3.709 1.00 83.94 338 SER A C 1
ATOM 2850 O O . SER A 1 338 ? 10.729 -3.878 -3.472 1.00 83.94 338 SER A O 1
ATOM 2852 N N . LEU A 1 339 ? 12.423 -2.516 -4.015 1.00 86.88 339 LEU A N 1
ATOM 2853 C CA . LEU A 1 339 ? 11.641 -1.272 -4.080 1.00 86.88 339 LEU A CA 1
ATOM 2854 C C . LEU A 1 339 ? 10.647 -1.261 -5.253 1.00 86.88 339 LEU A C 1
ATOM 2856 O O . LEU A 1 339 ? 9.544 -0.732 -5.158 1.00 86.88 339 LEU A O 1
ATOM 2860 N N . VAL A 1 340 ? 11.003 -1.884 -6.374 1.00 89.50 340 VAL A N 1
ATOM 2861 C CA . VAL A 1 340 ? 10.079 -2.033 -7.510 1.00 89.50 340 VAL A CA 1
ATOM 2862 C C . VAL A 1 340 ? 9.049 -3.130 -7.235 1.00 89.50 340 VAL A C 1
ATOM 2864 O O . VAL A 1 340 ? 7.883 -3.002 -7.613 1.00 89.50 340 VAL A O 1
ATOM 2867 N N . LYS A 1 341 ? 9.437 -4.188 -6.511 1.00 83.56 341 LYS A N 1
ATOM 2868 C CA . LYS A 1 341 ? 8.508 -5.230 -6.045 1.00 83.56 341 LYS A CA 1
ATOM 2869 C C . LYS A 1 341 ? 7.457 -4.681 -5.074 1.00 83.56 341 LYS A C 1
ATOM 2871 O O . LYS A 1 341 ? 6.298 -5.090 -5.162 1.00 83.56 341 LYS A O 1
ATOM 2876 N N . THR A 1 342 ? 7.807 -3.739 -4.194 1.00 80.50 342 THR A N 1
ATOM 2877 C CA . THR A 1 342 ? 6.807 -3.067 -3.341 1.00 80.50 342 THR A CA 1
ATOM 2878 C C . THR A 1 342 ? 5.845 -2.227 -4.160 1.00 80.50 342 THR A C 1
ATOM 2880 O O . THR A 1 342 ? 4.638 -2.369 -3.981 1.00 80.50 342 THR A O 1
ATOM 2883 N N . LEU A 1 343 ? 6.342 -1.449 -5.126 1.00 86.88 343 LEU A N 1
ATOM 2884 C CA . LEU A 1 343 ? 5.483 -0.709 -6.051 1.00 86.88 343 LEU A CA 1
ATOM 2885 C C . LEU A 1 343 ? 4.515 -1.645 -6.792 1.00 86.88 343 LEU A C 1
ATOM 2887 O O . LEU A 1 343 ? 3.325 -1.351 -6.894 1.00 86.88 343 LEU A O 1
ATOM 2891 N N . TYR A 1 344 ? 4.996 -2.788 -7.285 1.00 83.69 344 TYR A N 1
ATOM 2892 C CA . TYR A 1 344 ? 4.147 -3.795 -7.924 1.00 83.69 344 TYR A CA 1
ATOM 2893 C C . TYR A 1 344 ? 3.021 -4.273 -6.997 1.00 83.69 344 TYR A C 1
ATOM 2895 O O . TYR A 1 344 ? 1.862 -4.356 -7.415 1.00 83.69 344 TYR A O 1
ATOM 2903 N N . LEU A 1 345 ? 3.337 -4.549 -5.729 1.00 75.31 345 LEU A N 1
ATOM 2904 C CA . LEU A 1 345 ? 2.336 -4.902 -4.725 1.00 75.31 345 LEU A CA 1
ATOM 2905 C C . LEU A 1 345 ? 1.351 -3.771 -4.457 1.00 75.31 345 LEU A C 1
ATOM 2907 O O . LEU A 1 345 ? 0.160 -4.031 -4.320 1.00 75.31 345 LEU A O 1
ATOM 2911 N N . ASP A 1 346 ? 1.810 -2.528 -4.398 1.00 77.94 346 ASP A N 1
ATOM 2912 C CA . ASP A 1 346 ? 0.932 -1.387 -4.166 1.00 77.94 346 ASP A CA 1
ATOM 2913 C C . ASP A 1 346 ? -0.047 -1.184 -5.305 1.00 77.94 346 ASP A C 1
ATOM 2915 O O . ASP A 1 346 ? -1.229 -0.953 -5.056 1.00 77.94 346 ASP A O 1
ATOM 2919 N N . ILE A 1 347 ? 0.419 -1.329 -6.547 1.00 77.31 347 ILE A N 1
ATOM 2920 C CA . ILE A 1 347 ? -0.459 -1.321 -7.715 1.00 77.31 347 ILE A CA 1
ATOM 2921 C C . ILE A 1 347 ? -1.467 -2.467 -7.596 1.00 77.31 347 ILE A C 1
ATOM 2923 O O . ILE A 1 347 ? -2.669 -2.246 -7.754 1.00 77.31 347 ILE A O 1
ATOM 2927 N N . LYS A 1 348 ? -1.002 -3.675 -7.244 1.00 70.50 348 LYS A N 1
ATOM 2928 C CA . LYS A 1 348 ? -1.864 -4.847 -7.041 1.00 70.50 348 LYS A CA 1
ATOM 2929 C C . LYS A 1 348 ? -2.899 -4.670 -5.942 1.00 70.50 348 LYS A C 1
ATOM 2931 O O . LYS A 1 348 ? -3.964 -5.256 -6.087 1.00 70.50 348 LYS A O 1
ATOM 2936 N N . LEU A 1 349 ? -2.577 -3.933 -4.878 1.00 64.44 349 LEU A N 1
ATOM 2937 C CA . LEU A 1 349 ? -3.428 -3.664 -3.715 1.00 64.44 349 LEU A CA 1
ATOM 2938 C C . LEU A 1 349 ? -4.257 -2.375 -3.857 1.00 64.44 349 LEU A C 1
ATOM 2940 O O . LEU A 1 349 ? -5.027 -2.047 -2.953 1.00 64.44 349 LEU A O 1
ATOM 2944 N N . GLY A 1 350 ? -4.077 -1.620 -4.945 1.00 67.19 350 GLY A N 1
ATOM 2945 C CA . GLY A 1 350 ? -4.721 -0.324 -5.156 1.00 67.19 350 GLY A CA 1
ATOM 2946 C C . GLY A 1 350 ? -4.233 0.790 -4.223 1.00 67.19 350 GLY A C 1
ATOM 2947 O O . GLY A 1 350 ? -4.934 1.780 -4.043 1.00 67.19 350 GLY A O 1
ATOM 2948 N N . LYS A 1 351 ? -3.037 0.655 -3.640 1.00 74.25 351 LYS A N 1
ATOM 2949 C CA . LYS A 1 351 ? -2.399 1.640 -2.746 1.00 74.25 351 LYS A CA 1
ATOM 2950 C C . LYS A 1 351 ? -1.577 2.695 -3.500 1.00 74.25 351 LYS A C 1
ATOM 2952 O O . LYS A 1 351 ? -0.626 3.245 -2.953 1.00 74.25 351 LYS A O 1
ATOM 2957 N N . VAL A 1 352 ? -1.930 2.964 -4.755 1.00 80.81 352 VAL A N 1
ATOM 2958 C CA . VAL A 1 352 ? -1.269 3.943 -5.627 1.00 80.81 352 VAL A CA 1
ATOM 2959 C C . VAL A 1 352 ? -2.281 4.960 -6.166 1.00 80.81 352 VAL A C 1
ATOM 2961 O O . VAL A 1 352 ? -3.478 4.662 -6.225 1.00 80.81 352 VAL A O 1
ATOM 2964 N N . PRO A 1 353 ? -1.828 6.150 -6.596 1.00 81.00 353 PRO A N 1
ATOM 2965 C CA . PRO A 1 353 ? -2.668 7.122 -7.286 1.00 81.00 353 PRO A CA 1
ATOM 2966 C C . PRO A 1 353 ? -3.354 6.553 -8.532 1.00 81.00 353 PRO A C 1
ATOM 2968 O O . PRO A 1 353 ? -2.873 5.608 -9.164 1.00 81.00 353 PRO A O 1
ATOM 2971 N N . LYS A 1 354 ? -4.461 7.188 -8.943 1.00 76.00 354 LYS A N 1
ATOM 2972 C CA . LYS A 1 354 ? -5.302 6.729 -10.064 1.00 76.00 354 LYS A CA 1
ATOM 2973 C C . LYS A 1 354 ? -4.542 6.524 -11.378 1.00 76.00 354 LYS A C 1
ATOM 2975 O O . LYS A 1 354 ? -4.934 5.656 -12.146 1.00 76.00 354 LYS A O 1
ATOM 2980 N N . SER A 1 355 ? -3.477 7.285 -11.640 1.00 80.81 355 SER A N 1
ATOM 2981 C CA . SER A 1 355 ? -2.699 7.172 -12.886 1.00 80.81 355 SER A CA 1
ATOM 2982 C C . SER A 1 355 ? -1.811 5.921 -12.960 1.00 80.81 355 SER A C 1
ATOM 2984 O O . SER A 1 355 ? -1.326 5.573 -14.039 1.00 80.81 355 SER A O 1
ATOM 2986 N N . LEU A 1 356 ? -1.537 5.299 -11.811 1.00 84.06 356 LEU A N 1
ATOM 2987 C CA . LEU A 1 356 ? -0.736 4.084 -11.670 1.00 84.06 356 LEU A CA 1
ATOM 2988 C C . LEU A 1 356 ? -1.612 2.861 -11.392 1.00 84.06 356 LEU A C 1
ATOM 2990 O O . LEU A 1 356 ? -1.123 1.732 -11.447 1.00 84.06 356 LEU A O 1
ATOM 2994 N N . LEU A 1 357 ? -2.905 3.064 -11.124 1.00 74.75 357 LEU A N 1
ATOM 2995 C CA . LEU A 1 357 ? -3.861 1.968 -11.092 1.00 74.75 357 LEU A CA 1
ATOM 2996 C C . LEU A 1 357 ? -3.858 1.262 -12.447 1.00 74.75 357 LEU A C 1
ATOM 2998 O O . LEU A 1 357 ? -3.839 1.901 -13.497 1.00 74.75 357 LEU A O 1
ATOM 3002 N N . TYR A 1 358 ? -3.908 -0.069 -12.407 1.00 72.06 358 TYR A N 1
ATOM 3003 C CA . TYR A 1 358 ? -3.913 -0.935 -13.594 1.00 72.06 358 TYR A CA 1
ATOM 3004 C C . TYR A 1 358 ? -2.608 -0.964 -14.383 1.00 72.06 358 TYR A C 1
ATOM 3006 O O . TYR A 1 358 ? -2.566 -1.590 -15.443 1.00 72.06 358 TYR A O 1
ATOM 3014 N N . ASN A 1 359 ? -1.548 -0.325 -13.885 1.00 79.75 359 ASN A N 1
ATOM 3015 C CA . ASN A 1 359 ? -0.265 -0.401 -14.550 1.00 79.75 359 ASN A CA 1
ATOM 3016 C C . ASN A 1 359 ? 0.345 -1.799 -14.405 1.00 79.75 359 ASN A C 1
ATOM 3018 O O . ASN A 1 359 ? 0.487 -2.327 -13.304 1.00 79.75 359 ASN A O 1
ATOM 3022 N N . ARG A 1 360 ? 0.767 -2.385 -15.522 1.00 80.69 360 ARG A N 1
ATOM 3023 C CA . ARG A 1 360 ? 1.626 -3.568 -15.522 1.00 80.69 360 ARG A CA 1
ATOM 3024 C C . ARG A 1 360 ? 3.071 -3.123 -15.324 1.00 80.69 360 ARG A C 1
ATOM 3026 O O . ARG A 1 360 ? 3.509 -2.207 -16.012 1.00 80.69 360 ARG A O 1
ATOM 3033 N N . ILE A 1 361 ? 3.817 -3.765 -14.428 1.00 86.19 361 ILE A N 1
ATOM 3034 C CA . ILE A 1 361 ? 5.277 -3.604 -14.376 1.00 86.19 361 ILE A CA 1
ATOM 3035 C C . ILE A 1 361 ? 5.904 -4.784 -15.108 1.00 86.19 361 ILE A C 1
ATOM 3037 O O . ILE A 1 361 ? 5.580 -5.931 -14.806 1.00 86.19 361 ILE A O 1
ATOM 3041 N N . VAL A 1 362 ? 6.782 -4.496 -16.064 1.00 86.25 362 VAL A N 1
ATOM 3042 C CA . VAL A 1 362 ? 7.538 -5.504 -16.806 1.00 86.25 362 VAL A CA 1
ATOM 3043 C C . VAL A 1 362 ? 9.015 -5.317 -16.505 1.00 86.25 362 VAL A C 1
ATOM 3045 O O . VAL A 1 362 ? 9.577 -4.275 -16.829 1.00 86.25 362 VAL A O 1
ATOM 3048 N N . SER A 1 363 ? 9.629 -6.312 -15.870 1.00 88.50 363 SER A N 1
ATOM 3049 C CA . SER A 1 363 ? 11.065 -6.325 -15.595 1.00 88.50 363 SER A CA 1
ATOM 3050 C C . SER A 1 363 ? 11.794 -6.984 -16.752 1.00 88.50 363 SER A C 1
ATOM 3052 O O . SER A 1 363 ? 11.464 -8.112 -17.092 1.00 88.50 363 SER A O 1
ATOM 3054 N N . LEU A 1 364 ? 12.757 -6.296 -17.353 1.00 89.50 364 LEU A N 1
ATOM 3055 C CA . LEU A 1 364 ? 13.554 -6.822 -18.455 1.00 89.50 364 LEU A CA 1
ATOM 3056 C C . LEU A 1 364 ? 14.860 -7.426 -17.928 1.00 89.50 364 LEU A C 1
ATOM 3058 O O . LEU A 1 364 ? 15.577 -6.754 -17.186 1.00 89.50 364 LEU A O 1
ATOM 3062 N N . ASP A 1 365 ? 15.194 -8.650 -18.343 1.00 84.88 365 ASP A N 1
ATOM 3063 C CA . ASP A 1 365 ? 16.511 -9.228 -18.062 1.00 84.88 365 ASP A CA 1
ATOM 3064 C C . ASP A 1 365 ? 17.529 -8.796 -19.121 1.00 84.88 365 ASP A C 1
ATOM 3066 O O . ASP A 1 365 ? 17.676 -9.422 -20.176 1.00 84.88 365 ASP A O 1
ATOM 3070 N N . LEU A 1 366 ? 18.256 -7.719 -18.826 1.00 88.56 366 LEU A N 1
ATOM 3071 C CA . LEU A 1 366 ? 19.299 -7.199 -19.708 1.00 88.56 366 LEU A CA 1
ATOM 3072 C C . LEU A 1 366 ? 20.439 -8.201 -19.929 1.00 88.56 366 LEU A C 1
ATOM 3074 O O . LEU A 1 366 ? 21.013 -8.222 -21.015 1.00 88.56 366 LEU A O 1
ATOM 3078 N N . SER A 1 367 ? 20.728 -9.071 -18.958 1.00 87.06 367 SER A N 1
ATOM 3079 C CA . SER A 1 367 ? 21.801 -10.071 -19.066 1.00 87.06 367 SER A CA 1
ATOM 3080 C C . SER A 1 367 ? 21.490 -11.084 -20.160 1.00 87.06 367 SER A C 1
ATOM 3082 O O . SER A 1 367 ? 22.346 -11.386 -20.994 1.00 87.06 367 SER A O 1
ATOM 3084 N N . SER A 1 368 ? 20.237 -11.547 -20.212 1.00 86.00 368 SER A N 1
ATOM 3085 C CA . SER A 1 368 ? 19.773 -12.471 -21.249 1.00 86.00 368 SER A CA 1
ATOM 3086 C C . SER A 1 368 ? 19.889 -11.873 -22.654 1.00 86.00 368 SER A C 1
ATOM 3088 O O . SER A 1 368 ? 20.328 -12.552 -23.579 1.00 86.00 368 SER A O 1
ATOM 3090 N N . ILE A 1 369 ? 19.577 -10.585 -22.816 1.00 88.62 369 ILE A N 1
ATOM 3091 C CA . ILE A 1 369 ? 19.615 -9.893 -24.111 1.00 88.62 369 ILE A CA 1
ATOM 3092 C C . ILE A 1 369 ? 21.056 -9.699 -24.568 1.00 88.62 369 ILE A C 1
ATOM 3094 O O . ILE A 1 369 ? 21.396 -9.993 -25.713 1.00 88.62 369 ILE A O 1
ATOM 3098 N N . VAL A 1 370 ? 21.906 -9.228 -23.660 1.00 87.88 370 VAL A N 1
ATOM 3099 C CA . VAL A 1 370 ? 23.314 -8.947 -23.934 1.00 87.88 370 VAL A CA 1
ATOM 3100 C C . VAL A 1 370 ? 24.091 -10.229 -24.262 1.00 87.88 370 VAL A C 1
ATOM 3102 O O . VAL A 1 370 ? 24.977 -10.209 -25.117 1.00 87.88 370 VAL A O 1
ATOM 3105 N N . SER A 1 371 ? 23.709 -11.365 -23.667 1.00 86.81 371 SER A N 1
ATOM 3106 C CA . SER A 1 371 ? 24.322 -12.673 -23.945 1.00 86.81 371 SER A CA 1
ATOM 3107 C C . SER A 1 371 ? 24.163 -13.158 -25.396 1.00 86.81 371 SER A C 1
ATOM 3109 O O . SER A 1 371 ? 24.931 -14.007 -25.842 1.00 86.81 371 SER A O 1
ATOM 3111 N N . LEU A 1 372 ? 23.215 -12.600 -26.160 1.00 86.12 372 LEU A N 1
ATOM 3112 C CA . LEU A 1 372 ? 22.962 -12.971 -27.560 1.00 86.12 372 LEU A CA 1
ATOM 3113 C C . LEU A 1 372 ? 23.973 -12.367 -28.549 1.00 86.12 372 LEU A C 1
ATOM 3115 O O . LEU A 1 372 ? 23.888 -12.622 -29.753 1.00 86.12 372 LEU A O 1
ATOM 3119 N N . GLY A 1 373 ? 24.914 -11.545 -28.075 1.00 87.25 373 GLY A N 1
ATOM 3120 C CA . GLY A 1 373 ? 25.926 -10.921 -28.921 1.00 87.25 373 GLY A CA 1
ATOM 3121 C C . GLY A 1 373 ? 25.302 -9.998 -29.972 1.00 87.25 373 GLY A C 1
ATOM 3122 O O . GLY A 1 373 ? 24.529 -9.104 -29.637 1.00 87.25 373 GLY A O 1
ATOM 3123 N N . LEU A 1 374 ? 25.637 -10.206 -31.251 1.00 84.81 374 LEU A N 1
ATOM 3124 C CA . LEU A 1 374 ? 25.281 -9.304 -32.362 1.00 84.81 374 LEU A CA 1
ATOM 3125 C C . LEU A 1 374 ? 23.766 -9.159 -32.600 1.00 84.81 374 LEU A C 1
ATOM 3127 O O . LEU A 1 374 ? 23.327 -8.166 -33.178 1.00 84.81 374 LEU A O 1
ATOM 3131 N N . GLU A 1 375 ? 22.963 -10.129 -32.160 1.00 87.06 375 GLU A N 1
ATOM 3132 C CA . GLU A 1 375 ? 21.498 -10.091 -32.276 1.00 87.06 375 GLU A CA 1
ATOM 3133 C C . GLU A 1 375 ? 20.827 -9.346 -31.106 1.00 87.06 375 GLU A C 1
ATOM 3135 O O . GLU A 1 375 ? 19.687 -8.889 -31.231 1.00 87.06 375 GLU A O 1
ATOM 3140 N N . GLY A 1 376 ? 21.538 -9.153 -29.989 1.00 88.56 376 GLY A N 1
ATOM 3141 C CA . GLY A 1 376 ? 21.036 -8.463 -28.798 1.00 88.56 376 GLY A CA 1
ATOM 3142 C C . GLY A 1 376 ? 20.495 -7.051 -29.074 1.00 88.56 376 GLY A C 1
ATOM 3143 O O . GLY A 1 376 ? 19.376 -6.751 -28.649 1.00 88.56 376 GLY A O 1
ATOM 3144 N N . PRO A 1 377 ? 21.203 -6.182 -29.826 1.00 89.75 377 PRO A N 1
ATOM 3145 C CA . PRO A 1 377 ? 20.732 -4.833 -30.148 1.00 89.75 377 PRO A CA 1
ATOM 3146 C C . PRO A 1 377 ? 19.422 -4.821 -30.952 1.00 89.75 377 PRO A C 1
ATOM 3148 O O . PRO A 1 377 ? 18.509 -4.044 -30.658 1.00 89.75 377 PRO A O 1
ATOM 3151 N N . LYS A 1 378 ? 19.294 -5.716 -31.944 1.00 89.75 378 LYS A N 1
ATOM 3152 C CA . LYS A 1 378 ? 18.070 -5.854 -32.753 1.00 89.75 378 LYS A CA 1
ATOM 3153 C C . LYS A 1 378 ? 16.898 -6.315 -31.892 1.00 89.75 378 LYS A C 1
ATOM 3155 O O . LYS A 1 378 ? 15.802 -5.765 -32.002 1.00 89.75 378 LYS A O 1
ATOM 3160 N N . LEU A 1 379 ? 17.140 -7.288 -31.012 1.00 89.50 379 LEU A N 1
ATOM 3161 C CA . LEU A 1 379 ? 16.134 -7.790 -30.086 1.00 89.50 379 LEU A CA 1
ATOM 3162 C C . LEU A 1 379 ? 15.680 -6.704 -29.103 1.00 89.50 379 LEU A C 1
ATOM 3164 O O . LEU A 1 379 ? 14.477 -6.521 -28.923 1.00 89.50 379 LEU A O 1
ATOM 3168 N N . LEU A 1 380 ? 16.615 -5.957 -28.505 1.00 91.25 380 LEU A N 1
ATOM 3169 C CA . LEU A 1 380 ? 16.291 -4.858 -27.593 1.00 91.25 380 LEU A CA 1
ATOM 3170 C C . LEU A 1 380 ? 15.407 -3.815 -28.285 1.00 91.25 380 LEU A C 1
ATOM 3172 O O . LEU A 1 380 ? 14.399 -3.393 -27.723 1.00 91.25 380 LEU A O 1
ATOM 3176 N N . SER A 1 381 ? 15.737 -3.448 -29.526 1.00 90.69 381 SER A N 1
ATOM 3177 C CA . SER A 1 381 ? 14.915 -2.536 -30.325 1.00 90.69 381 SER A CA 1
ATOM 3178 C C . SER A 1 381 ? 13.496 -3.078 -30.539 1.00 90.69 381 SER A C 1
ATOM 3180 O O . SER A 1 381 ? 12.524 -2.365 -30.290 1.00 90.69 381 SER A O 1
ATOM 3182 N N . ALA A 1 382 ? 13.350 -4.356 -30.907 1.00 88.88 382 ALA A N 1
ATOM 3183 C CA . ALA A 1 382 ? 12.041 -4.988 -31.084 1.00 88.88 382 ALA A CA 1
ATOM 3184 C C . ALA A 1 382 ? 11.212 -5.003 -29.785 1.00 88.88 382 ALA A C 1
ATOM 3186 O O . ALA A 1 382 ? 10.019 -4.695 -29.804 1.00 88.88 382 ALA A O 1
ATOM 3187 N N . ILE A 1 383 ? 11.850 -5.298 -28.648 1.00 90.44 383 ILE A N 1
ATOM 3188 C CA . ILE A 1 383 ? 11.216 -5.276 -27.324 1.00 90.44 383 ILE A CA 1
ATOM 3189 C C . ILE A 1 383 ? 10.729 -3.865 -26.976 1.00 90.44 383 ILE A C 1
ATOM 3191 O O . ILE A 1 383 ? 9.594 -3.691 -26.528 1.00 90.44 383 ILE A O 1
ATOM 3195 N N . LEU A 1 384 ? 11.564 -2.845 -27.187 1.00 91.00 384 LEU A N 1
ATOM 3196 C CA . LEU A 1 384 ? 11.218 -1.459 -26.875 1.00 91.00 384 LEU A CA 1
ATOM 3197 C C . LEU A 1 384 ? 10.113 -0.925 -27.799 1.00 91.00 384 LEU A C 1
ATOM 3199 O O . LEU A 1 384 ? 9.212 -0.226 -27.333 1.00 91.00 384 LEU A O 1
ATOM 3203 N N . GLN A 1 385 ? 10.108 -1.310 -29.077 1.00 88.56 385 GLN A N 1
ATOM 3204 C CA . GLN A 1 385 ? 8.999 -1.017 -29.989 1.00 88.56 385 GLN A CA 1
ATOM 3205 C C . GLN A 1 385 ? 7.691 -1.648 -29.502 1.00 88.56 385 GLN A C 1
ATOM 3207 O O . GLN A 1 385 ? 6.665 -0.966 -29.435 1.00 88.56 385 GLN A O 1
ATOM 3212 N N . GLU A 1 386 ? 7.719 -2.919 -29.095 1.00 84.31 386 GLU A N 1
ATOM 3213 C CA . GLU A 1 386 ? 6.556 -3.587 -28.508 1.00 84.31 386 GLU A CA 1
ATOM 3214 C C . GLU A 1 386 ? 6.075 -2.843 -27.253 1.00 84.31 386 GLU A C 1
ATOM 3216 O O . GLU A 1 386 ? 4.889 -2.523 -27.154 1.00 84.31 386 GLU A O 1
ATOM 3221 N N . PHE A 1 387 ? 6.995 -2.446 -26.366 1.00 87.19 387 PHE A N 1
ATOM 3222 C CA . PHE A 1 387 ? 6.704 -1.656 -25.168 1.00 87.19 387 PHE A CA 1
ATOM 3223 C C . PHE A 1 387 ? 6.032 -0.310 -25.479 1.00 87.19 387 PHE A C 1
ATOM 3225 O O . PHE A 1 387 ? 5.043 0.031 -24.832 1.00 87.19 387 PHE A O 1
ATOM 3232 N N . THR A 1 388 ? 6.492 0.440 -26.487 1.00 85.56 388 THR A N 1
ATOM 3233 C CA . THR A 1 388 ? 5.884 1.746 -26.828 1.00 85.56 388 THR A CA 1
ATOM 3234 C C . THR A 1 388 ? 4.427 1.660 -27.269 1.00 85.56 388 THR A C 1
ATOM 3236 O O . THR A 1 388 ? 3.678 2.626 -27.118 1.00 85.56 388 THR A O 1
ATOM 3239 N N . SER A 1 389 ? 4.005 0.507 -27.793 1.00 78.62 389 SER A N 1
ATOM 3240 C CA . SER A 1 389 ? 2.619 0.276 -28.203 1.00 78.62 389 SER A CA 1
ATOM 3241 C C . SER A 1 389 ? 1.676 -0.000 -27.023 1.00 78.62 389 SER A C 1
ATOM 3243 O O . SER A 1 389 ? 0.450 0.054 -27.177 1.00 78.62 389 SER A O 1
ATOM 3245 N N . LEU A 1 390 ? 2.227 -0.265 -25.833 1.00 74.62 390 LEU A N 1
ATOM 3246 C CA . LEU A 1 390 ? 1.465 -0.616 -24.643 1.00 74.62 390 LEU A CA 1
ATOM 3247 C C . LEU A 1 390 ? 1.004 0.625 -23.885 1.00 74.62 390 LEU A C 1
ATOM 3249 O O . LEU A 1 390 ? 1.771 1.528 -23.557 1.00 74.62 390 LEU A O 1
ATOM 3253 N N . LYS A 1 391 ? -0.281 0.632 -23.528 1.00 73.75 391 LYS A N 1
ATOM 3254 C CA . LYS A 1 391 ? -0.829 1.577 -22.551 1.00 73.75 391 LYS A CA 1
ATOM 3255 C C . LYS A 1 391 ? -0.701 0.985 -21.149 1.00 73.75 391 LYS A C 1
ATOM 3257 O O . LYS A 1 391 ? -0.751 -0.231 -20.983 1.00 73.75 391 LYS A O 1
ATOM 3262 N N . ASN A 1 392 ? -0.565 1.848 -20.143 1.00 77.69 392 ASN A N 1
ATOM 3263 C CA . ASN A 1 392 ? -0.526 1.464 -18.726 1.00 77.69 392 ASN A CA 1
ATOM 3264 C C . ASN A 1 392 ? 0.548 0.403 -18.419 1.00 77.69 392 ASN A C 1
ATOM 3266 O O . ASN A 1 392 ? 0.294 -0.560 -17.706 1.00 77.69 392 ASN A O 1
ATOM 3270 N N . THR A 1 393 ? 1.751 0.552 -18.976 1.00 84.88 393 THR A N 1
ATOM 3271 C CA . THR A 1 393 ? 2.887 -0.337 -18.688 1.00 84.88 393 THR A CA 1
ATOM 3272 C C . THR A 1 393 ? 4.067 0.484 -18.177 1.00 84.88 393 THR A C 1
ATOM 3274 O O . THR A 1 393 ? 4.311 1.593 -18.651 1.00 84.88 393 THR A O 1
ATOM 3277 N N . ILE A 1 394 ? 4.761 -0.043 -17.174 1.00 91.44 394 ILE A N 1
ATOM 3278 C CA . ILE A 1 394 ? 5.991 0.496 -16.601 1.00 91.44 394 ILE A CA 1
ATOM 3279 C C . ILE A 1 394 ? 7.100 -0.490 -16.952 1.00 91.44 394 ILE A C 1
ATOM 3281 O O . ILE A 1 394 ? 7.019 -1.661 -16.580 1.00 91.44 394 ILE A O 1
ATOM 3285 N N . LEU A 1 395 ? 8.116 -0.025 -17.672 1.00 92.81 395 LEU A N 1
ATOM 3286 C CA . LEU A 1 395 ? 9.299 -0.826 -17.968 1.00 92.81 395 LEU A CA 1
ATOM 3287 C C . LEU A 1 395 ? 10.291 -0.691 -16.816 1.00 92.81 395 LEU A C 1
ATOM 3289 O O . LEU A 1 395 ? 10.638 0.424 -16.438 1.00 92.81 395 LEU A O 1
ATOM 3293 N N . PHE A 1 396 ? 10.749 -1.812 -16.273 1.00 94.38 396 PHE A N 1
ATOM 3294 C CA . PHE A 1 396 ? 11.807 -1.857 -15.278 1.00 94.38 396 PHE A CA 1
ATOM 3295 C C . PHE A 1 396 ? 13.064 -2.487 -15.882 1.00 94.38 396 PHE A C 1
ATOM 3297 O O . PHE A 1 396 ? 13.068 -3.664 -16.241 1.00 94.38 396 PHE A O 1
ATOM 3304 N N . LEU A 1 397 ? 14.118 -1.685 -15.996 1.00 92.38 397 LEU A N 1
ATOM 3305 C CA . LEU A 1 397 ? 15.445 -2.097 -16.437 1.00 92.38 397 LEU A CA 1
ATOM 3306 C C . LEU A 1 397 ? 16.319 -2.302 -15.197 1.00 92.38 397 LEU A C 1
ATOM 3308 O O . LEU A 1 397 ? 16.810 -1.332 -14.615 1.00 92.38 397 LEU A O 1
ATOM 3312 N N . ASP A 1 398 ? 16.463 -3.555 -14.769 1.00 88.94 398 ASP A N 1
ATOM 3313 C CA . ASP A 1 398 ? 17.300 -3.892 -13.618 1.00 88.94 398 ASP A CA 1
ATOM 3314 C C . ASP A 1 398 ? 18.765 -4.032 -14.053 1.00 88.94 398 ASP A C 1
ATOM 3316 O O . ASP A 1 398 ? 19.042 -4.552 -15.133 1.00 88.94 398 ASP A O 1
ATOM 3320 N N . ASN A 1 399 ? 19.698 -3.594 -13.208 1.00 85.38 399 ASN A N 1
ATOM 3321 C CA . ASN A 1 399 ? 21.141 -3.711 -13.409 1.00 85.38 399 ASN A CA 1
ATOM 3322 C C . ASN A 1 399 ? 21.626 -3.108 -14.736 1.00 85.38 399 ASN A C 1
ATOM 3324 O O . ASN A 1 399 ? 22.265 -3.775 -15.549 1.00 85.38 399 ASN A O 1
ATOM 3328 N N . LEU A 1 400 ? 21.385 -1.809 -14.946 1.00 88.12 400 LEU A N 1
ATOM 3329 C CA . LEU A 1 400 ? 21.813 -1.115 -16.171 1.00 88.12 400 LEU A CA 1
ATOM 3330 C C . LEU A 1 400 ? 23.328 -1.239 -16.442 1.00 88.12 400 LEU A C 1
ATOM 3332 O O . LEU A 1 400 ? 23.762 -1.123 -17.587 1.00 88.12 400 LEU A O 1
ATOM 3336 N N . HIS A 1 401 ? 24.137 -1.511 -15.410 1.00 85.44 401 HIS A N 1
ATOM 3337 C CA . HIS A 1 401 ? 25.574 -1.759 -15.542 1.00 85.44 401 HIS A CA 1
ATOM 3338 C C . HIS A 1 401 ? 25.900 -2.885 -16.539 1.00 85.44 401 HIS A C 1
ATOM 3340 O O . HIS A 1 401 ? 26.927 -2.813 -17.206 1.00 85.44 401 HIS A O 1
ATOM 3346 N N . VAL A 1 402 ? 25.003 -3.862 -16.718 1.00 87.38 402 VAL A N 1
ATOM 3347 C CA . VAL A 1 402 ? 25.166 -4.979 -17.664 1.00 87.38 402 VAL A CA 1
ATOM 3348 C C . VAL A 1 402 ? 25.349 -4.487 -19.103 1.00 87.38 402 VAL A C 1
ATOM 3350 O O . VAL A 1 402 ? 26.124 -5.064 -19.862 1.00 87.38 402 VAL A O 1
ATOM 3353 N N . LEU A 1 403 ? 24.704 -3.377 -19.476 1.00 83.69 403 LEU A N 1
ATOM 3354 C CA . LEU A 1 403 ? 24.833 -2.793 -20.816 1.00 83.69 403 LEU A CA 1
ATOM 3355 C C . LEU A 1 403 ? 26.211 -2.173 -21.070 1.00 83.69 403 LEU A C 1
ATOM 3357 O O . LEU A 1 403 ? 26.615 -2.036 -22.220 1.00 83.69 403 LEU A O 1
ATOM 3361 N N . TYR A 1 404 ? 26.933 -1.799 -20.011 1.00 76.81 404 TYR A N 1
ATOM 3362 C CA . TYR A 1 404 ? 28.291 -1.263 -20.108 1.00 76.81 404 TYR A CA 1
ATOM 3363 C C . TYR A 1 404 ? 29.356 -2.355 -20.184 1.00 76.81 404 TYR A C 1
ATOM 3365 O O . TYR A 1 404 ? 30.463 -2.091 -20.648 1.00 76.81 404 TYR A O 1
ATOM 3373 N N . SER A 1 405 ? 29.040 -3.562 -19.711 1.00 70.25 405 SER A N 1
ATOM 3374 C CA . SER A 1 405 ? 29.988 -4.673 -19.623 1.00 70.25 405 SER A CA 1
ATOM 3375 C C . SER A 1 405 ? 30.347 -5.275 -20.983 1.00 70.25 405 SER A C 1
ATOM 3377 O O . SER A 1 405 ? 31.351 -5.977 -21.079 1.00 70.25 405 SER A O 1
ATOM 3379 N N . VAL A 1 406 ? 29.568 -4.998 -22.036 1.00 73.94 406 VAL A N 1
ATOM 3380 C CA . VAL A 1 406 ? 29.844 -5.495 -23.390 1.00 73.94 406 VAL A CA 1
ATOM 3381 C C . VAL A 1 406 ? 30.513 -4.427 -24.237 1.00 73.94 406 VAL A C 1
ATOM 3383 O O . VAL A 1 406 ? 29.904 -3.464 -24.698 1.00 73.94 406 VAL A O 1
ATOM 3386 N N . SER A 1 407 ? 31.812 -4.625 -24.441 1.00 62.06 407 SER A N 1
ATOM 3387 C CA . SER A 1 407 ? 32.645 -3.802 -25.304 1.00 62.06 407 SER A CA 1
ATOM 3388 C C . SER A 1 407 ? 32.230 -3.942 -26.775 1.00 62.06 407 SER A C 1
ATOM 3390 O O . SER A 1 407 ? 31.938 -5.030 -27.264 1.00 62.06 407 SER A O 1
ATOM 3392 N N . GLY A 1 408 ? 32.209 -2.818 -27.498 1.00 63.34 408 GLY A N 1
ATOM 3393 C CA . GLY A 1 408 ? 31.965 -2.788 -28.946 1.00 63.34 408 GLY A CA 1
ATOM 3394 C C . GLY A 1 408 ? 30.497 -2.728 -29.391 1.00 63.34 408 GLY A C 1
ATOM 3395 O O . GLY A 1 408 ? 30.259 -2.598 -30.588 1.00 63.34 408 GLY A O 1
ATOM 3396 N N . MET A 1 409 ? 29.518 -2.766 -28.478 1.00 69.81 409 MET A N 1
ATOM 3397 C CA . MET A 1 409 ? 28.096 -2.573 -28.807 1.00 69.81 409 MET A CA 1
ATOM 3398 C C . MET A 1 409 ? 27.481 -1.448 -27.973 1.00 69.81 409 MET A C 1
ATOM 3400 O O . MET A 1 409 ? 27.536 -1.479 -26.747 1.00 69.81 409 MET A O 1
ATOM 3404 N N . ASP A 1 410 ? 26.866 -0.463 -28.630 1.00 76.69 410 ASP A N 1
ATOM 3405 C CA . ASP A 1 410 ? 26.261 0.687 -27.950 1.00 76.69 410 ASP A CA 1
ATOM 3406 C C . ASP A 1 410 ? 24.756 0.494 -27.714 1.00 76.69 410 ASP A C 1
ATOM 3408 O O . ASP A 1 410 ? 23.904 1.053 -28.406 1.00 76.69 410 ASP A O 1
ATOM 3412 N N . TYR A 1 411 ? 24.420 -0.311 -26.706 1.00 85.25 411 TYR A N 1
ATOM 3413 C CA . TYR A 1 411 ? 23.035 -0.522 -26.274 1.00 85.25 411 TYR A CA 1
ATOM 3414 C C . TYR A 1 411 ? 22.365 0.746 -25.719 1.00 85.25 411 TYR A C 1
ATOM 3416 O O . TYR A 1 411 ? 21.137 0.846 -25.737 1.00 85.25 411 TYR A O 1
ATOM 3424 N N . LEU A 1 412 ? 23.138 1.719 -25.227 1.00 82.81 412 LEU A N 1
ATOM 3425 C CA . LEU A 1 412 ? 22.592 2.946 -24.641 1.00 82.81 412 LEU A CA 1
ATOM 3426 C C . LEU A 1 412 ? 21.983 3.839 -25.713 1.00 82.81 412 LEU A C 1
ATOM 3428 O O . LEU A 1 412 ? 20.888 4.358 -25.502 1.00 82.81 412 LEU A O 1
ATOM 3432 N N . SER A 1 413 ? 22.633 3.938 -26.876 1.00 84.12 413 SER A N 1
ATOM 3433 C CA . SER A 1 413 ? 22.108 4.681 -28.029 1.00 84.12 413 SER A CA 1
ATOM 3434 C C . SER A 1 413 ? 20.696 4.234 -28.438 1.00 84.12 413 SER A C 1
ATOM 3436 O O . SER A 1 413 ? 19.868 5.052 -28.833 1.00 84.12 413 SER A O 1
ATOM 3438 N N . ILE A 1 414 ? 20.383 2.945 -28.263 1.00 89.00 414 ILE A N 1
ATOM 3439 C CA . ILE A 1 414 ? 19.066 2.369 -28.557 1.00 89.00 414 ILE A CA 1
ATOM 3440 C C . ILE A 1 414 ? 18.027 2.809 -27.522 1.00 89.00 414 ILE A C 1
ATOM 3442 O O . ILE A 1 414 ? 16.867 2.997 -27.874 1.00 89.00 414 ILE A O 1
ATOM 3446 N N . LEU A 1 415 ? 18.417 2.985 -26.257 1.00 88.75 415 LEU A N 1
ATOM 3447 C CA . LEU A 1 415 ? 17.517 3.352 -25.159 1.00 88.75 415 LEU A CA 1
ATOM 3448 C C . LEU A 1 415 ? 17.189 4.850 -25.113 1.00 88.75 415 LEU A C 1
ATOM 3450 O O . LEU A 1 415 ? 16.077 5.205 -24.715 1.00 88.75 415 LEU A O 1
ATOM 3454 N N . LEU A 1 416 ? 18.116 5.710 -25.548 1.00 86.94 416 LEU A N 1
ATOM 3455 C CA . LEU A 1 416 ? 17.976 7.173 -25.561 1.00 86.94 416 LEU A CA 1
ATOM 3456 C C . LEU A 1 416 ? 16.611 7.683 -26.061 1.00 86.94 416 LEU A C 1
ATOM 3458 O O . LEU A 1 416 ? 15.921 8.353 -25.286 1.00 86.94 416 LEU A O 1
ATOM 3462 N N . PRO A 1 417 ? 16.136 7.326 -27.272 1.00 88.44 417 PRO A N 1
ATOM 3463 C CA . PRO A 1 417 ? 14.864 7.847 -27.779 1.00 88.44 417 PRO A CA 1
ATOM 3464 C C . PRO A 1 417 ? 13.659 7.438 -26.913 1.00 88.44 417 PRO A C 1
ATOM 3466 O O . PRO A 1 417 ? 12.655 8.150 -26.833 1.00 88.44 417 PRO A O 1
ATOM 3469 N N . TYR A 1 418 ? 13.744 6.303 -26.217 1.00 89.94 418 TYR A N 1
ATOM 3470 C CA . TYR A 1 418 ? 12.697 5.847 -25.301 1.00 89.94 418 TYR A CA 1
ATOM 3471 C C . TYR A 1 418 ? 12.772 6.572 -23.949 1.00 89.94 418 TYR A C 1
ATOM 3473 O O . TYR A 1 418 ? 11.738 6.847 -23.336 1.00 89.94 418 TYR A O 1
ATOM 3481 N N . PHE A 1 419 ? 13.972 6.939 -23.497 1.00 89.88 419 PHE A N 1
ATOM 3482 C CA . PHE A 1 419 ? 14.177 7.761 -22.301 1.00 89.88 419 PHE A CA 1
ATOM 3483 C C . PHE A 1 419 ? 13.738 9.216 -22.502 1.00 89.88 419 PHE A C 1
ATOM 3485 O O . PHE A 1 419 ? 13.310 9.865 -21.550 1.00 89.88 419 PHE A O 1
ATOM 3492 N N . GLU A 1 420 ? 13.741 9.723 -23.727 1.00 87.50 420 GLU A N 1
ATOM 3493 C CA . GLU A 1 420 ? 13.243 11.069 -24.026 1.00 87.50 420 GLU A CA 1
ATOM 3494 C C . GLU A 1 420 ? 11.713 11.120 -24.126 1.00 87.50 420 GLU A C 1
ATOM 3496 O O . GLU A 1 420 ? 11.093 12.128 -23.791 1.00 87.50 420 GLU A O 1
ATOM 3501 N N . ASN A 1 421 ? 11.058 10.012 -24.484 1.00 88.38 421 ASN A N 1
ATOM 3502 C CA . ASN A 1 421 ? 9.611 9.988 -24.682 1.00 88.38 421 ASN A CA 1
ATOM 3503 C C . ASN A 1 421 ? 8.832 10.276 -23.373 1.00 88.38 421 ASN A C 1
ATOM 3505 O O . ASN A 1 421 ? 8.854 9.461 -22.445 1.00 88.38 421 ASN A O 1
ATOM 3509 N N . PRO A 1 422 ? 8.084 11.392 -23.256 1.00 86.25 422 PRO A N 1
ATOM 3510 C CA . PRO A 1 422 ? 7.428 11.806 -22.007 1.00 86.25 422 PRO A CA 1
ATOM 3511 C C . PRO A 1 422 ? 6.175 10.985 -21.656 1.00 86.25 422 PRO A C 1
ATOM 3513 O O . PRO A 1 422 ? 5.576 11.166 -20.590 1.00 86.25 422 PRO A O 1
ATOM 3516 N N . LYS A 1 423 ? 5.726 10.101 -22.556 1.00 86.88 423 LYS A N 1
ATOM 3517 C CA . LYS A 1 423 ? 4.557 9.239 -22.331 1.00 86.88 423 LYS A CA 1
ATOM 3518 C C . LYS A 1 423 ? 4.923 7.912 -21.666 1.00 86.88 423 LYS A C 1
ATOM 3520 O O . LYS A 1 423 ? 4.042 7.291 -21.074 1.00 86.88 423 LYS A O 1
ATOM 3525 N N . LEU A 1 424 ? 6.184 7.487 -21.755 1.00 90.75 424 LEU A N 1
ATOM 3526 C CA . LEU A 1 424 ? 6.641 6.206 -21.220 1.00 90.75 424 LEU A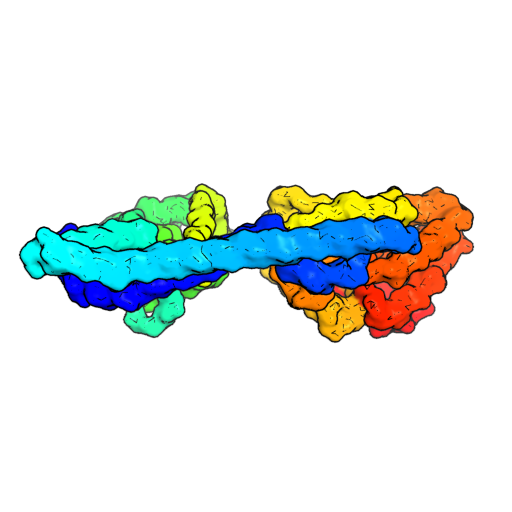 CA 1
ATOM 3527 C C . LEU A 1 424 ? 6.966 6.321 -19.730 1.00 90.75 424 LEU A C 1
ATOM 3529 O O . LEU A 1 424 ? 7.561 7.305 -19.289 1.00 90.75 424 LEU A O 1
ATOM 3533 N N . LYS A 1 425 ? 6.585 5.292 -18.968 1.00 93.88 425 LYS A N 1
ATOM 3534 C CA . LYS A 1 425 ? 6.969 5.133 -17.563 1.00 93.88 425 LYS A CA 1
ATOM 3535 C C . LYS A 1 425 ? 8.113 4.129 -17.480 1.00 93.88 425 LYS A C 1
ATOM 3537 O O . LYS A 1 425 ? 7.934 2.979 -17.884 1.00 93.88 425 LYS A O 1
ATOM 3542 N N . ILE A 1 426 ? 9.273 4.561 -16.995 1.00 94.88 426 ILE A N 1
ATOM 3543 C CA . ILE A 1 426 ? 10.495 3.746 -16.985 1.00 94.88 426 ILE A CA 1
ATOM 3544 C C . ILE A 1 426 ? 11.155 3.834 -15.610 1.00 94.88 426 ILE A C 1
ATOM 3546 O O . ILE A 1 426 ? 11.334 4.916 -15.060 1.00 94.88 426 ILE A O 1
ATOM 3550 N N . ILE A 1 427 ? 11.527 2.690 -15.055 1.00 95.44 427 ILE A N 1
ATOM 3551 C CA . ILE A 1 427 ? 12.342 2.588 -13.850 1.00 95.44 427 ILE A CA 1
ATOM 3552 C C . ILE A 1 427 ? 13.651 1.924 -14.254 1.00 95.44 427 ILE A C 1
ATOM 3554 O O . ILE A 1 427 ? 13.646 0.915 -14.955 1.00 95.44 427 ILE A O 1
ATOM 3558 N N . VAL A 1 428 ? 14.768 2.478 -13.808 1.00 93.88 428 VAL A N 1
ATOM 3559 C CA . VAL A 1 428 ? 16.101 1.931 -14.050 1.00 93.88 428 VAL A CA 1
ATOM 3560 C C . VAL A 1 428 ? 16.792 1.744 -12.709 1.00 93.88 428 VAL A C 1
ATOM 3562 O O . VAL A 1 428 ? 16.688 2.623 -11.855 1.00 93.88 428 VAL A O 1
ATOM 3565 N N . SER A 1 429 ? 17.500 0.634 -12.511 1.00 92.62 429 SER A N 1
ATOM 3566 C CA . SER A 1 429 ? 18.392 0.462 -11.361 1.00 92.62 429 SER A CA 1
ATOM 3567 C C . SER A 1 429 ? 19.859 0.478 -11.803 1.00 92.62 429 SER A C 1
ATOM 3569 O O . SER A 1 429 ? 20.226 -0.062 -12.851 1.00 92.62 429 SER A O 1
ATOM 3571 N N . ALA A 1 430 ? 20.712 1.129 -11.013 1.00 90.44 430 ALA A N 1
ATOM 3572 C CA . ALA A 1 430 ? 22.145 1.203 -11.272 1.00 90.44 430 ALA A CA 1
ATOM 3573 C C . ALA A 1 430 ? 22.951 1.256 -9.969 1.00 90.44 430 ALA A C 1
ATOM 3575 O O . ALA A 1 430 ? 22.456 1.663 -8.914 1.00 90.44 430 ALA A O 1
ATOM 3576 N N . ASP A 1 431 ? 24.210 0.833 -10.040 1.00 90.81 431 ASP A N 1
ATOM 3577 C CA . ASP A 1 431 ? 25.185 1.065 -8.973 1.00 90.81 431 ASP A CA 1
ATOM 3578 C C . ASP A 1 431 ? 25.791 2.465 -9.081 1.00 90.81 431 ASP A C 1
ATOM 3580 O O . ASP A 1 431 ? 25.775 3.081 -10.151 1.00 90.81 431 ASP A O 1
ATOM 3584 N N . TYR A 1 432 ? 26.364 2.965 -7.985 1.00 89.00 432 TYR A N 1
ATOM 3585 C CA . TYR A 1 432 ? 26.965 4.302 -7.942 1.00 89.00 432 TYR A CA 1
ATOM 3586 C C . TYR A 1 432 ? 28.046 4.518 -9.008 1.00 89.00 432 TYR A C 1
ATOM 3588 O O . TYR A 1 432 ? 28.059 5.557 -9.667 1.00 89.00 432 TYR A O 1
ATOM 3596 N N . SER A 1 433 ? 28.912 3.529 -9.234 1.00 86.75 433 SER A N 1
ATOM 3597 C CA . SER A 1 433 ? 29.948 3.584 -10.275 1.00 86.75 433 SER A CA 1
ATOM 3598 C C . SER A 1 433 ? 29.347 3.771 -11.673 1.00 86.75 433 SER A C 1
ATOM 3600 O O . SER A 1 433 ? 29.822 4.583 -12.466 1.00 86.75 433 SER A O 1
ATOM 3602 N N . THR A 1 434 ? 28.248 3.070 -11.953 1.00 84.06 434 THR A N 1
ATOM 3603 C CA . THR A 1 434 ? 27.537 3.138 -13.235 1.00 84.06 434 THR A CA 1
ATOM 3604 C C . THR A 1 434 ? 26.810 4.463 -13.393 1.00 84.06 434 THR A C 1
ATOM 3606 O O . THR A 1 434 ? 26.861 5.063 -14.461 1.00 84.06 434 THR A O 1
ATOM 3609 N N . TYR A 1 435 ? 26.194 4.965 -12.324 1.00 87.75 435 TYR A N 1
ATOM 3610 C CA . TYR A 1 435 ? 25.577 6.288 -12.309 1.00 87.75 435 TYR A CA 1
ATOM 3611 C C . TYR A 1 435 ? 26.585 7.412 -12.600 1.00 87.75 435 TYR A C 1
ATOM 3613 O O . TYR A 1 435 ? 26.313 8.297 -13.407 1.00 87.75 435 TYR A O 1
ATOM 3621 N N . ILE A 1 436 ? 27.782 7.355 -12.010 1.00 86.50 436 ILE A N 1
ATOM 3622 C CA . ILE A 1 436 ? 28.850 8.324 -12.299 1.00 86.50 436 ILE A CA 1
ATOM 3623 C C . ILE A 1 436 ? 29.305 8.216 -13.761 1.00 86.50 436 ILE A C 1
ATOM 3625 O O . ILE A 1 436 ? 29.540 9.232 -14.414 1.00 86.50 436 ILE A O 1
ATOM 3629 N N . ASN A 1 437 ? 29.411 7.000 -14.299 1.00 82.31 437 ASN A N 1
ATOM 3630 C CA . ASN A 1 437 ? 29.779 6.797 -15.700 1.00 82.31 437 ASN A CA 1
ATOM 3631 C C . ASN A 1 437 ? 28.699 7.303 -16.671 1.00 82.31 437 ASN A C 1
ATOM 3633 O O . ASN A 1 437 ? 29.047 7.892 -17.693 1.00 82.31 437 ASN A O 1
ATOM 3637 N N . LEU A 1 438 ? 27.413 7.131 -16.338 1.00 79.44 438 LEU A N 1
ATOM 3638 C CA . LEU A 1 438 ? 26.280 7.723 -17.061 1.00 79.44 438 LEU A CA 1
ATOM 3639 C C . LEU A 1 438 ? 26.418 9.248 -17.138 1.00 79.44 438 LEU A C 1
ATOM 3641 O O . LEU A 1 438 ? 26.397 9.801 -18.233 1.00 79.44 438 LEU A O 1
ATOM 3645 N N . LEU A 1 439 ? 26.647 9.903 -15.993 1.00 81.88 439 LEU A N 1
ATOM 3646 C CA . LEU A 1 439 ? 26.826 11.358 -15.907 1.00 81.88 439 LEU A CA 1
ATOM 3647 C C . LEU A 1 439 ? 27.980 11.874 -16.776 1.00 81.88 439 LEU A C 1
ATOM 3649 O O . LEU A 1 439 ? 27.877 12.951 -17.355 1.00 81.88 439 LEU A O 1
ATOM 3653 N N . LYS A 1 440 ? 29.086 11.124 -16.845 1.00 78.31 440 LYS A N 1
ATOM 3654 C CA . LYS A 1 440 ? 30.274 11.506 -17.624 1.00 78.31 440 LYS A CA 1
ATOM 3655 C C . LYS A 1 440 ? 30.081 11.350 -19.129 1.00 78.31 440 LYS A C 1
ATOM 3657 O O . LYS A 1 440 ? 30.658 12.126 -19.883 1.00 78.31 440 LYS A O 1
ATOM 3662 N N . LYS A 1 441 ? 29.346 10.320 -19.562 1.00 72.00 441 LYS A N 1
ATOM 3663 C CA . LYS A 1 441 ? 29.148 10.022 -20.987 1.00 72.00 441 LYS A CA 1
ATOM 3664 C C . LYS A 1 441 ? 28.081 10.902 -21.623 1.00 72.00 441 LYS A C 1
ATOM 3666 O O . LYS A 1 441 ? 28.298 11.368 -22.733 1.00 72.00 441 LYS A O 1
ATOM 3671 N N . ASP A 1 442 ? 26.950 11.093 -20.950 1.00 66.81 442 ASP A N 1
ATOM 3672 C CA . ASP A 1 442 ? 25.830 11.837 -21.521 1.00 66.81 442 ASP A CA 1
ATOM 3673 C C . ASP A 1 442 ? 24.925 12.407 -20.420 1.00 66.81 442 ASP A C 1
ATOM 3675 O O . ASP A 1 442 ? 24.125 11.704 -19.792 1.00 66.81 442 ASP A O 1
ATOM 3679 N N . THR A 1 443 ? 25.051 13.712 -20.181 1.00 63.62 443 THR A N 1
ATOM 3680 C CA . THR A 1 443 ? 24.262 14.432 -19.172 1.00 63.62 443 THR A CA 1
ATOM 3681 C C . THR A 1 443 ? 22.774 14.487 -19.532 1.00 63.62 443 THR A C 1
ATOM 3683 O O . THR A 1 443 ? 21.935 14.628 -18.635 1.00 63.62 443 THR A O 1
ATOM 3686 N N . GLY A 1 444 ? 22.426 14.309 -20.814 1.00 66.62 444 GLY A N 1
ATOM 3687 C CA . GLY A 1 444 ? 21.049 14.298 -21.303 1.00 66.62 444 GLY A CA 1
ATOM 3688 C C . GLY A 1 444 ? 20.225 13.146 -20.729 1.00 66.62 444 GLY A C 1
ATOM 3689 O O . GLY A 1 444 ? 19.062 13.343 -20.372 1.00 66.62 444 GLY A O 1
ATOM 3690 N N . ILE A 1 445 ? 20.839 11.971 -20.532 1.00 69.69 445 ILE A N 1
ATOM 3691 C CA . ILE A 1 445 ? 20.167 10.816 -19.920 1.00 69.69 445 ILE A CA 1
ATOM 3692 C C . ILE A 1 445 ? 19.729 11.170 -18.509 1.00 69.69 445 ILE A C 1
ATOM 3694 O O . ILE A 1 445 ? 18.545 11.108 -18.198 1.00 69.69 445 ILE A O 1
ATOM 3698 N N . THR A 1 446 ? 20.657 11.578 -17.649 1.00 72.62 446 THR A N 1
ATOM 3699 C CA . THR A 1 446 ? 20.358 11.839 -16.236 1.00 72.62 446 THR A CA 1
ATOM 3700 C C . THR A 1 446 ? 19.372 12.981 -16.028 1.00 72.62 446 THR A C 1
ATOM 3702 O O . THR A 1 446 ? 18.600 12.927 -15.076 1.00 72.62 446 THR A O 1
ATOM 3705 N N . ASN A 1 447 ? 19.321 13.955 -16.940 1.00 79.94 447 ASN A N 1
ATOM 3706 C CA . ASN A 1 447 ? 18.359 15.058 -16.875 1.00 79.94 447 ASN A CA 1
ATOM 3707 C C . ASN A 1 447 ? 16.908 14.603 -17.100 1.00 79.94 447 ASN A C 1
ATOM 3709 O O . ASN A 1 447 ? 15.980 15.227 -16.587 1.00 79.94 447 ASN A O 1
ATOM 3713 N N . ASN A 1 448 ? 16.701 13.495 -17.818 1.00 85.38 448 ASN A N 1
ATOM 3714 C CA . ASN A 1 448 ? 15.374 12.930 -18.062 1.00 85.38 448 ASN A CA 1
ATOM 3715 C C . ASN A 1 448 ? 14.861 12.063 -16.901 1.00 85.38 448 ASN A C 1
ATOM 3717 O O . ASN A 1 448 ? 13.670 11.743 -16.858 1.00 85.38 448 ASN A O 1
ATOM 3721 N N . PHE A 1 449 ? 15.730 11.677 -15.961 1.00 90.94 449 PHE A N 1
ATOM 3722 C CA . PHE A 1 449 ? 15.383 10.822 -14.830 1.00 90.94 449 PHE A CA 1
ATOM 3723 C C . PHE A 1 449 ? 15.331 11.601 -13.520 1.00 90.94 449 PHE A C 1
ATOM 3725 O O . PHE A 1 449 ? 16.180 12.436 -13.219 1.00 90.94 449 PHE A O 1
ATOM 3732 N N . ARG A 1 450 ? 14.375 11.242 -12.661 1.00 93.56 450 ARG A N 1
ATOM 3733 C CA . ARG A 1 450 ? 14.477 11.571 -11.244 1.00 93.56 450 ARG A CA 1
ATOM 3734 C C . ARG A 1 450 ? 15.349 10.525 -10.562 1.00 93.56 450 ARG A C 1
ATOM 3736 O O . ARG A 1 450 ? 15.033 9.338 -10.608 1.00 93.56 450 ARG A O 1
ATOM 3743 N N . VAL A 1 451 ? 16.427 10.966 -9.926 1.00 92.69 451 VAL A N 1
ATOM 3744 C CA . VAL A 1 451 ? 17.347 10.083 -9.203 1.00 92.69 451 VAL A CA 1
ATOM 3745 C C . VAL A 1 451 ? 16.846 9.866 -7.777 1.00 92.69 451 VAL A C 1
ATOM 3747 O O . VAL A 1 451 ? 16.674 10.833 -7.041 1.00 92.69 451 VAL A O 1
ATOM 3750 N N . ILE A 1 452 ? 16.655 8.603 -7.390 1.00 93.00 452 ILE A N 1
ATOM 3751 C CA . ILE A 1 452 ? 16.388 8.179 -6.011 1.00 93.00 452 ILE A CA 1
ATOM 3752 C C . ILE A 1 452 ? 17.620 7.423 -5.523 1.00 93.00 452 ILE A C 1
ATOM 3754 O O . ILE A 1 452 ? 17.961 6.370 -6.065 1.00 93.00 452 ILE A O 1
ATOM 3758 N N . LYS A 1 453 ? 18.300 7.969 -4.515 1.00 91.81 453 LYS A N 1
ATOM 3759 C CA . LYS A 1 453 ? 19.466 7.339 -3.890 1.00 91.81 453 LYS A CA 1
ATOM 3760 C C . LYS A 1 453 ? 19.000 6.473 -2.725 1.00 91.81 453 LYS A C 1
ATOM 3762 O O . LYS A 1 453 ? 18.421 6.998 -1.782 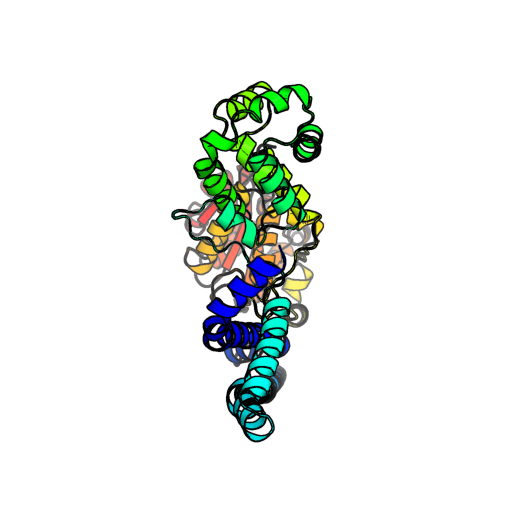1.00 91.81 453 LYS A O 1
ATOM 3767 N N . VAL A 1 454 ? 19.225 5.168 -2.826 1.00 88.31 454 VAL A N 1
ATOM 3768 C CA . VAL A 1 454 ? 18.897 4.177 -1.799 1.00 88.31 454 VAL A CA 1
ATOM 3769 C C . VAL A 1 454 ? 20.172 3.846 -1.040 1.00 88.31 454 VAL A C 1
ATOM 3771 O O . VAL A 1 454 ? 21.156 3.393 -1.632 1.00 88.31 454 VAL A O 1
ATOM 3774 N N . GLU A 1 455 ? 20.142 4.111 0.257 1.00 84.75 455 GLU A N 1
ATOM 3775 C CA . GLU A 1 455 ? 21.240 3.840 1.180 1.00 84.75 455 GLU A CA 1
ATOM 3776 C C . GLU A 1 455 ? 21.054 2.469 1.841 1.00 84.75 455 GLU A C 1
ATOM 3778 O O . GLU A 1 455 ? 19.972 1.875 1.793 1.00 84.75 455 GLU A O 1
ATOM 3783 N N . GLU A 1 456 ? 22.143 1.929 2.380 1.00 70.88 456 GLU A N 1
ATOM 3784 C CA . GLU A 1 456 ? 22.122 0.664 3.109 1.00 70.88 456 GLU A CA 1
ATOM 3785 C C . GLU A 1 456 ? 21.345 0.865 4.416 1.00 70.88 456 GLU A C 1
ATOM 3787 O O . GLU A 1 456 ? 21.491 1.894 5.073 1.00 70.88 456 GLU A O 1
ATOM 3792 N N . LEU A 1 457 ? 20.453 -0.071 4.750 1.00 60.97 457 LEU A N 1
ATOM 3793 C CA . LEU A 1 457 ? 19.746 -0.019 6.026 1.00 60.97 457 LEU A CA 1
ATOM 3794 C C . LEU A 1 457 ? 20.785 -0.320 7.109 1.00 60.97 457 LEU A C 1
ATOM 3796 O O . LEU A 1 457 ? 21.308 -1.433 7.136 1.00 60.97 457 LEU A O 1
ATOM 3800 N N . GLU A 1 458 ? 21.111 0.666 7.947 1.00 49.09 458 GLU A N 1
ATOM 3801 C CA . GLU A 1 458 ? 21.889 0.416 9.161 1.00 49.09 458 GLU A CA 1
ATOM 3802 C C . GLU A 1 458 ? 21.112 -0.617 9.992 1.00 49.09 458 GLU A C 1
ATOM 3804 O O . GLU A 1 458 ? 19.924 -0.430 10.272 1.00 49.09 458 GLU A O 1
ATOM 3809 N N . GLY A 1 459 ? 21.750 -1.772 10.201 1.00 39.91 459 GLY A N 1
ATOM 3810 C CA . GLY A 1 459 ? 21.143 -2.983 10.755 1.00 39.91 459 GLY A CA 1
ATOM 3811 C C . GLY A 1 459 ? 20.951 -2.944 12.256 1.00 39.91 459 GLY A C 1
ATOM 3812 O O . GLY A 1 459 ? 21.775 -2.291 12.934 1.00 39.91 459 GLY A O 1
#

Sequence (459 aa):
MFFKYLLYLTKEFPKFLFFRIPEHLVYFYKNSFSELEKRLQVRLNLGMFFVPLWGARDWALRFVSLLYRLFRIVFGSFILLVYTLLLASFAFLLFLSLPYFLFKSFPVFLALLLLYFVSYIGYFVLNPFKQLIFNEKDKTFEDLYSSSLLKARKFLESIQDNRDIDSYFSDIANYLELDYKELEKFISNVKDKEKEIVTRTLRLGTDLKYRYLSSDLLACAILYVQEDFIKYLDLKNLPADSLDVFLKIQYSKIPKNSPNLWDNDFVSNYVYPYDLSKQDKSTPILNKYANSLDVSKKSLEVYYVEPFIRYRNELIHNLDVGSKKVLIVGNAGVGKTSLVKTLYLDIKLGKVPKSLLYNRIVSLDLSSIVSLGLEGPKLLSAILQEFTSLKNTILFLDNLHVLYSVSGMDYLSILLPYFENPKLKIIVSADYSTYINLLKKDTGITNNFRVIKVEELEG

Secondary structure (DSSP, 8-state):
-HHHHHHHHHHHHHHIIIIIHHHHHHHHHHHHHHHHHHHHTHHHHHHTTTS-TT--SSHHHHHHHHHHHHHHHHHHHHHHHHHHHHHHHHHHIIIIIHHHHHHHHS-HHHHHHHHHHHHHHHHHHH-SS-------SS--HHHHHTTB-HHHHHHHHHHHTT---GGGTHHHHHHHT--HHHHGGGGTTGGGGHHHHHHHHHHHHHHTT-SSB-HHHHHHHHHHT-HHHHHHHHHTT--TTHHHHHHHHHHHHS------TT-TT----------HHHHTTT-HHHHHTEEP----GGGGGGGGSHHHHHHHHHHHHHHHTS-SEEEEE--TTSSHHHHHHHHHHHHHHT-S-TTTTTPEEEEE-HHHHHTTGGGHHHHHHHHHHHHHT-SSEEEEE--GGGGTSSTT--HHHHHHHHHH-TT-EEEEEE-HHHHHHHHHH-HHHHHHSEEEEPPP---

pLDDT: mean 76.26, std 13.79, range [35.44, 96.19]